Protein AF-A0A0N8GT10-F1 (afdb_monomer)

pLDDT: mean 82.61, std 14.33, range [24.89, 98.56]

Sequence (545 aa):
MAQTSNSKQNILGLTRVQLYWTLAAVAVYLLFNLFYVGDAEVVIVVNHFALLPLVVAVMVMAVRVWRRIKDNRKIRGIWLNLLIGWALWTAAEFWWVIASLTQEEIPYPSGADIFWLVGYLPFAAALFLRIRDLPPMEETRYKVILWSAIIAVFIFTTVWILAPILNDITPSRVVESVLNLLYPLSEGLLLALALRVLFTQPKGQYGNAWVFFGIGFIFHAIENLAFSLVDANGLYYLNNQNNFLSSILVDASLTLSYASWLVGLFLIFRIFTDLNSVRTKELALPVVPNTHVLVFTDAQGQVIEVSKNYGDVFGPRETSGKELSDVLGISVEKANEILTEAQTQPVLKERPIYSIAGLSGRNGWLSGVSMMTSAGASSGANLLMRFWNSEGSLDKALTEYENSVVRFLVSSAETKREANEVPQLLRSYYLPFLRELYNRVLLAEGAVSADALYAELEALTNEHPEWGVTMEPRSLVFFSPDAPAHFAASLPAMVALARKFAEETLGVDVTNGVLRSVSNQWDESVHRGVGMYAPPVLPQSAPQA

Structure (mmCIF, N/CA/C/O backbone):
data_AF-A0A0N8GT10-F1
#
_entry.id   AF-A0A0N8GT10-F1
#
loop_
_atom_site.group_PDB
_atom_site.id
_atom_site.type_symbol
_atom_site.label_atom_id
_atom_site.label_alt_id
_atom_site.label_comp_id
_atom_site.label_asym_id
_atom_site.label_entity_id
_atom_site.label_seq_id
_atom_site.pdbx_PDB_ins_code
_atom_site.Cartn_x
_atom_site.Cartn_y
_atom_site.Cartn_z
_atom_site.occupancy
_atom_site.B_iso_or_equiv
_atom_site.auth_seq_id
_atom_site.auth_comp_id
_atom_site.auth_asym_id
_atom_site.auth_atom_id
_atom_site.pdbx_PDB_model_num
ATOM 1 N N . MET A 1 1 ? 8.103 4.093 33.648 1.00 31.52 1 MET A N 1
ATOM 2 C CA . MET A 1 1 ? 9.147 4.172 32.603 1.00 31.52 1 MET A CA 1
ATOM 3 C C . MET A 1 1 ? 8.472 4.023 31.253 1.00 31.52 1 MET A C 1
ATOM 5 O O . MET A 1 1 ? 8.178 2.912 30.839 1.00 31.52 1 MET A O 1
ATOM 9 N N . ALA A 1 2 ? 8.132 5.148 30.629 1.00 26.30 2 ALA A N 1
ATOM 10 C CA . ALA A 1 2 ? 7.551 5.172 29.295 1.00 26.30 2 ALA A CA 1
ATOM 11 C C . ALA A 1 2 ? 8.664 4.911 28.273 1.00 26.30 2 ALA A C 1
ATOM 13 O O . ALA A 1 2 ? 9.643 5.655 28.226 1.00 26.30 2 ALA A O 1
ATOM 14 N N . GLN A 1 3 ? 8.532 3.844 27.483 1.00 24.89 3 GLN A N 1
ATOM 15 C CA . GLN A 1 3 ? 9.336 3.659 26.281 1.00 24.89 3 GLN A CA 1
ATOM 16 C C . GLN A 1 3 ? 8.979 4.778 25.301 1.00 24.89 3 GLN A C 1
ATOM 18 O O . GLN A 1 3 ? 7.941 4.756 24.644 1.00 24.89 3 GLN A O 1
ATOM 23 N N . THR A 1 4 ? 9.852 5.773 25.211 1.00 26.80 4 THR A N 1
ATOM 24 C CA . THR A 1 4 ? 9.885 6.736 24.117 1.00 26.80 4 THR A CA 1
ATOM 25 C C . THR A 1 4 ? 10.245 5.985 22.835 1.00 26.80 4 THR A C 1
ATOM 27 O O . THR A 1 4 ? 11.409 5.781 22.498 1.00 26.80 4 THR A O 1
ATOM 30 N N . SER A 1 5 ? 9.216 5.506 22.136 1.00 32.69 5 SER A N 1
ATOM 31 C CA . SER A 1 5 ? 9.330 4.899 20.811 1.00 32.69 5 SER A CA 1
ATOM 32 C C . SER A 1 5 ? 10.042 5.864 19.855 1.00 32.69 5 SER A C 1
ATOM 34 O O . SER A 1 5 ? 9.582 6.977 19.603 1.00 32.69 5 SER A O 1
ATOM 36 N N . ASN A 1 6 ? 11.190 5.418 19.344 1.00 34.59 6 ASN A N 1
ATOM 37 C CA . ASN A 1 6 ? 12.088 6.112 18.425 1.00 34.59 6 ASN A CA 1
ATOM 38 C C . ASN A 1 6 ? 11.358 6.718 17.207 1.00 34.59 6 ASN A C 1
ATOM 40 O O . ASN A 1 6 ? 11.143 6.051 16.197 1.00 34.59 6 ASN A O 1
ATOM 44 N N . SER A 1 7 ? 11.086 8.023 17.238 1.00 38.06 7 SER A N 1
ATOM 45 C CA . SER A 1 7 ? 10.537 8.800 16.113 1.00 38.06 7 SER A CA 1
ATOM 46 C C . SER A 1 7 ? 11.591 9.235 15.072 1.00 38.06 7 SER A C 1
ATOM 48 O O . SER A 1 7 ? 11.443 10.261 14.416 1.00 38.06 7 SER A O 1
ATOM 50 N N . LYS A 1 8 ? 12.676 8.467 14.883 1.00 41.25 8 LYS A N 1
ATOM 51 C CA . LYS A 1 8 ? 13.809 8.824 13.995 1.00 41.25 8 LYS A CA 1
ATOM 52 C C . LYS A 1 8 ? 13.946 7.941 12.745 1.00 41.25 8 LYS A C 1
ATOM 54 O O . LYS A 1 8 ? 15.061 7.746 12.263 1.00 41.25 8 LYS A O 1
ATOM 59 N N . GLN A 1 9 ? 12.859 7.380 12.224 1.00 45.09 9 GLN A N 1
ATOM 60 C CA . GLN A 1 9 ? 12.897 6.644 10.954 1.00 45.09 9 GLN A CA 1
ATOM 61 C C . GLN A 1 9 ? 12.562 7.578 9.785 1.00 45.09 9 GLN A C 1
ATOM 63 O O . GLN A 1 9 ? 11.630 8.373 9.868 1.00 45.09 9 GLN A O 1
ATOM 68 N N . ASN A 1 10 ? 13.350 7.504 8.711 1.00 57.00 10 ASN A N 1
ATOM 69 C CA . ASN A 1 10 ? 13.091 8.233 7.465 1.00 57.00 10 ASN A CA 1
ATOM 70 C C . ASN A 1 10 ? 11.913 7.600 6.688 1.00 57.00 10 ASN A C 1
ATOM 72 O O . ASN A 1 10 ? 11.370 6.578 7.108 1.00 57.00 10 ASN A O 1
ATOM 76 N N . ILE A 1 11 ? 11.536 8.176 5.537 1.00 57.31 11 ILE A N 1
ATOM 77 C CA . ILE A 1 11 ? 10.480 7.632 4.651 1.00 57.31 11 ILE A CA 1
ATOM 78 C C . ILE A 1 11 ? 10.704 6.145 4.322 1.00 57.31 11 ILE A C 1
ATOM 80 O O . ILE A 1 11 ? 9.743 5.393 4.215 1.00 57.31 11 ILE A O 1
ATOM 84 N N . LEU A 1 12 ? 11.963 5.707 4.248 1.00 56.06 12 LEU A N 1
ATOM 85 C CA . LEU A 1 12 ? 12.359 4.327 3.965 1.00 56.06 12 LEU A CA 1
ATOM 86 C C . LEU A 1 12 ? 12.259 3.390 5.178 1.00 56.06 12 LEU A C 1
ATOM 88 O O . LEU A 1 12 ? 12.519 2.201 5.048 1.00 56.06 12 LEU A O 1
ATOM 92 N N . GLY A 1 13 ? 11.924 3.889 6.370 1.00 59.50 13 GLY A N 1
ATOM 93 C CA . GLY A 1 13 ? 11.939 3.086 7.597 1.00 59.50 13 GLY A CA 1
ATOM 94 C C . GLY A 1 13 ? 13.322 2.666 8.066 1.00 59.50 13 GLY A C 1
ATOM 95 O O . GLY A 1 13 ? 13.439 1.941 9.051 1.00 59.50 13 GLY A O 1
ATOM 96 N N . LEU A 1 14 ? 14.363 3.129 7.379 1.00 65.50 14 LEU A N 1
ATOM 97 C CA . LEU A 1 14 ? 15.737 2.827 7.710 1.00 65.50 14 LEU A CA 1
ATOM 98 C C . LEU A 1 14 ? 16.156 3.666 8.911 1.00 65.50 14 LEU A C 1
ATOM 100 O O . LEU A 1 14 ? 15.821 4.850 9.046 1.00 65.50 14 LEU A O 1
ATOM 104 N N . THR A 1 15 ? 16.954 3.053 9.775 1.00 74.62 15 THR A N 1
ATOM 105 C CA . THR A 1 15 ? 17.769 3.817 10.717 1.00 74.62 15 THR A CA 1
ATOM 106 C C . THR A 1 15 ? 18.714 4.731 9.932 1.00 74.62 15 THR A C 1
ATOM 108 O O . THR A 1 15 ? 19.105 4.422 8.804 1.00 74.62 15 THR A O 1
ATOM 111 N N . ARG A 1 16 ? 19.129 5.859 10.524 1.00 74.75 16 ARG A N 1
ATOM 112 C CA . ARG A 1 16 ? 20.099 6.770 9.882 1.00 74.75 16 ARG A CA 1
ATOM 113 C C . ARG A 1 16 ? 21.362 6.030 9.425 1.00 74.75 16 ARG A C 1
ATOM 115 O O . ARG A 1 16 ? 21.851 6.281 8.334 1.00 74.75 16 ARG A O 1
ATOM 122 N N . VAL A 1 17 ? 21.822 5.070 10.228 1.00 75.75 17 VAL A N 1
ATOM 123 C CA . VAL A 1 17 ? 22.982 4.221 9.930 1.00 75.75 17 VAL A CA 1
ATOM 124 C C . VAL A 1 17 ? 22.757 3.384 8.667 1.00 75.75 17 VAL A C 1
ATOM 126 O O . VAL A 1 17 ? 23.588 3.417 7.769 1.00 75.75 17 VAL A O 1
ATOM 129 N N . GLN A 1 18 ? 21.620 2.691 8.549 1.00 73.94 18 GLN A N 1
ATOM 130 C CA . GLN A 1 18 ? 21.291 1.906 7.350 1.00 73.94 18 GLN A CA 1
ATOM 131 C C . GLN A 1 18 ? 21.160 2.776 6.094 1.00 73.94 18 GLN A C 1
ATOM 133 O O . GLN A 1 18 ? 21.610 2.373 5.023 1.00 73.94 18 GLN A O 1
ATOM 138 N N . LEU A 1 19 ? 20.577 3.974 6.219 1.00 78.00 19 LEU A N 1
ATOM 139 C CA . LEU A 1 19 ? 20.504 4.917 5.105 1.00 78.00 19 LEU A CA 1
ATOM 140 C C . LEU A 1 19 ? 21.908 5.321 4.635 1.00 78.00 19 LEU A C 1
ATOM 142 O O . LEU A 1 19 ? 22.178 5.259 3.441 1.00 78.00 19 LEU A O 1
ATOM 146 N N . TYR A 1 20 ? 22.803 5.696 5.554 1.00 83.06 20 TYR A N 1
ATOM 147 C CA . TYR A 1 20 ? 24.167 6.085 5.190 1.00 83.06 20 TYR A CA 1
ATOM 148 C C . TYR A 1 20 ? 24.950 4.940 4.553 1.00 83.06 20 TYR A C 1
ATOM 150 O O . TYR A 1 20 ? 25.625 5.172 3.558 1.00 83.06 20 TYR A O 1
ATOM 158 N N . TRP A 1 21 ? 24.807 3.708 5.051 1.00 85.12 21 TRP A N 1
ATOM 159 C CA . TRP A 1 21 ? 25.424 2.541 4.416 1.00 85.12 21 TRP A CA 1
ATOM 160 C C . TRP A 1 21 ? 24.884 2.275 3.012 1.00 85.12 21 TRP A C 1
ATOM 162 O O . TRP A 1 21 ? 25.661 1.966 2.116 1.00 85.12 21 TRP A O 1
ATOM 172 N N . THR A 1 22 ? 23.578 2.450 2.799 1.00 83.06 22 THR A N 1
ATOM 173 C CA . THR A 1 22 ? 22.967 2.293 1.470 1.00 83.06 22 THR A CA 1
ATOM 174 C C . THR A 1 22 ? 23.502 3.347 0.500 1.00 83.06 22 THR A C 1
ATOM 176 O O . THR A 1 22 ? 23.938 3.013 -0.596 1.00 83.06 22 THR A O 1
ATOM 179 N N . LEU A 1 23 ? 23.531 4.617 0.919 1.00 86.94 23 LEU A N 1
ATOM 180 C CA . LEU A 1 23 ? 24.069 5.710 0.106 1.00 86.94 23 LEU A CA 1
ATOM 181 C C . LEU A 1 23 ? 25.566 5.531 -0.175 1.00 86.94 23 LEU A C 1
ATOM 183 O O . LEU A 1 23 ? 26.003 5.780 -1.293 1.00 86.94 23 LEU A O 1
ATOM 187 N N . ALA A 1 24 ? 26.338 5.067 0.810 1.00 89.62 24 ALA A N 1
ATOM 188 C CA . ALA A 1 24 ? 27.755 4.771 0.638 1.00 89.62 24 ALA A CA 1
ATOM 189 C C . ALA A 1 24 ? 27.977 3.620 -0.354 1.00 89.62 24 ALA A C 1
ATOM 191 O O . ALA A 1 24 ? 28.838 3.739 -1.217 1.00 89.62 24 ALA A O 1
ATOM 192 N N . ALA A 1 25 ? 27.186 2.545 -0.285 1.00 88.62 25 ALA A N 1
ATOM 193 C CA . ALA A 1 25 ? 27.279 1.432 -1.228 1.00 88.62 25 ALA A CA 1
ATOM 194 C C . ALA A 1 25 ? 26.966 1.871 -2.668 1.00 88.62 25 ALA A C 1
ATOM 196 O O . ALA A 1 25 ? 27.729 1.557 -3.579 1.00 88.62 25 ALA A O 1
ATOM 197 N N . VAL A 1 26 ? 25.900 2.660 -2.866 1.00 90.12 26 VAL A N 1
ATOM 198 C CA . VAL A 1 26 ? 25.567 3.241 -4.180 1.00 90.12 26 VAL A CA 1
ATOM 199 C C . VAL A 1 26 ? 26.686 4.166 -4.664 1.00 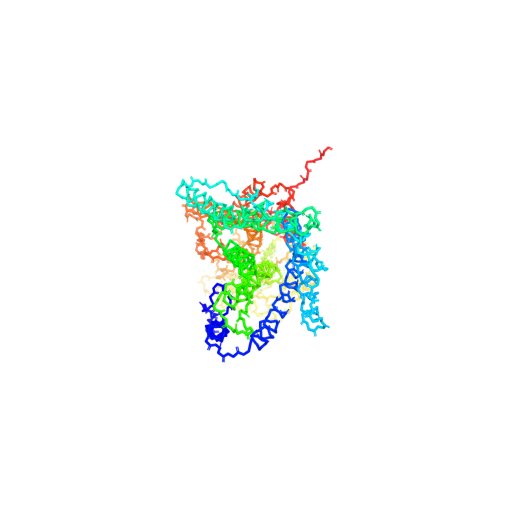90.12 26 VAL A C 1
ATOM 201 O O . VAL A 1 26 ? 27.095 4.075 -5.816 1.00 90.12 26 VAL A O 1
ATOM 204 N N . ALA A 1 27 ? 27.230 5.018 -3.792 1.00 91.69 27 ALA A N 1
ATOM 205 C CA . ALA A 1 27 ? 28.336 5.901 -4.149 1.00 91.69 27 ALA A CA 1
ATOM 206 C C . ALA A 1 27 ? 29.590 5.114 -4.554 1.00 91.69 27 ALA A C 1
ATOM 208 O O . ALA A 1 27 ? 30.189 5.427 -5.573 1.00 91.69 27 ALA A O 1
ATOM 209 N N . VAL A 1 28 ? 29.964 4.070 -3.809 1.00 94.19 28 VAL A N 1
ATOM 210 C CA . VAL A 1 28 ? 31.107 3.206 -4.147 1.00 94.19 28 VAL A CA 1
ATOM 211 C C . VAL A 1 28 ? 30.893 2.512 -5.492 1.00 94.19 28 VAL A C 1
ATOM 213 O O . VAL A 1 28 ? 31.804 2.513 -6.314 1.00 94.19 28 VAL A O 1
ATOM 216 N N . TYR A 1 29 ? 29.694 1.983 -5.749 1.00 94.00 29 TYR A N 1
ATOM 217 C CA . TYR A 1 29 ? 29.344 1.370 -7.033 1.00 94.00 29 TYR A CA 1
ATOM 218 C C . TYR A 1 29 ? 29.475 2.353 -8.209 1.00 94.00 29 TYR A C 1
ATOM 220 O O . TYR A 1 29 ? 30.054 2.017 -9.243 1.00 94.00 29 TYR A O 1
ATOM 228 N N . LEU A 1 30 ? 28.985 3.586 -8.043 1.00 93.50 30 LEU A N 1
ATOM 229 C CA . LEU A 1 30 ? 29.079 4.622 -9.074 1.00 93.50 30 LEU A CA 1
ATOM 230 C C . LEU A 1 30 ? 30.514 5.115 -9.271 1.00 93.50 30 LEU A C 1
ATOM 232 O O . LEU A 1 30 ? 30.939 5.310 -10.404 1.00 93.50 30 LEU A O 1
ATOM 236 N N . LEU A 1 31 ? 31.277 5.287 -8.188 1.00 93.50 31 LEU A N 1
ATOM 237 C CA . LEU A 1 31 ? 32.690 5.661 -8.258 1.00 93.50 31 LEU A CA 1
ATOM 238 C C . LEU A 1 31 ? 33.521 4.572 -8.941 1.00 93.50 31 LEU A C 1
ATOM 240 O O . LEU A 1 31 ? 34.412 4.903 -9.716 1.00 93.50 31 LEU A O 1
ATOM 244 N N . PHE A 1 32 ? 33.217 3.295 -8.693 1.00 93.56 32 PHE A N 1
ATOM 245 C CA . PHE A 1 32 ? 33.844 2.184 -9.403 1.00 93.56 32 PHE A CA 1
ATOM 246 C C . PHE A 1 32 ? 33.561 2.265 -10.907 1.00 93.56 32 PHE A C 1
ATOM 248 O O . PHE A 1 32 ? 34.505 2.326 -11.687 1.00 93.56 32 PHE A O 1
ATOM 255 N N . ASN A 1 33 ? 32.291 2.363 -11.312 1.00 92.06 33 ASN A 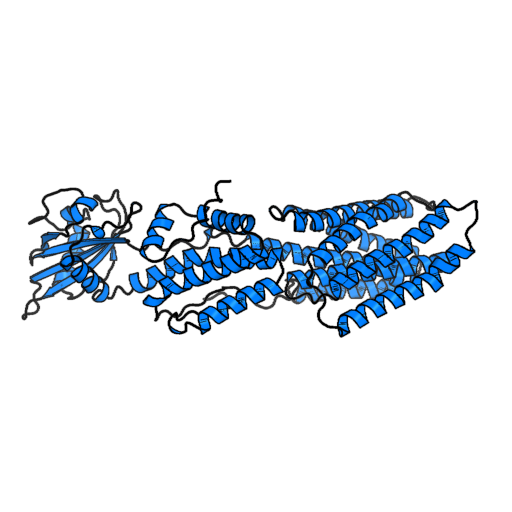N 1
ATOM 256 C CA . ASN A 1 33 ? 31.930 2.467 -12.731 1.00 92.06 33 ASN A CA 1
ATOM 257 C C . ASN A 1 33 ? 32.550 3.708 -13.405 1.00 92.06 33 ASN A C 1
ATOM 259 O O . ASN A 1 33 ? 32.992 3.634 -14.549 1.00 92.06 33 ASN A O 1
ATOM 263 N N . LEU A 1 34 ? 32.653 4.830 -12.686 1.00 91.62 34 LEU A N 1
ATOM 264 C CA . LEU A 1 34 ? 33.181 6.082 -13.227 1.00 91.62 34 LEU A CA 1
ATOM 265 C C . LEU A 1 34 ? 34.711 6.107 -13.356 1.00 91.62 34 LEU A C 1
ATOM 267 O O . LEU A 1 34 ? 35.230 6.680 -14.312 1.00 91.62 34 LEU A O 1
ATOM 271 N N . PHE A 1 35 ? 35.433 5.551 -12.380 1.00 90.81 35 PHE A N 1
ATOM 272 C CA . PHE A 1 35 ? 36.884 5.731 -12.255 1.00 90.81 35 PHE A CA 1
ATOM 273 C C . PHE A 1 35 ? 37.703 4.463 -12.475 1.00 90.81 35 PHE A C 1
ATOM 275 O O . PHE A 1 35 ? 38.931 4.551 -12.502 1.00 90.81 35 PHE A O 1
ATOM 282 N N . TYR A 1 36 ? 37.081 3.291 -12.619 1.00 91.38 36 TYR A N 1
ATOM 283 C CA . TYR A 1 36 ? 37.827 2.086 -12.953 1.00 91.38 36 TYR A CA 1
ATOM 284 C C . TYR A 1 36 ? 38.455 2.231 -14.343 1.00 91.38 36 TYR A C 1
ATOM 286 O O . TYR A 1 36 ? 37.756 2.370 -15.346 1.00 91.38 36 TYR A O 1
ATOM 294 N N . VAL A 1 37 ? 39.785 2.202 -14.388 1.00 82.88 37 VAL A N 1
ATOM 295 C CA . VAL A 1 37 ? 40.572 2.218 -15.622 1.00 82.88 37 VAL A CA 1
ATOM 296 C C . VAL A 1 37 ? 41.148 0.821 -15.798 1.00 82.88 37 VAL A C 1
ATOM 298 O O . VAL A 1 37 ? 42.037 0.417 -15.048 1.00 82.88 37 VAL A O 1
ATOM 301 N N . GLY A 1 38 ? 40.608 0.071 -16.751 1.00 82.94 38 GLY A N 1
ATOM 302 C CA . GLY A 1 38 ? 40.984 -1.313 -16.992 1.00 82.94 38 GLY A CA 1
ATOM 303 C C . GLY A 1 38 ? 40.062 -1.993 -17.995 1.00 82.94 38 GLY A C 1
ATOM 304 O O . GLY A 1 38 ? 39.294 -1.334 -18.701 1.00 82.94 38 GLY A O 1
ATOM 305 N N . ASP A 1 39 ? 40.161 -3.318 -18.028 1.00 89.31 39 ASP A N 1
ATOM 306 C CA . ASP A 1 39 ? 39.410 -4.179 -18.937 1.00 89.31 39 ASP A CA 1
ATOM 307 C C . ASP A 1 39 ? 37.894 -4.053 -18.717 1.00 89.31 39 ASP A C 1
ATOM 309 O O . ASP A 1 39 ? 37.414 -4.086 -17.577 1.00 89.31 39 ASP A O 1
ATOM 313 N N . ALA A 1 40 ? 37.145 -3.907 -19.811 1.00 88.75 40 ALA A N 1
ATOM 314 C CA . ALA A 1 40 ? 35.689 -3.856 -19.789 1.00 88.75 40 ALA A CA 1
ATOM 315 C C . ALA A 1 40 ? 35.064 -5.108 -19.156 1.00 88.75 40 ALA A C 1
ATOM 317 O O . ALA A 1 40 ? 34.059 -4.981 -18.456 1.00 88.75 40 ALA A O 1
ATOM 318 N N . GLU A 1 41 ? 35.680 -6.286 -19.310 1.00 89.12 41 GLU A N 1
ATOM 319 C CA . GLU A 1 41 ? 35.177 -7.536 -18.731 1.00 89.12 41 GLU A CA 1
ATOM 320 C C . GLU A 1 41 ? 34.988 -7.429 -17.214 1.00 89.12 41 GLU A C 1
ATOM 322 O O . GLU A 1 41 ? 33.986 -7.892 -16.668 1.00 89.12 41 GLU A O 1
ATOM 327 N N . VAL A 1 42 ? 35.911 -6.759 -16.514 1.00 90.81 42 VAL A N 1
ATOM 328 C CA . VAL A 1 42 ? 35.821 -6.581 -15.057 1.00 90.81 42 VAL A CA 1
ATOM 329 C C . VAL A 1 42 ? 34.606 -5.732 -14.689 1.00 90.81 42 VAL A C 1
ATOM 331 O O . VAL A 1 42 ? 33.904 -6.046 -13.726 1.00 90.81 42 VAL A O 1
ATOM 334 N N . VAL A 1 43 ? 34.336 -4.672 -15.453 1.00 91.12 43 VAL A N 1
ATOM 335 C CA . VAL A 1 43 ? 33.196 -3.777 -15.214 1.00 91.12 43 VAL A CA 1
ATOM 336 C C . VAL A 1 43 ? 31.879 -4.495 -15.504 1.00 91.12 43 VAL A C 1
ATOM 338 O O . VAL A 1 43 ? 30.989 -4.486 -14.653 1.00 91.12 43 VAL A O 1
ATOM 341 N N . ILE A 1 44 ? 31.796 -5.199 -16.635 1.00 88.81 44 ILE A N 1
ATOM 342 C CA . ILE A 1 44 ? 30.632 -6.000 -17.036 1.00 88.81 44 ILE A CA 1
ATOM 343 C C . ILE A 1 44 ? 30.305 -7.043 -15.962 1.00 88.81 44 ILE A C 1
ATOM 345 O O . ILE A 1 44 ? 29.166 -7.138 -15.503 1.00 88.81 44 ILE A O 1
ATOM 349 N N . VAL A 1 45 ? 31.309 -7.792 -15.494 1.00 90.00 45 VAL A N 1
ATOM 350 C CA . VAL A 1 45 ? 31.129 -8.800 -14.441 1.00 90.00 45 VAL A CA 1
ATOM 351 C C . VAL A 1 45 ? 30.609 -8.158 -13.155 1.00 90.00 45 VAL A C 1
ATOM 353 O O . VAL A 1 45 ? 29.636 -8.648 -12.579 1.00 90.00 45 VAL A O 1
ATOM 356 N N . VAL A 1 46 ? 31.201 -7.047 -12.706 1.00 91.19 46 VAL A N 1
ATOM 357 C CA . VAL A 1 46 ? 30.737 -6.337 -11.501 1.00 91.19 46 VAL A CA 1
ATOM 358 C C . VAL A 1 46 ? 29.290 -5.861 -11.653 1.00 91.19 46 VAL A C 1
ATOM 360 O O . VAL A 1 46 ? 28.500 -6.032 -10.720 1.00 91.19 46 VAL A O 1
ATOM 363 N N . ASN A 1 47 ? 28.918 -5.326 -12.816 1.00 91.62 47 ASN A N 1
ATOM 364 C CA . ASN A 1 47 ? 27.557 -4.869 -13.089 1.00 91.62 47 ASN A CA 1
ATOM 365 C C . ASN A 1 47 ? 26.559 -6.037 -13.103 1.00 91.62 47 ASN A C 1
ATOM 367 O O . ASN A 1 47 ? 25.521 -5.944 -12.450 1.00 91.62 47 ASN A O 1
ATOM 371 N N . HIS A 1 48 ? 26.898 -7.183 -13.702 1.00 90.00 48 HIS A N 1
ATOM 372 C CA . HIS A 1 48 ? 26.071 -8.395 -13.630 1.00 90.00 48 HIS A CA 1
ATOM 373 C C . HIS A 1 48 ? 25.884 -8.897 -12.188 1.00 90.00 48 HIS A C 1
ATOM 375 O O . HIS A 1 48 ? 24.764 -9.223 -11.779 1.00 90.00 48 HIS A O 1
ATOM 381 N N . PHE A 1 49 ? 26.955 -8.923 -11.386 1.00 89.94 49 PHE A N 1
ATOM 382 C CA . PHE A 1 49 ? 26.885 -9.326 -9.976 1.00 89.94 49 PHE A CA 1
ATOM 383 C C . PHE A 1 49 ? 26.079 -8.349 -9.110 1.00 89.94 49 PHE A C 1
ATOM 385 O O . PHE A 1 49 ? 25.468 -8.777 -8.129 1.00 89.94 49 PHE A O 1
ATOM 392 N N . ALA A 1 50 ? 26.053 -7.060 -9.457 1.00 91.62 50 ALA A N 1
ATOM 393 C CA . ALA A 1 50 ? 25.213 -6.068 -8.793 1.00 91.62 50 ALA A CA 1
ATOM 394 C C . ALA A 1 50 ? 23.737 -6.184 -9.214 1.00 91.62 50 ALA A C 1
ATOM 396 O O . ALA A 1 50 ? 22.843 -6.105 -8.367 1.00 91.62 50 ALA A O 1
ATOM 397 N N . LEU A 1 51 ? 23.483 -6.407 -10.505 1.00 93.38 51 LEU A N 1
ATOM 398 C CA . LEU A 1 51 ? 22.152 -6.439 -11.102 1.00 93.38 51 LEU A CA 1
ATOM 399 C C . LEU A 1 51 ? 21.347 -7.675 -10.680 1.00 93.38 51 LEU A C 1
ATOM 401 O O . LEU A 1 51 ? 20.224 -7.538 -10.192 1.00 93.38 51 LEU A O 1
ATOM 405 N N . LEU A 1 52 ? 21.904 -8.884 -10.813 1.00 93.75 52 LEU A N 1
ATOM 406 C CA . LEU A 1 52 ? 21.150 -10.132 -10.614 1.00 93.75 52 LEU A CA 1
ATOM 407 C C . LEU A 1 52 ? 20.455 -10.239 -9.238 1.00 93.75 52 LEU A C 1
ATOM 409 O O . LEU A 1 52 ? 19.265 -10.579 -9.195 1.00 93.75 52 LEU A O 1
ATOM 413 N N . PRO A 1 53 ? 21.109 -9.922 -8.100 1.00 95.44 53 PRO A N 1
ATOM 414 C CA . PRO A 1 53 ? 20.438 -9.922 -6.803 1.00 95.44 53 PRO A CA 1
ATOM 415 C C . PRO A 1 53 ? 19.275 -8.926 -6.726 1.00 95.44 53 PRO A C 1
ATOM 417 O O . PRO A 1 53 ? 18.266 -9.222 -6.082 1.00 95.44 53 PRO A O 1
ATOM 420 N N . LEU A 1 54 ? 19.390 -7.762 -7.377 1.00 95.75 54 LEU A N 1
ATOM 421 C CA . LEU A 1 54 ? 18.335 -6.747 -7.400 1.00 95.75 54 LEU A CA 1
ATOM 422 C C . LEU A 1 54 ? 17.131 -7.218 -8.207 1.00 95.75 54 LEU A C 1
ATOM 424 O O . LEU A 1 54 ? 16.006 -7.094 -7.728 1.00 95.75 54 LEU A O 1
ATOM 428 N N . VAL A 1 55 ? 17.358 -7.814 -9.376 1.00 96.62 55 VAL A N 1
ATOM 429 C CA . VAL A 1 55 ? 16.305 -8.381 -10.229 1.00 96.62 55 VAL A CA 1
ATOM 430 C C . VAL A 1 55 ? 15.502 -9.436 -9.456 1.00 96.62 55 VAL A C 1
ATOM 432 O O . VAL A 1 55 ? 14.273 -9.360 -9.359 1.00 96.62 55 VAL A O 1
ATOM 435 N N . VAL A 1 56 ? 16.193 -10.373 -8.794 1.00 97.12 56 VAL A N 1
ATOM 436 C CA . VAL A 1 56 ? 15.552 -11.395 -7.948 1.00 97.12 56 VAL A CA 1
ATOM 437 C C . VAL A 1 56 ? 14.803 -10.760 -6.775 1.00 97.12 56 VAL A C 1
ATOM 439 O O . VAL A 1 56 ? 13.671 -11.151 -6.476 1.00 97.12 56 VAL A O 1
ATOM 442 N N . ALA A 1 57 ? 15.399 -9.770 -6.107 1.00 97.12 57 ALA A N 1
ATOM 443 C CA . ALA A 1 57 ? 14.763 -9.077 -4.993 1.00 97.12 57 ALA A CA 1
ATOM 444 C C . ALA A 1 57 ? 13.491 -8.332 -5.428 1.00 97.12 57 ALA A C 1
ATOM 446 O O . ALA A 1 57 ? 12.480 -8.411 -4.725 1.00 97.12 57 ALA A O 1
ATOM 447 N N . VAL A 1 58 ? 13.507 -7.668 -6.589 1.00 98.06 58 VAL A N 1
ATOM 448 C CA . VAL A 1 58 ? 12.339 -7.016 -7.197 1.00 98.06 58 VAL A CA 1
ATOM 449 C C . VAL A 1 58 ? 11.240 -8.043 -7.451 1.00 98.06 58 VAL A C 1
ATOM 451 O O . VAL A 1 58 ? 10.120 -7.842 -6.983 1.00 98.06 58 VAL A O 1
ATOM 454 N N . MET A 1 59 ? 11.549 -9.182 -8.079 1.00 97.56 59 MET A N 1
ATOM 455 C CA . MET A 1 59 ? 10.562 -10.242 -8.319 1.00 97.56 59 MET A CA 1
ATOM 456 C C . MET A 1 59 ? 9.950 -10.755 -7.007 1.00 97.56 59 MET A C 1
ATOM 458 O O . MET A 1 59 ? 8.726 -10.771 -6.839 1.00 97.56 59 MET A O 1
ATOM 462 N N . VAL A 1 60 ? 10.787 -11.118 -6.028 1.00 97.69 60 VAL A N 1
ATOM 463 C CA . VAL A 1 60 ? 10.328 -11.638 -4.729 1.00 97.69 60 VAL A CA 1
ATOM 464 C C . VAL A 1 60 ? 9.454 -10.615 -4.003 1.00 97.69 60 VAL A C 1
ATOM 466 O O . VAL A 1 60 ? 8.417 -10.970 -3.431 1.00 97.69 60 VAL A O 1
ATOM 469 N N . MET A 1 61 ? 9.843 -9.340 -4.023 1.00 95.81 61 MET A N 1
ATOM 470 C CA . MET A 1 61 ? 9.073 -8.274 -3.392 1.00 95.81 61 MET A CA 1
ATOM 471 C C . MET A 1 61 ? 7.765 -7.987 -4.132 1.00 95.81 61 MET A C 1
ATOM 473 O O . MET A 1 61 ? 6.738 -7.832 -3.471 1.00 95.81 61 MET A O 1
ATOM 477 N N . ALA A 1 62 ? 7.750 -8.018 -5.465 1.00 96.19 62 ALA A N 1
ATOM 478 C CA . ALA A 1 62 ? 6.532 -7.900 -6.264 1.00 96.19 62 ALA A CA 1
ATOM 479 C C . ALA A 1 62 ? 5.531 -9.020 -5.935 1.00 96.19 62 ALA A C 1
ATOM 481 O O . ALA A 1 62 ? 4.355 -8.745 -5.686 1.00 96.19 62 ALA A O 1
ATOM 482 N N . VAL A 1 63 ? 5.995 -10.272 -5.809 1.00 96.75 63 VAL A N 1
ATOM 483 C CA . VAL A 1 63 ? 5.157 -11.403 -5.368 1.00 96.75 63 VAL A CA 1
ATOM 484 C C . VAL A 1 63 ? 4.600 -11.160 -3.965 1.00 96.75 63 VAL A C 1
ATOM 486 O O . VAL A 1 63 ? 3.415 -11.402 -3.713 1.00 96.75 63 VAL A O 1
ATOM 489 N N . ARG A 1 64 ? 5.432 -10.682 -3.031 1.00 94.00 64 ARG A N 1
ATOM 490 C CA . ARG A 1 64 ? 5.004 -10.386 -1.655 1.00 94.00 64 ARG A CA 1
ATOM 491 C C . ARG A 1 64 ? 3.954 -9.281 -1.605 1.00 94.00 64 ARG A C 1
ATOM 493 O O . ARG A 1 64 ? 2.977 -9.443 -0.877 1.00 94.00 64 ARG A O 1
ATOM 500 N N . VAL A 1 65 ? 4.129 -8.206 -2.371 1.00 89.75 65 VAL A N 1
ATOM 501 C CA . VAL A 1 65 ? 3.154 -7.113 -2.486 1.00 89.75 65 VAL A CA 1
ATOM 502 C C . VAL A 1 65 ? 1.842 -7.631 -3.072 1.00 89.75 65 VAL A C 1
ATOM 504 O O . VAL A 1 65 ? 0.793 -7.478 -2.449 1.00 89.7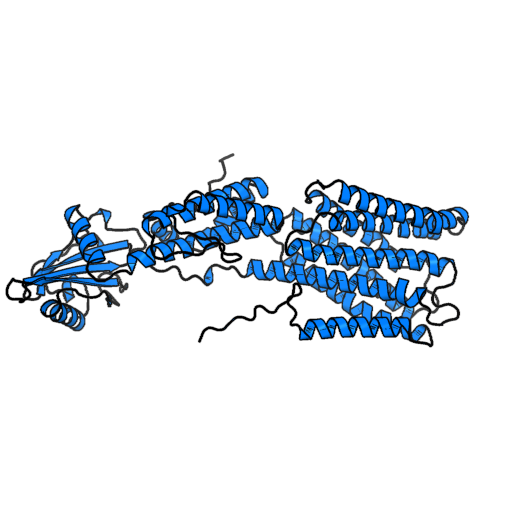5 65 VAL A O 1
ATOM 507 N N . TRP A 1 66 ? 1.889 -8.332 -4.207 1.00 90.94 66 TRP A N 1
ATOM 508 C CA . TRP A 1 66 ? 0.690 -8.851 -4.866 1.00 90.94 66 TRP A CA 1
ATOM 509 C C . TRP A 1 66 ? -0.119 -9.802 -3.969 1.00 90.94 66 TRP A C 1
ATOM 511 O O . TRP A 1 66 ? -1.337 -9.666 -3.854 1.00 90.94 66 TRP A O 1
ATOM 521 N N . ARG A 1 67 ? 0.548 -10.720 -3.250 1.00 88.69 67 ARG A N 1
ATOM 522 C CA . ARG A 1 67 ? -0.110 -11.665 -2.322 1.00 88.69 67 ARG A CA 1
ATOM 523 C C . ARG A 1 67 ? -0.840 -10.988 -1.160 1.00 88.69 67 ARG A C 1
ATOM 525 O O . ARG A 1 67 ? -1.735 -11.599 -0.572 1.00 88.69 67 ARG A O 1
ATOM 532 N N . ARG A 1 68 ? -0.463 -9.758 -0.802 1.00 79.62 68 ARG A N 1
ATOM 533 C CA . ARG A 1 68 ? -1.103 -8.989 0.276 1.00 79.62 68 ARG A CA 1
ATOM 534 C C . ARG A 1 68 ? -2.394 -8.301 -0.173 1.00 79.62 68 ARG A C 1
ATOM 536 O O . ARG A 1 68 ? -3.209 -7.967 0.680 1.00 79.62 68 ARG A O 1
ATOM 543 N N . ILE A 1 69 ? -2.622 -8.150 -1.478 1.00 74.62 69 ILE A N 1
ATOM 544 C CA . ILE A 1 69 ? -3.799 -7.471 -2.031 1.00 74.62 69 ILE A CA 1
ATOM 545 C C . ILE A 1 69 ? -4.883 -8.513 -2.347 1.00 74.62 69 ILE A C 1
ATOM 547 O O . ILE A 1 69 ? -4.849 -9.195 -3.377 1.00 74.62 69 ILE A O 1
ATOM 551 N N . LYS A 1 70 ? -5.859 -8.668 -1.443 1.00 64.69 70 LYS A N 1
ATOM 552 C CA . LYS A 1 70 ? -6.919 -9.687 -1.575 1.00 64.69 70 LYS A CA 1
ATOM 553 C C . LYS A 1 70 ? -8.243 -9.152 -2.115 1.00 64.69 70 LYS A C 1
ATOM 555 O O . LYS A 1 70 ? -8.808 -9.779 -3.003 1.00 64.69 70 LYS A O 1
ATOM 560 N N . ASP A 1 71 ? -8.676 -7.979 -1.665 1.00 56.44 71 ASP A N 1
ATOM 561 C CA . ASP A 1 71 ? -10.095 -7.606 -1.782 1.00 56.44 71 ASP A CA 1
ATOM 562 C C . ASP A 1 71 ? -10.388 -6.506 -2.814 1.00 56.44 71 ASP A C 1
ATOM 564 O O . ASP A 1 71 ? -11.547 -6.199 -3.072 1.00 56.44 71 ASP A O 1
ATOM 568 N N . ASN A 1 72 ? -9.364 -5.894 -3.419 1.00 60.84 72 ASN A N 1
ATOM 569 C CA . ASN A 1 72 ? -9.550 -4.855 -4.436 1.00 60.84 72 ASN A CA 1
ATOM 570 C C . ASN A 1 72 ? -9.091 -5.360 -5.809 1.00 60.84 72 ASN A C 1
ATOM 572 O O . ASN A 1 72 ? -7.894 -5.401 -6.103 1.00 60.84 72 ASN A O 1
ATOM 576 N N . ARG A 1 73 ? -10.055 -5.737 -6.662 1.00 68.31 73 ARG A N 1
ATOM 577 C CA . ARG A 1 73 ? -9.793 -6.289 -8.003 1.00 68.31 73 ARG A CA 1
ATOM 578 C C . ARG A 1 73 ? -9.038 -5.312 -8.910 1.00 68.31 73 ARG A C 1
ATOM 580 O O . ARG A 1 73 ? -8.188 -5.764 -9.674 1.00 68.31 73 ARG A O 1
ATOM 587 N N . LYS A 1 74 ? -9.311 -4.003 -8.813 1.00 67.44 74 LYS A N 1
ATOM 588 C CA . LYS A 1 74 ? -8.651 -2.967 -9.628 1.00 67.44 74 LYS A CA 1
ATOM 589 C C . LYS A 1 74 ? -7.168 -2.858 -9.268 1.00 67.44 74 LYS A C 1
ATOM 591 O O . LYS A 1 74 ? -6.309 -3.085 -10.117 1.00 67.44 74 LYS A O 1
ATOM 596 N N . ILE A 1 75 ? -6.870 -2.647 -7.984 1.00 75.19 75 ILE A N 1
ATOM 597 C CA . ILE A 1 75 ? -5.493 -2.542 -7.474 1.00 75.19 75 ILE A CA 1
ATOM 598 C C . ILE A 1 75 ? -4.734 -3.844 -7.717 1.00 75.19 75 ILE A C 1
ATOM 600 O O . ILE A 1 75 ? -3.607 -3.832 -8.207 1.00 75.19 75 ILE A O 1
ATOM 604 N N . ARG A 1 76 ? -5.365 -4.991 -7.447 1.00 80.56 76 ARG A N 1
ATOM 605 C CA . ARG A 1 76 ? -4.763 -6.301 -7.710 1.00 80.56 76 ARG A CA 1
ATOM 606 C C . ARG A 1 76 ? -4.401 -6.478 -9.186 1.00 80.56 76 ARG A C 1
ATOM 608 O O . ARG A 1 76 ? -3.382 -7.099 -9.468 1.00 80.56 76 ARG A O 1
ATOM 615 N N . GLY A 1 77 ? -5.202 -5.931 -10.103 1.00 84.75 77 GLY A N 1
ATOM 616 C CA . GLY A 1 77 ? -4.918 -5.914 -11.537 1.00 84.75 77 GLY A CA 1
ATOM 617 C C . GLY A 1 77 ? -3.659 -5.119 -11.889 1.00 84.75 77 GLY A C 1
ATOM 618 O O . GLY A 1 77 ? -2.824 -5.630 -12.631 1.00 84.75 77 GLY A O 1
ATOM 619 N N . ILE A 1 78 ? -3.474 -3.924 -11.316 1.00 89.50 78 ILE A N 1
ATOM 620 C CA . ILE A 1 78 ? -2.253 -3.113 -11.501 1.00 89.50 78 ILE A CA 1
ATOM 621 C C . ILE A 1 78 ? -1.020 -3.907 -11.057 1.00 89.50 78 ILE A C 1
ATOM 623 O O . ILE A 1 78 ? -0.082 -4.096 -11.827 1.00 89.50 78 ILE A O 1
ATOM 627 N N . TRP A 1 79 ? -1.048 -4.431 -9.831 1.00 91.38 79 TRP A N 1
ATOM 628 C CA . TRP A 1 79 ? 0.087 -5.151 -9.251 1.00 91.38 79 TRP A CA 1
ATOM 629 C C . TRP A 1 79 ? 0.358 -6.501 -9.913 1.00 91.38 79 TRP A C 1
ATOM 631 O O . TRP A 1 79 ? 1.509 -6.923 -9.969 1.00 91.38 79 TRP A O 1
ATOM 641 N N . LEU A 1 80 ? -0.674 -7.175 -10.430 1.00 95.50 80 LEU A N 1
ATOM 642 C CA . LEU A 1 80 ? -0.500 -8.393 -11.221 1.00 95.50 80 LEU A CA 1
ATOM 643 C C . LEU A 1 80 ? 0.248 -8.096 -12.521 1.00 95.50 80 LEU A C 1
ATOM 645 O O . LEU A 1 80 ? 1.171 -8.823 -12.862 1.00 95.50 80 LEU A O 1
ATOM 649 N N . ASN A 1 81 ? -0.126 -7.026 -13.223 1.00 97.50 81 ASN A N 1
ATOM 650 C CA . ASN A 1 81 ? 0.557 -6.619 -14.444 1.00 97.50 81 ASN A CA 1
ATOM 651 C C . ASN A 1 81 ? 2.017 -6.219 -14.159 1.00 97.50 81 ASN A C 1
ATOM 653 O O . ASN A 1 81 ? 2.916 -6.728 -14.816 1.00 97.50 81 ASN A O 1
ATOM 657 N N . LEU A 1 82 ? 2.285 -5.424 -13.115 1.00 96.88 82 LEU A N 1
ATOM 658 C CA . LEU A 1 82 ? 3.666 -5.126 -12.705 1.00 96.88 82 LEU A CA 1
ATOM 659 C C . LEU A 1 82 ? 4.472 -6.397 -12.383 1.00 96.88 82 LEU A C 1
ATOM 661 O O . LEU A 1 82 ? 5.611 -6.533 -12.818 1.00 96.88 82 LEU A O 1
ATOM 665 N N . LEU A 1 83 ? 3.875 -7.349 -11.656 1.00 98.25 83 LEU A N 1
ATOM 666 C CA . LEU A 1 83 ? 4.505 -8.633 -11.347 1.00 98.25 83 LEU A CA 1
ATOM 667 C C . LEU A 1 83 ? 4.840 -9.428 -12.616 1.00 98.25 83 LEU A C 1
ATOM 669 O O . LEU A 1 83 ? 5.938 -9.966 -12.709 1.00 98.25 83 LEU A O 1
ATOM 673 N N . ILE A 1 84 ? 3.918 -9.508 -13.579 1.00 98.56 84 ILE A N 1
ATOM 674 C CA . ILE A 1 84 ? 4.156 -10.209 -14.848 1.00 98.56 84 ILE A CA 1
ATOM 675 C C . ILE A 1 84 ? 5.282 -9.522 -15.630 1.00 98.56 84 ILE A C 1
ATOM 677 O O . ILE A 1 84 ? 6.175 -10.214 -16.110 1.00 98.56 84 ILE A O 1
ATOM 681 N N . GLY A 1 85 ? 5.284 -8.186 -15.704 1.00 98.19 85 GLY A N 1
ATOM 682 C CA . GLY A 1 85 ? 6.353 -7.415 -16.348 1.00 98.19 85 GLY A CA 1
ATOM 683 C C . GLY A 1 85 ? 7.725 -7.708 -15.744 1.00 98.19 85 GLY A C 1
ATOM 684 O O . GLY A 1 85 ? 8.628 -8.145 -16.452 1.00 98.19 85 GLY A O 1
ATOM 685 N N . TRP A 1 86 ? 7.865 -7.581 -14.419 1.00 98.31 86 TRP A N 1
ATOM 686 C CA . TRP A 1 86 ? 9.133 -7.886 -13.747 1.00 98.31 86 TRP A CA 1
ATOM 687 C C . TRP A 1 86 ? 9.524 -9.358 -13.845 1.00 98.31 86 TRP A C 1
ATOM 689 O O . TRP A 1 86 ? 10.713 -9.648 -13.903 1.00 98.31 86 TRP A O 1
ATOM 699 N N . ALA A 1 87 ? 8.572 -10.295 -13.872 1.00 98.44 87 ALA A N 1
ATOM 700 C CA . ALA A 1 87 ? 8.876 -11.714 -14.047 1.00 98.44 87 ALA A CA 1
ATOM 701 C C . ALA A 1 87 ? 9.450 -12.007 -15.441 1.00 98.44 87 ALA A C 1
ATOM 703 O O . ALA A 1 87 ? 10.419 -12.756 -15.552 1.00 98.44 87 ALA A O 1
ATOM 704 N N . LEU A 1 88 ? 8.883 -11.395 -16.486 1.00 98.44 88 LEU A N 1
ATOM 705 C CA . LEU A 1 88 ? 9.386 -11.511 -17.854 1.00 98.44 88 LEU A CA 1
ATOM 706 C C . LEU A 1 88 ? 10.777 -10.896 -17.978 1.00 98.44 88 LEU A C 1
ATOM 708 O O . LEU A 1 88 ? 11.692 -11.568 -18.436 1.00 98.44 88 LEU A O 1
ATOM 712 N N . TRP A 1 89 ? 10.972 -9.672 -17.493 1.00 96.88 89 TRP A N 1
ATOM 713 C CA . TRP A 1 89 ? 12.291 -9.043 -17.537 1.00 96.88 89 TRP A CA 1
ATOM 714 C C . TRP A 1 89 ? 13.314 -9.777 -16.680 1.00 96.88 89 TRP A C 1
ATOM 716 O O . TRP A 1 89 ? 14.430 -9.971 -17.126 1.00 96.88 89 TRP A O 1
ATOM 726 N N . THR A 1 90 ? 12.925 -10.328 -15.527 1.00 97.62 90 THR A N 1
ATOM 727 C CA . THR A 1 90 ? 13.809 -11.221 -14.763 1.00 97.62 90 THR A CA 1
ATOM 728 C C . THR A 1 90 ? 14.282 -12.398 -15.613 1.00 97.62 90 THR A C 1
ATOM 730 O O . THR A 1 90 ? 15.469 -12.709 -15.612 1.00 97.62 90 THR A O 1
ATOM 733 N N . ALA A 1 91 ? 13.381 -13.049 -16.354 1.00 97.94 91 ALA A N 1
ATOM 734 C CA . ALA A 1 91 ? 13.765 -14.131 -17.257 1.00 97.94 91 ALA A CA 1
ATOM 735 C C . ALA A 1 91 ? 14.717 -13.649 -18.366 1.00 97.94 91 ALA A C 1
ATOM 737 O O . ALA A 1 91 ? 15.668 -14.361 -18.686 1.00 97.94 91 ALA A O 1
ATOM 738 N N . ALA A 1 92 ? 14.497 -12.442 -18.895 1.00 96.75 92 ALA A N 1
ATOM 739 C CA . ALA A 1 92 ? 15.376 -11.807 -19.871 1.00 96.75 92 ALA A CA 1
ATOM 740 C C . ALA A 1 92 ? 16.781 -11.545 -19.301 1.00 96.75 92 ALA A C 1
ATOM 742 O O . ALA A 1 92 ? 17.753 -11.978 -19.909 1.00 96.75 92 ALA A O 1
ATOM 743 N N . GLU A 1 93 ? 16.895 -10.952 -18.105 1.00 95.38 93 GLU A N 1
ATOM 744 C CA . GLU A 1 93 ? 18.187 -10.669 -17.457 1.00 95.38 93 GLU A CA 1
ATOM 745 C C . GLU A 1 93 ? 18.979 -11.951 -17.180 1.00 95.38 93 GLU A C 1
ATOM 747 O O . GLU A 1 93 ? 20.182 -12.021 -17.423 1.00 95.38 93 GLU A O 1
ATOM 752 N N . PHE A 1 94 ? 18.313 -13.005 -16.694 1.00 95.12 94 PHE A N 1
ATOM 753 C CA . PHE A 1 94 ? 18.971 -14.298 -16.499 1.00 95.12 94 PHE A CA 1
ATOM 754 C C . PHE A 1 94 ? 19.445 -14.892 -17.822 1.00 95.12 94 PHE A C 1
ATOM 756 O O . PHE A 1 94 ? 20.548 -15.435 -17.880 1.00 95.12 94 PHE A O 1
ATOM 763 N N . TRP A 1 95 ? 18.630 -14.801 -18.875 1.00 95.31 95 TRP A N 1
ATOM 764 C CA . TRP A 1 95 ? 19.026 -15.278 -20.192 1.00 95.31 95 TRP A CA 1
ATOM 765 C C . TRP A 1 95 ? 20.227 -14.503 -20.734 1.00 95.31 95 TRP A C 1
ATOM 767 O O . TRP A 1 95 ? 21.196 -15.129 -21.162 1.00 95.31 95 TRP A O 1
ATOM 777 N N . TRP A 1 96 ? 20.187 -13.172 -20.650 1.00 91.75 96 TRP A N 1
ATOM 778 C CA . TRP A 1 96 ? 21.262 -12.287 -21.082 1.00 91.75 96 TRP A CA 1
ATOM 779 C C . TRP A 1 96 ? 22.568 -12.611 -20.365 1.00 91.75 96 TRP A C 1
ATOM 781 O O . TRP A 1 96 ? 23.543 -12.954 -21.022 1.00 91.75 96 TRP A O 1
ATOM 791 N N . VAL A 1 97 ? 22.575 -12.642 -19.027 1.00 89.94 97 VAL A N 1
ATOM 792 C CA . VAL A 1 97 ? 23.799 -12.930 -18.263 1.00 89.94 97 VAL A CA 1
ATOM 793 C C . VAL A 1 97 ? 24.351 -14.324 -18.572 1.00 89.94 97 VAL A C 1
ATOM 795 O O . VAL A 1 97 ? 25.561 -14.486 -18.707 1.00 89.94 97 VAL A O 1
ATOM 798 N N . ILE A 1 98 ? 23.496 -15.343 -18.712 1.00 89.62 98 ILE A N 1
ATOM 799 C CA . ILE A 1 98 ? 23.957 -16.686 -19.096 1.00 89.62 98 ILE A CA 1
ATOM 800 C C . ILE A 1 98 ? 24.586 -16.654 -20.493 1.00 89.62 98 ILE A C 1
ATOM 802 O O . ILE A 1 98 ? 25.658 -17.229 -20.679 1.00 89.62 98 ILE A O 1
ATOM 806 N N . ALA A 1 99 ? 23.956 -15.986 -21.462 1.00 89.50 99 ALA A N 1
ATOM 807 C CA . ALA A 1 99 ? 24.488 -15.858 -22.815 1.00 89.50 99 ALA A CA 1
ATOM 808 C C . ALA A 1 99 ? 25.834 -15.115 -22.817 1.00 89.50 99 ALA A C 1
ATOM 810 O O . ALA A 1 99 ? 26.802 -15.653 -23.345 1.00 89.50 99 ALA A O 1
ATOM 811 N N . SER A 1 100 ? 25.939 -13.974 -22.128 1.00 85.00 100 SER A N 1
ATOM 812 C CA . SER A 1 100 ? 27.176 -13.184 -22.017 1.00 85.00 100 SER A CA 1
ATOM 813 C C . SER A 1 100 ? 28.340 -13.932 -21.362 1.00 85.00 100 SER A C 1
ATOM 815 O O . SER A 1 100 ? 29.489 -13.576 -21.584 1.00 85.00 100 SER A O 1
ATOM 817 N N . LEU A 1 101 ? 28.068 -14.947 -20.535 1.00 83.12 101 LEU A N 1
ATOM 818 C CA . LEU A 1 101 ? 29.104 -15.756 -19.879 1.00 83.12 101 LEU A CA 1
ATOM 819 C C . LEU A 1 101 ? 29.472 -17.033 -20.645 1.00 83.12 101 LEU A C 1
ATOM 821 O O . LEU A 1 101 ? 30.483 -17.657 -20.331 1.00 83.12 101 LEU A O 1
ATOM 825 N N . THR A 1 102 ? 28.631 -17.479 -21.581 1.00 86.38 102 THR A N 1
ATOM 826 C CA . THR A 1 102 ? 28.781 -18.791 -22.240 1.00 86.38 102 THR A CA 1
ATOM 827 C C . THR A 1 102 ? 29.007 -18.711 -23.744 1.00 86.38 102 THR A C 1
ATOM 829 O O . THR A 1 102 ? 29.444 -19.700 -24.329 1.00 86.38 102 THR A O 1
ATOM 832 N N . GLN A 1 103 ? 28.709 -17.574 -24.371 1.00 85.31 103 GLN A N 1
ATOM 833 C CA . GLN A 1 103 ? 28.794 -17.376 -25.816 1.00 85.31 103 GLN A CA 1
ATOM 834 C C . GLN A 1 103 ? 29.825 -16.293 -26.131 1.00 85.31 103 GLN A C 1
ATOM 836 O O . GLN A 1 103 ? 29.882 -15.277 -25.445 1.00 85.31 103 GLN A O 1
ATOM 841 N N . GLU A 1 104 ? 30.621 -16.513 -27.179 1.00 78.38 104 GLU A N 1
ATOM 842 C CA . GLU A 1 104 ? 31.571 -15.511 -27.688 1.00 78.38 104 GLU A CA 1
ATOM 843 C C . GLU A 1 104 ? 30.842 -14.359 -28.398 1.00 78.38 104 GLU A C 1
ATOM 845 O O . GLU A 1 104 ? 31.219 -13.202 -28.249 1.00 78.38 104 GLU A O 1
ATOM 850 N N . GLU A 1 105 ? 29.758 -14.668 -29.116 1.00 82.56 105 GLU A N 1
ATOM 851 C CA . GLU A 1 105 ? 28.873 -13.691 -29.752 1.00 82.56 105 GLU A CA 1
ATOM 852 C C . GLU A 1 105 ? 27.417 -14.037 -29.432 1.00 82.56 105 GLU A C 1
ATOM 854 O O . GLU A 1 105 ? 26.972 -15.170 -29.639 1.00 82.56 105 GLU A O 1
ATOM 859 N N . ILE A 1 106 ? 26.662 -13.057 -28.932 1.00 86.19 106 ILE A N 1
ATOM 860 C CA . ILE A 1 106 ? 25.232 -13.217 -28.662 1.00 86.19 106 ILE A CA 1
ATOM 861 C C . ILE A 1 106 ? 24.474 -12.905 -29.958 1.00 86.19 106 ILE A C 1
ATOM 863 O O . ILE A 1 106 ? 24.610 -11.799 -30.485 1.00 86.19 106 ILE A O 1
ATOM 867 N N . PRO A 1 107 ? 23.662 -13.834 -30.491 1.00 87.44 107 PRO A N 1
ATOM 868 C CA . PRO A 1 107 ? 22.911 -13.578 -31.711 1.00 87.44 107 PRO A CA 1
ATOM 869 C C . PRO A 1 107 ? 21.869 -12.482 -31.476 1.00 87.44 107 PRO A C 1
ATOM 871 O O . PRO A 1 107 ? 21.123 -12.542 -30.499 1.00 87.44 107 PRO A O 1
ATOM 874 N N . TYR A 1 108 ? 21.782 -11.524 -32.399 1.00 86.81 108 TYR A N 1
ATOM 875 C CA . TYR A 1 108 ? 20.720 -10.523 -32.426 1.00 86.81 108 TYR A CA 1
ATOM 876 C C . TYR A 1 108 ? 19.768 -10.790 -33.605 1.00 86.81 108 TYR A C 1
ATOM 878 O O . TYR A 1 108 ? 20.223 -10.836 -34.750 1.00 86.81 108 TYR A O 1
ATOM 886 N N . PRO A 1 109 ? 18.456 -10.974 -33.368 1.00 91.94 109 PRO A N 1
ATOM 887 C CA . PRO A 1 109 ? 17.796 -11.044 -32.062 1.00 91.94 109 PRO A CA 1
ATOM 888 C C . PRO A 1 109 ? 18.082 -12.324 -31.272 1.00 91.94 109 PRO A C 1
ATOM 890 O O . PRO A 1 109 ? 18.280 -13.402 -31.832 1.00 91.94 109 PRO A O 1
ATOM 893 N N . SER A 1 110 ? 18.011 -12.197 -29.952 1.00 93.19 110 SER A N 1
ATOM 894 C CA . SER A 1 110 ? 18.264 -13.236 -28.960 1.00 93.19 110 SER A CA 1
ATOM 895 C C . SER A 1 110 ? 16.973 -13.729 -28.288 1.00 93.19 110 SER A C 1
ATOM 897 O O . SER A 1 110 ? 15.881 -13.177 -28.443 1.00 93.19 110 SER A O 1
ATOM 899 N N . GLY A 1 111 ? 17.096 -14.774 -27.463 1.00 93.12 111 GLY A N 1
ATOM 900 C CA . GLY A 1 111 ? 16.001 -15.222 -26.597 1.00 93.12 111 GLY A CA 1
ATOM 901 C C . GLY A 1 111 ? 15.561 -14.183 -25.553 1.00 93.12 111 GLY A C 1
ATOM 902 O O . GLY A 1 111 ? 14.399 -14.211 -25.148 1.00 93.12 111 GLY A O 1
ATOM 903 N N . ALA A 1 112 ? 16.436 -13.252 -25.146 1.00 94.94 112 ALA A N 1
ATOM 904 C CA . ALA A 1 112 ? 16.095 -12.213 -24.169 1.00 94.94 112 ALA A CA 1
ATOM 905 C C . ALA A 1 112 ? 15.117 -11.205 -24.778 1.00 94.94 112 ALA A C 1
ATOM 907 O O . ALA A 1 112 ? 14.190 -10.773 -24.093 1.00 94.94 112 ALA A O 1
ATOM 908 N N . ASP A 1 113 ? 15.244 -10.931 -26.080 1.00 95.25 113 ASP A N 1
ATOM 909 C CA . ASP A 1 113 ? 14.399 -9.974 -26.793 1.00 95.25 113 ASP A CA 1
ATOM 910 C C . ASP A 1 113 ? 12.915 -10.335 -26.727 1.00 95.25 113 ASP A C 1
ATOM 912 O O . ASP A 1 113 ? 12.060 -9.461 -26.592 1.00 95.25 113 ASP A O 1
ATOM 916 N N . ILE A 1 114 ? 12.589 -11.631 -26.740 1.00 95.06 114 ILE A N 1
ATOM 917 C CA . ILE A 1 114 ? 11.207 -12.102 -26.585 1.00 95.06 114 ILE A CA 1
ATOM 918 C C . ILE A 1 114 ? 10.661 -11.687 -25.213 1.00 95.06 114 ILE A C 1
ATOM 920 O O . ILE A 1 114 ? 9.545 -11.175 -25.106 1.00 95.06 114 ILE A O 1
ATOM 924 N N . PHE A 1 115 ? 11.439 -11.903 -24.155 1.00 97.44 115 PHE A N 1
ATOM 925 C CA . PHE A 1 115 ? 11.016 -11.616 -22.789 1.00 97.44 115 PHE A CA 1
ATOM 926 C C . PHE A 1 115 ? 10.960 -10.112 -22.501 1.00 97.44 115 PHE A C 1
ATOM 928 O O . PHE A 1 115 ? 9.979 -9.656 -21.905 1.00 97.44 115 PHE A O 1
ATOM 935 N N . TRP A 1 116 ? 11.948 -9.333 -22.955 1.00 95.69 116 TRP A N 1
ATOM 936 C CA . TRP A 1 116 ? 11.931 -7.876 -22.815 1.00 95.69 116 TRP A CA 1
ATOM 937 C C . TRP A 1 116 ? 10.745 -7.259 -23.561 1.00 95.69 116 TRP A C 1
ATOM 939 O O . TRP A 1 116 ? 9.955 -6.535 -22.945 1.00 95.69 116 TRP A O 1
ATOM 949 N N . LEU A 1 117 ? 10.540 -7.627 -24.835 1.00 96.06 117 LEU A N 1
ATOM 950 C CA . LEU A 1 117 ? 9.459 -7.078 -25.658 1.00 96.06 117 LEU A CA 1
ATOM 951 C C . LEU A 1 117 ? 8.067 -7.408 -25.128 1.00 96.06 117 LEU A C 1
ATOM 953 O O . LEU A 1 117 ? 7.214 -6.525 -25.020 1.00 96.06 117 LEU A O 1
ATOM 957 N N . VAL A 1 118 ? 7.831 -8.663 -24.741 1.00 97.62 118 VAL A N 1
ATOM 958 C CA . VAL A 1 118 ? 6.546 -9.047 -24.144 1.00 97.62 118 VAL A CA 1
ATOM 959 C C . VAL A 1 118 ? 6.358 -8.370 -22.785 1.00 97.62 118 VAL A C 1
ATOM 961 O O . VAL A 1 118 ? 5.226 -8.039 -22.436 1.00 97.62 118 VAL A O 1
ATOM 964 N N . GLY A 1 119 ? 7.439 -8.109 -22.041 1.00 97.38 119 GLY A N 1
ATOM 965 C CA . GLY A 1 119 ? 7.414 -7.427 -20.746 1.00 97.38 119 GLY A CA 1
ATOM 966 C C . GLY A 1 119 ? 6.920 -5.977 -20.795 1.00 97.38 119 GLY A C 1
ATOM 967 O O . GLY A 1 119 ? 6.278 -5.530 -19.841 1.00 97.38 119 GLY A O 1
ATOM 968 N N . TYR A 1 120 ? 7.098 -5.264 -21.913 1.00 97.31 120 TYR A N 1
ATOM 969 C CA . TYR A 1 120 ? 6.558 -3.907 -22.080 1.00 97.31 120 TYR A CA 1
ATOM 970 C C . TYR A 1 120 ? 5.030 -3.853 -21.969 1.00 97.31 120 TYR A C 1
ATOM 972 O O . TYR A 1 120 ? 4.482 -2.917 -21.384 1.00 97.31 120 TYR A O 1
ATOM 980 N N . LEU A 1 121 ? 4.324 -4.862 -22.492 1.00 98.12 121 LEU A N 1
ATOM 981 C CA . LEU A 1 121 ? 2.859 -4.893 -22.529 1.00 98.12 121 LEU A CA 1
ATOM 982 C C . LEU A 1 121 ? 2.209 -4.845 -21.132 1.00 98.12 121 LEU A C 1
ATOM 984 O O . LEU A 1 121 ? 1.375 -3.965 -20.897 1.00 98.12 121 LEU A O 1
ATOM 988 N N . PRO A 1 122 ? 2.555 -5.731 -20.177 1.00 98.38 122 PRO A N 1
ATOM 989 C CA . PRO A 1 122 ? 2.002 -5.664 -18.835 1.00 98.38 122 PRO A CA 1
ATOM 990 C C . PRO A 1 122 ? 2.475 -4.414 -18.074 1.00 98.38 122 PRO A C 1
ATOM 992 O O . PRO A 1 122 ? 1.674 -3.834 -17.343 1.00 98.38 122 PRO A O 1
ATOM 995 N N . PHE A 1 123 ? 3.699 -3.907 -18.273 1.00 98.06 123 PHE A N 1
ATOM 996 C CA . PHE A 1 123 ? 4.092 -2.624 -17.669 1.00 98.06 123 PHE A CA 1
ATOM 997 C C . PHE A 1 123 ? 3.225 -1.462 -18.163 1.00 98.06 123 PHE A C 1
ATOM 999 O O . PHE A 1 123 ? 2.690 -0.704 -17.349 1.00 98.06 123 PHE A O 1
ATOM 1006 N N . ALA A 1 124 ? 3.007 -1.364 -19.476 1.00 97.88 124 ALA A N 1
ATOM 1007 C CA . ALA A 1 124 ? 2.145 -0.348 -20.068 1.00 97.88 124 ALA A CA 1
ATOM 1008 C C . ALA A 1 124 ? 0.705 -0.474 -19.549 1.00 97.88 124 ALA A C 1
ATOM 1010 O O . ALA A 1 124 ? 0.101 0.525 -19.154 1.00 97.88 124 ALA A O 1
ATOM 1011 N N . ALA A 1 125 ? 0.174 -1.699 -19.465 1.00 97.56 125 ALA A N 1
ATOM 1012 C CA . ALA A 1 125 ? -1.149 -1.958 -18.907 1.00 97.56 125 ALA A CA 1
ATOM 1013 C C . ALA A 1 125 ? -1.253 -1.520 -17.436 1.00 97.56 125 ALA A C 1
ATOM 1015 O O . ALA A 1 125 ? -2.225 -0.864 -17.060 1.00 97.56 125 ALA A O 1
ATOM 1016 N N . ALA A 1 126 ? -0.253 -1.825 -16.604 1.00 94.94 126 ALA A N 1
ATOM 1017 C CA . ALA A 1 126 ? -0.230 -1.418 -15.202 1.00 94.94 126 ALA A CA 1
ATOM 1018 C C . ALA A 1 126 ? -0.204 0.106 -15.033 1.00 94.94 126 ALA A C 1
ATOM 1020 O O . ALA A 1 126 ? -0.989 0.650 -14.253 1.00 94.94 126 ALA A O 1
ATOM 1021 N N . LEU A 1 127 ? 0.675 0.796 -15.765 1.00 94.25 127 LEU A N 1
ATOM 1022 C CA . LEU A 1 127 ? 0.792 2.253 -15.703 1.00 94.25 127 LEU A CA 1
ATOM 1023 C C . LEU A 1 127 ? -0.465 2.935 -16.247 1.00 94.25 127 LEU A C 1
ATOM 1025 O O . LEU A 1 127 ? -0.956 3.886 -15.644 1.00 94.25 127 LEU A O 1
ATOM 1029 N N . PHE A 1 128 ? -1.044 2.416 -17.330 1.00 94.44 128 PHE A N 1
ATOM 1030 C CA . PHE A 1 128 ? -2.299 2.924 -17.875 1.00 94.44 128 PHE A CA 1
ATOM 1031 C C . PHE A 1 128 ? -3.461 2.767 -16.889 1.00 94.44 128 PHE A C 1
ATOM 1033 O O . PHE A 1 128 ? -4.192 3.726 -16.639 1.00 94.44 128 PHE A O 1
ATOM 1040 N N . LEU A 1 129 ? -3.613 1.585 -16.280 1.00 87.88 129 LEU A N 1
ATOM 1041 C CA . LEU A 1 129 ? -4.604 1.362 -15.225 1.00 87.88 129 LEU A CA 1
ATOM 1042 C C . LEU A 1 129 ? -4.378 2.315 -14.049 1.00 87.88 129 LEU A C 1
ATOM 1044 O O . LEU A 1 129 ? -5.333 2.918 -13.571 1.00 87.88 129 LEU A O 1
ATOM 1048 N N . ARG A 1 130 ? -3.121 2.530 -13.642 1.00 86.50 130 ARG A N 1
ATOM 1049 C CA . ARG A 1 130 ? -2.798 3.489 -12.585 1.00 86.50 130 ARG A CA 1
ATOM 1050 C C . ARG A 1 130 ? -3.217 4.910 -12.954 1.00 86.50 130 ARG A C 1
ATOM 1052 O O . ARG A 1 130 ? -3.772 5.594 -12.106 1.00 86.50 130 ARG A O 1
ATOM 1059 N N . ILE A 1 131 ? -2.985 5.353 -14.189 1.00 87.12 131 ILE A N 1
ATOM 1060 C CA . ILE A 1 131 ? -3.369 6.694 -14.656 1.00 87.12 131 ILE A CA 1
ATOM 1061 C C . ILE A 1 131 ? -4.885 6.891 -14.636 1.00 87.12 131 ILE A C 1
ATOM 1063 O O . ILE A 1 131 ? -5.341 7.989 -14.330 1.00 87.12 131 ILE A O 1
ATOM 1067 N N . ARG A 1 132 ? -5.669 5.847 -14.930 1.00 82.69 132 ARG A N 1
ATOM 1068 C CA . ARG A 1 132 ? -7.139 5.917 -14.868 1.00 82.69 132 ARG A CA 1
ATOM 1069 C C . ARG A 1 132 ? -7.672 6.175 -13.461 1.00 82.69 132 ARG A C 1
ATOM 1071 O O . ARG A 1 132 ? -8.748 6.747 -13.340 1.00 82.69 132 ARG A O 1
ATOM 1078 N N . ASP A 1 133 ? -6.919 5.771 -12.445 1.00 72.69 133 ASP A N 1
ATOM 1079 C CA . ASP A 1 133 ? -7.261 5.968 -11.035 1.00 72.69 133 ASP A CA 1
ATOM 1080 C C . ASP A 1 133 ? -6.693 7.285 -10.473 1.00 72.69 133 ASP A C 1
ATOM 1082 O O . ASP A 1 133 ? -6.870 7.595 -9.298 1.00 72.69 133 ASP A O 1
ATOM 1086 N N . LEU A 1 134 ? -5.954 8.054 -11.278 1.00 74.75 134 LEU A N 1
ATOM 1087 C CA . LEU A 1 134 ? -5.394 9.330 -10.853 1.00 74.75 134 LEU A CA 1
ATOM 1088 C C . LEU A 1 134 ? -6.370 10.472 -11.154 1.00 74.75 134 LEU A C 1
ATOM 1090 O O . LEU A 1 134 ? -6.953 10.508 -12.242 1.00 74.75 134 LEU A O 1
ATOM 1094 N N . PRO A 1 135 ? -6.498 11.459 -10.248 1.00 68.81 135 PRO A N 1
ATOM 1095 C CA . PRO A 1 135 ? -7.291 12.642 -10.529 1.00 68.81 135 PRO A CA 1
ATOM 1096 C C . PRO A 1 135 ? -6.734 13.388 -11.755 1.00 68.81 135 PRO A C 1
ATOM 1098 O O . PRO A 1 135 ? -5.536 13.288 -12.086 1.00 68.81 135 PRO A O 1
ATOM 1101 N N . PRO A 1 136 ? -7.586 14.155 -12.456 1.00 73.56 136 PRO A N 1
ATOM 1102 C CA . PRO A 1 136 ? -7.114 15.028 -13.516 1.00 73.56 136 PRO A CA 1
ATOM 1103 C C . PRO A 1 136 ? -6.069 15.999 -12.954 1.00 73.56 136 PRO A C 1
ATOM 1105 O O . PRO A 1 136 ? -6.199 16.513 -11.847 1.00 73.56 136 PRO A O 1
ATOM 1108 N N . MET A 1 137 ? -5.008 16.267 -13.720 1.00 77.06 137 MET A N 1
ATOM 1109 C CA . MET A 1 137 ? -4.087 17.344 -13.353 1.00 77.06 137 MET A CA 1
ATOM 1110 C C . MET A 1 137 ? -4.851 18.665 -13.441 1.00 77.06 137 MET A C 1
ATOM 1112 O O . MET A 1 137 ? -5.322 19.029 -14.518 1.00 77.06 137 MET A O 1
ATOM 1116 N N . GLU A 1 138 ? -4.978 19.384 -12.336 1.00 75.12 138 GLU A N 1
ATOM 1117 C CA . GLU A 1 138 ? -5.663 20.681 -12.326 1.00 75.12 138 GLU A CA 1
ATOM 1118 C C . GLU A 1 138 ? -4.706 21.807 -12.726 1.00 75.12 138 GLU A C 1
ATOM 1120 O O . GLU A 1 138 ? -5.040 22.664 -13.542 1.00 75.12 138 GLU A O 1
ATOM 1125 N N . GLU A 1 139 ? -3.462 21.752 -12.246 1.00 79.81 139 GLU A N 1
ATOM 1126 C CA . GLU A 1 139 ? -2.491 22.817 -12.470 1.00 79.81 139 GLU A CA 1
ATOM 1127 C C . GLU A 1 139 ? -1.870 22.788 -13.877 1.00 79.81 139 GLU A C 1
ATOM 1129 O O . GLU A 1 139 ? -1.138 21.866 -14.258 1.00 79.81 139 GLU A O 1
ATOM 1134 N N . THR A 1 140 ? -2.082 23.869 -14.631 1.00 86.69 140 THR A N 1
ATOM 1135 C CA . THR A 1 140 ? -1.555 24.050 -15.994 1.00 86.69 140 THR A CA 1
ATOM 1136 C C . THR A 1 140 ? -0.030 23.948 -16.064 1.00 86.69 140 THR A C 1
ATOM 1138 O O . THR A 1 140 ? 0.491 23.361 -17.011 1.00 86.69 140 THR A O 1
ATOM 1141 N N . ARG A 1 141 ? 0.703 24.442 -15.053 1.00 86.75 141 ARG A N 1
ATOM 1142 C CA . ARG A 1 141 ? 2.179 24.395 -15.042 1.00 86.75 141 ARG A CA 1
ATOM 1143 C C . ARG A 1 141 ? 2.726 22.969 -15.138 1.00 86.75 141 ARG A C 1
ATOM 1145 O O . ARG A 1 141 ? 3.646 22.725 -15.912 1.00 86.75 141 ARG A O 1
ATOM 1152 N N . TYR A 1 142 ? 2.135 22.014 -14.416 1.00 84.75 142 TYR A N 1
ATOM 1153 C CA . TYR A 1 142 ? 2.603 20.628 -14.430 1.00 84.75 142 TYR A CA 1
ATOM 1154 C C . TYR A 1 142 ? 2.263 19.931 -15.745 1.00 84.75 142 TYR A C 1
ATOM 1156 O O . TYR A 1 142 ? 3.056 19.123 -16.216 1.00 84.75 142 TYR A O 1
ATOM 1164 N N . LYS A 1 143 ? 1.135 20.284 -16.378 1.00 88.56 143 LYS A N 1
ATOM 1165 C CA . LYS A 1 143 ? 0.809 19.808 -17.731 1.00 88.56 143 LYS A CA 1
ATOM 1166 C C . LYS A 1 143 ? 1.842 20.284 -18.744 1.00 88.56 143 LYS A C 1
ATOM 1168 O O . LYS A 1 143 ? 2.323 19.476 -19.526 1.00 88.56 143 LYS A O 1
ATOM 1173 N N . VAL A 1 144 ? 2.191 21.572 -18.715 1.00 92.06 144 VAL A N 1
ATOM 1174 C CA . VAL A 1 144 ? 3.184 22.142 -19.636 1.00 92.06 144 VAL A CA 1
ATOM 1175 C C . VAL A 1 144 ? 4.540 21.470 -19.445 1.00 92.06 144 VAL A C 1
ATOM 1177 O O . VAL A 1 144 ? 5.140 21.058 -20.427 1.00 92.06 144 VAL A O 1
ATOM 1180 N N . ILE A 1 145 ? 5.003 21.290 -18.203 1.00 90.88 145 ILE A N 1
ATOM 1181 C CA . ILE A 1 145 ? 6.279 20.606 -17.934 1.00 90.88 145 ILE A CA 1
ATOM 1182 C C . ILE A 1 145 ? 6.243 19.156 -18.436 1.00 90.88 145 ILE A C 1
ATOM 1184 O O . ILE A 1 145 ? 7.161 18.740 -19.139 1.00 90.88 145 ILE A O 1
ATOM 1188 N N . LEU A 1 146 ? 5.180 18.407 -18.123 1.00 91.69 146 LEU A N 1
ATOM 1189 C CA . LEU A 1 146 ? 5.019 17.015 -18.546 1.00 91.69 146 LEU A CA 1
ATOM 1190 C C . LEU A 1 146 ? 5.038 16.880 -20.074 1.00 91.69 146 LEU A C 1
ATOM 1192 O O . LEU A 1 146 ? 5.801 16.081 -20.609 1.00 91.69 146 LEU A O 1
ATOM 1196 N N . TRP A 1 147 ? 4.221 17.665 -20.780 1.00 93.81 147 TRP A N 1
ATOM 1197 C CA . TRP A 1 147 ? 4.146 17.598 -22.239 1.00 93.81 147 TRP A CA 1
ATOM 1198 C C . TRP A 1 147 ? 5.435 18.071 -22.903 1.00 93.81 147 TRP A C 1
ATOM 1200 O O . TRP A 1 147 ? 5.879 17.429 -23.847 1.00 93.81 147 TRP A O 1
ATOM 1210 N N . SER A 1 148 ? 6.079 19.120 -22.388 1.00 94.25 148 SER A N 1
ATOM 1211 C CA . SER A 1 148 ? 7.389 19.558 -22.881 1.00 94.25 148 SER A CA 1
ATOM 1212 C C . SER A 1 148 ? 8.454 18.476 -22.709 1.00 94.25 148 SER A C 1
ATOM 1214 O O . SER A 1 148 ? 9.231 18.249 -23.630 1.00 94.25 148 SER A O 1
ATOM 1216 N N . ALA A 1 149 ? 8.470 17.773 -21.570 1.00 91.88 149 ALA A N 1
ATOM 1217 C CA . ALA A 1 149 ? 9.395 16.666 -21.336 1.00 91.88 149 ALA A CA 1
ATOM 1218 C C . ALA A 1 149 ? 9.141 15.497 -22.302 1.00 91.88 149 ALA A C 1
ATOM 1220 O O . ALA A 1 149 ? 10.078 15.015 -22.933 1.00 91.88 149 ALA A O 1
ATOM 1221 N N . ILE A 1 150 ? 7.878 15.088 -22.473 1.00 93.69 150 ILE A N 1
ATOM 1222 C CA . ILE A 1 150 ? 7.494 14.030 -23.421 1.00 93.69 150 ILE A CA 1
ATOM 1223 C C . ILE A 1 150 ? 7.897 14.423 -24.847 1.00 93.69 150 ILE A C 1
ATOM 1225 O O . ILE A 1 150 ? 8.566 13.651 -25.526 1.00 93.69 150 ILE A O 1
ATOM 1229 N N . ILE A 1 151 ? 7.547 15.633 -25.294 1.00 95.88 151 ILE A N 1
ATOM 1230 C CA . ILE A 1 151 ? 7.880 16.124 -26.637 1.00 95.88 151 ILE A CA 1
ATOM 1231 C C . ILE A 1 151 ? 9.397 16.157 -26.843 1.00 95.88 151 ILE A C 1
ATOM 1233 O O . ILE A 1 151 ? 9.870 15.700 -27.879 1.00 95.88 151 ILE A O 1
ATOM 1237 N N . ALA A 1 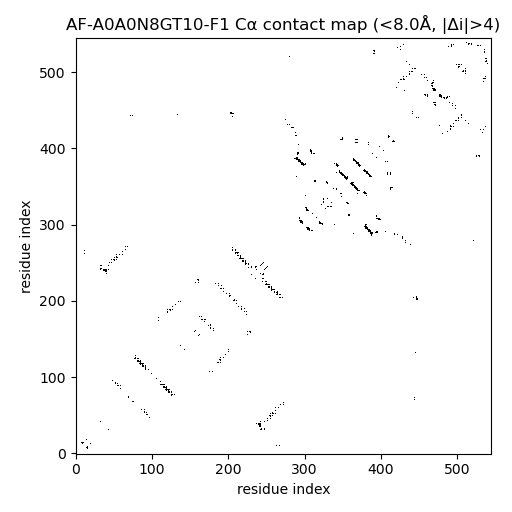152 ? 10.165 16.651 -25.869 1.00 94.62 152 ALA A N 1
ATOM 1238 C CA . ALA A 1 152 ? 11.621 16.708 -25.966 1.00 94.62 152 ALA A CA 1
ATOM 1239 C C . ALA A 1 152 ? 12.241 15.313 -26.135 1.00 94.62 152 ALA A C 1
ATOM 1241 O O . ALA A 1 152 ? 13.082 15.127 -27.013 1.00 94.62 152 ALA A O 1
ATOM 1242 N N . VAL A 1 153 ? 11.789 14.328 -25.349 1.00 92.50 153 VAL A N 1
ATOM 1243 C CA . VAL A 1 153 ? 12.245 12.937 -25.478 1.00 92.50 153 VAL A CA 1
ATOM 1244 C C . VAL A 1 153 ? 11.859 12.363 -26.837 1.00 92.50 153 VAL A C 1
ATOM 1246 O O . VAL A 1 153 ? 12.715 11.820 -27.523 1.00 92.50 153 VAL A O 1
ATOM 1249 N N . PHE A 1 154 ? 10.610 12.528 -27.279 1.00 93.75 154 PHE A N 1
ATOM 1250 C CA . PHE A 1 154 ? 10.175 12.012 -28.579 1.00 93.75 154 PHE A CA 1
ATOM 1251 C C . PHE A 1 154 ? 10.937 12.644 -29.746 1.00 93.75 154 PHE A C 1
ATOM 1253 O O . PHE A 1 154 ? 11.298 11.932 -30.681 1.00 93.75 154 PHE A O 1
ATOM 1260 N N . ILE A 1 155 ? 11.221 13.950 -29.700 1.00 95.81 155 ILE A N 1
ATOM 1261 C CA . ILE A 1 155 ? 12.057 14.618 -30.707 1.00 95.81 155 ILE A CA 1
ATOM 1262 C C . ILE A 1 155 ? 13.466 14.025 -30.687 1.00 95.81 155 ILE A C 1
ATOM 1264 O O . ILE A 1 155 ? 13.978 13.664 -31.744 1.00 95.81 155 ILE A O 1
ATOM 1268 N N . PHE A 1 156 ? 14.074 13.884 -29.506 1.00 93.88 156 PHE A N 1
ATOM 1269 C CA . PHE A 1 156 ? 15.404 13.296 -29.368 1.00 93.88 156 PHE A CA 1
ATOM 1270 C C . PHE A 1 156 ? 15.455 11.874 -29.943 1.00 93.88 156 PHE A C 1
ATOM 1272 O O . PHE A 1 156 ? 16.252 11.614 -30.842 1.00 93.88 156 PHE A O 1
ATOM 1279 N N . THR A 1 157 ? 14.560 10.989 -29.499 1.00 93.62 157 THR A N 1
ATOM 1280 C CA . THR A 1 157 ? 14.467 9.601 -29.970 1.00 93.62 157 THR A CA 1
ATOM 1281 C C . THR A 1 157 ? 14.206 9.538 -31.473 1.00 93.62 157 THR A C 1
ATOM 1283 O O . THR A 1 157 ? 14.816 8.736 -32.173 1.00 93.62 157 THR A O 1
ATOM 1286 N N . THR A 1 158 ? 13.351 10.411 -32.009 1.00 94.00 158 THR A N 1
ATOM 1287 C CA . THR A 1 158 ? 13.060 10.427 -33.449 1.00 94.00 158 THR A CA 1
ATOM 1288 C C . THR A 1 158 ? 14.280 10.832 -34.268 1.00 94.00 158 THR A C 1
ATOM 1290 O O . THR A 1 158 ? 14.611 10.158 -35.238 1.00 94.00 158 THR A O 1
ATOM 1293 N N . VAL A 1 159 ? 14.954 11.920 -33.888 1.00 94.88 159 VAL A N 1
ATOM 1294 C CA . VAL A 1 159 ? 16.066 12.486 -34.665 1.00 94.88 159 VAL A CA 1
ATOM 1295 C C . VAL A 1 159 ? 17.319 11.620 -34.576 1.00 94.88 159 VAL A C 1
ATOM 1297 O O . VAL A 1 159 ? 17.968 11.396 -35.593 1.00 94.88 159 VAL A O 1
ATOM 1300 N N . TRP A 1 160 ? 17.659 11.138 -33.381 1.00 92.62 160 TRP A N 1
ATOM 1301 C CA . TRP A 1 160 ? 18.956 10.504 -33.125 1.00 92.62 160 TRP A CA 1
ATOM 1302 C C . TRP A 1 160 ? 18.933 8.981 -33.133 1.00 92.62 160 TRP A C 1
ATOM 1304 O O . TRP A 1 160 ? 19.996 8.379 -33.212 1.00 92.62 160 TRP A O 1
ATOM 1314 N N . ILE A 1 161 ? 17.755 8.358 -33.052 1.00 93.06 161 ILE A N 1
ATOM 1315 C CA . ILE A 1 161 ? 17.636 6.897 -32.981 1.00 93.06 161 ILE A CA 1
ATOM 1316 C C . ILE A 1 161 ? 16.772 6.388 -34.135 1.00 93.06 161 ILE A C 1
ATOM 1318 O O . ILE A 1 161 ? 17.262 5.670 -35.001 1.00 93.06 161 ILE A O 1
ATOM 1322 N N . LEU A 1 162 ? 15.508 6.813 -34.221 1.00 93.25 162 LEU A N 1
ATOM 1323 C CA . LEU A 1 162 ? 14.580 6.269 -35.219 1.00 93.25 162 LEU A CA 1
ATOM 1324 C C . LEU A 1 162 ? 14.945 6.667 -36.655 1.00 93.25 162 LEU A C 1
ATOM 1326 O O . LEU A 1 162 ? 14.879 5.825 -37.544 1.00 93.25 162 LEU A O 1
ATOM 1330 N N . ALA A 1 163 ? 15.327 7.922 -36.909 1.00 93.94 163 ALA A N 1
ATOM 1331 C CA . ALA A 1 163 ? 15.670 8.370 -38.259 1.00 93.94 163 ALA A CA 1
ATOM 1332 C C . ALA A 1 163 ? 16.895 7.634 -38.846 1.00 93.94 163 ALA A C 1
ATOM 1334 O O . ALA A 1 163 ? 16.783 7.165 -39.980 1.00 93.94 163 ALA A O 1
ATOM 1335 N N . PRO A 1 164 ? 18.017 7.455 -38.117 1.00 91.81 164 PRO A N 1
ATOM 1336 C CA . PRO A 1 164 ? 19.105 6.580 -38.560 1.00 91.81 164 PRO A CA 1
ATOM 1337 C C . PRO A 1 164 ? 18.641 5.150 -38.862 1.00 91.81 164 PRO A C 1
ATOM 1339 O O . PRO A 1 164 ? 18.882 4.659 -39.961 1.00 91.81 164 PRO A O 1
ATOM 1342 N N . ILE A 1 165 ? 17.880 4.526 -37.952 1.00 90.06 165 ILE A N 1
ATOM 1343 C CA . ILE A 1 165 ? 17.375 3.155 -38.138 1.00 90.06 165 ILE A CA 1
ATOM 1344 C C . ILE A 1 165 ? 16.530 3.039 -39.413 1.00 90.06 165 ILE A C 1
ATOM 1346 O O . ILE A 1 165 ? 16.676 2.071 -40.152 1.00 90.06 165 ILE A O 1
ATOM 1350 N N . LEU A 1 166 ? 15.660 4.019 -39.687 1.00 90.94 166 LEU A N 1
ATOM 1351 C CA . LEU A 1 166 ? 14.804 4.039 -40.878 1.00 90.94 166 LEU A CA 1
ATOM 1352 C C . LEU A 1 166 ? 15.597 4.202 -42.183 1.00 90.94 166 LEU A C 1
ATOM 1354 O O . LEU A 1 166 ? 15.188 3.656 -43.207 1.00 90.94 166 LEU A O 1
ATOM 1358 N N . ASN A 1 167 ? 16.708 4.940 -42.153 1.00 90.81 167 ASN A N 1
ATOM 1359 C CA . ASN A 1 167 ? 17.563 5.139 -43.324 1.00 90.81 167 ASN A CA 1
ATOM 1360 C C . ASN A 1 167 ? 18.416 3.903 -43.648 1.00 90.81 167 ASN A C 1
ATOM 1362 O O . ASN A 1 167 ? 18.732 3.686 -44.816 1.00 90.81 167 ASN A O 1
ATOM 1366 N N . ASP A 1 168 ? 18.721 3.076 -42.645 1.00 87.44 168 ASP A N 1
ATOM 1367 C CA . ASP A 1 168 ? 19.575 1.888 -42.776 1.00 87.44 168 ASP A CA 1
ATOM 1368 C C . ASP A 1 168 ? 18.788 0.568 -42.937 1.00 87.44 168 ASP A C 1
ATOM 1370 O O . ASP A 1 168 ? 19.362 -0.526 -42.887 1.00 87.44 168 ASP A O 1
ATOM 1374 N N . ILE A 1 169 ? 17.467 0.628 -43.164 1.00 88.19 169 ILE A N 1
ATOM 1375 C CA . ILE A 1 169 ? 16.648 -0.578 -43.366 1.00 88.19 169 ILE A CA 1
ATOM 1376 C C . ILE A 1 169 ? 17.076 -1.303 -44.643 1.00 88.19 169 ILE A C 1
ATOM 1378 O O . ILE A 1 169 ? 16.958 -0.790 -45.757 1.00 88.19 169 ILE A O 1
ATOM 1382 N N . THR A 1 170 ? 17.476 -2.565 -44.487 1.00 86.56 170 THR A N 1
ATOM 1383 C CA . THR A 1 170 ? 17.815 -3.461 -45.598 1.00 86.56 170 THR A CA 1
ATOM 1384 C C . THR A 1 170 ? 16.896 -4.689 -45.618 1.00 86.56 170 THR A C 1
ATOM 1386 O O . THR A 1 170 ? 16.573 -5.233 -44.559 1.00 86.56 170 THR A O 1
ATOM 1389 N N . PRO A 1 171 ? 16.486 -5.196 -46.802 1.00 84.44 171 PRO A N 1
ATOM 1390 C CA . PRO A 1 171 ? 15.589 -6.355 -46.904 1.00 84.44 171 PRO A CA 1
ATOM 1391 C C . PRO A 1 171 ? 16.103 -7.634 -46.225 1.00 84.44 171 PRO A C 1
ATOM 1393 O O . PRO A 1 171 ? 15.314 -8.496 -45.853 1.00 84.44 171 PRO A O 1
ATOM 1396 N N . SER A 1 172 ? 17.419 -7.766 -46.052 1.00 86.19 172 SER A N 1
ATOM 1397 C CA . SER A 1 172 ? 18.059 -8.905 -45.389 1.00 86.19 172 SER A CA 1
ATOM 1398 C C . SER A 1 172 ? 17.981 -8.867 -43.859 1.00 86.19 172 SER A C 1
ATOM 1400 O O . SER A 1 172 ? 18.196 -9.901 -43.238 1.00 86.19 172 SER A O 1
ATOM 1402 N N . ARG A 1 173 ? 17.684 -7.709 -43.251 1.00 86.50 173 ARG A N 1
ATOM 1403 C CA . ARG A 1 173 ? 17.702 -7.488 -41.791 1.00 86.50 173 ARG A CA 1
ATOM 1404 C C . ARG A 1 173 ? 16.381 -6.932 -41.260 1.00 86.50 173 ARG A C 1
ATOM 1406 O O . ARG A 1 173 ? 16.342 -6.240 -40.251 1.00 86.50 173 ARG A O 1
ATOM 1413 N N . VAL A 1 174 ? 15.270 -7.244 -41.928 1.00 87.81 174 VAL A N 1
ATOM 1414 C CA . VAL A 1 174 ? 13.949 -6.681 -41.586 1.00 87.81 174 VAL A CA 1
ATOM 1415 C C . VAL A 1 174 ? 13.553 -6.974 -40.139 1.00 87.81 174 VAL A C 1
ATOM 1417 O O . VAL A 1 174 ? 12.998 -6.101 -39.481 1.00 87.81 174 VAL A O 1
ATOM 1420 N N . VAL A 1 175 ? 13.850 -8.172 -39.626 1.00 89.62 175 VAL A N 1
ATOM 1421 C CA . VAL A 1 175 ? 13.536 -8.532 -38.234 1.00 89.62 175 VAL A CA 1
ATOM 1422 C C . VAL A 1 175 ? 14.315 -7.650 -37.258 1.00 89.62 175 VAL A C 1
ATOM 1424 O O . VAL A 1 175 ? 13.705 -7.054 -36.377 1.00 89.62 175 VAL A O 1
ATOM 1427 N N . GLU A 1 176 ? 15.626 -7.500 -37.456 1.00 90.69 176 GLU A N 1
ATOM 1428 C CA . GLU A 1 176 ? 16.478 -6.611 -36.653 1.00 90.69 176 GLU A CA 1
ATOM 1429 C C . GLU A 1 176 ? 15.978 -5.163 -36.718 1.00 90.69 176 GLU A C 1
ATOM 1431 O O . GLU A 1 176 ? 15.789 -4.529 -35.687 1.00 90.69 176 GLU A O 1
ATOM 1436 N N . SER A 1 177 ? 15.668 -4.651 -37.916 1.00 89.88 177 SER A N 1
ATOM 1437 C CA . SER A 1 177 ? 15.136 -3.295 -38.087 1.00 89.88 177 SER A CA 1
ATOM 1438 C C . SER A 1 177 ? 13.810 -3.088 -37.352 1.00 89.88 177 SER A C 1
ATOM 1440 O O . SER A 1 177 ? 13.607 -2.043 -36.740 1.00 89.88 177 SER A O 1
ATOM 1442 N N . VAL A 1 178 ? 12.900 -4.068 -37.382 1.00 91.69 178 VAL A N 1
ATOM 1443 C CA . VAL A 1 178 ? 11.628 -3.989 -36.648 1.00 91.69 178 VAL A CA 1
ATOM 1444 C C . VAL A 1 178 ? 11.877 -3.932 -35.145 1.00 91.69 178 VAL A C 1
ATOM 1446 O O . VAL A 1 178 ? 11.276 -3.105 -34.465 1.00 91.69 178 VAL A O 1
ATOM 1449 N N . LEU A 1 179 ? 12.771 -4.767 -34.622 1.00 91.88 179 LEU A N 1
ATOM 1450 C CA . LEU A 1 179 ? 13.085 -4.795 -33.193 1.00 91.88 179 LEU A CA 1
ATOM 1451 C C . LEU A 1 179 ? 13.779 -3.504 -32.745 1.00 91.88 179 LEU A C 1
ATOM 1453 O O . LEU A 1 179 ? 13.344 -2.895 -31.769 1.00 91.88 179 LEU A O 1
ATOM 1457 N N . ASN A 1 180 ? 14.747 -3.019 -33.525 1.00 90.69 180 ASN A N 1
ATOM 1458 C CA . ASN A 1 180 ? 15.419 -1.735 -33.317 1.00 90.69 180 ASN A CA 1
ATOM 1459 C C . ASN A 1 180 ? 14.442 -0.550 -33.287 1.00 90.69 180 ASN A C 1
ATOM 1461 O O . ASN A 1 180 ? 14.688 0.428 -32.590 1.00 90.69 180 ASN A O 1
ATOM 1465 N N . LEU A 1 181 ? 13.312 -0.620 -34.002 1.00 92.44 181 LEU A N 1
ATOM 1466 C CA . LEU A 1 181 ? 12.240 0.377 -33.895 1.00 92.44 181 LEU A CA 1
ATOM 1467 C C . LEU A 1 181 ? 11.353 0.153 -32.662 1.00 92.44 181 LEU A C 1
ATOM 1469 O O . LEU A 1 181 ? 10.934 1.117 -32.020 1.00 92.44 181 LEU A O 1
ATOM 1473 N N . LEU A 1 182 ? 11.037 -1.101 -32.331 1.00 93.94 182 LEU A N 1
ATOM 1474 C CA . LEU A 1 182 ? 10.142 -1.434 -31.222 1.00 93.94 182 LEU A CA 1
ATOM 1475 C C . LEU A 1 182 ? 10.716 -1.046 -29.859 1.00 93.94 182 LEU A C 1
ATOM 1477 O O . LEU A 1 182 ? 9.943 -0.573 -29.026 1.00 93.94 182 LEU A O 1
ATOM 1481 N N . TYR A 1 183 ? 12.024 -1.198 -29.633 1.00 92.81 183 TYR A N 1
ATOM 1482 C CA . TYR A 1 183 ? 12.649 -0.859 -28.349 1.00 92.81 183 TYR A CA 1
ATOM 1483 C C . TYR A 1 183 ? 12.483 0.628 -27.985 1.00 92.81 183 TYR A C 1
ATOM 1485 O O . TYR A 1 183 ? 11.794 0.918 -27.001 1.00 92.81 183 TYR A O 1
ATOM 1493 N N . PRO A 1 184 ? 12.963 1.603 -28.786 1.00 93.62 184 PRO A N 1
ATOM 1494 C CA . PRO A 1 184 ? 12.844 3.016 -28.432 1.00 93.62 184 PRO A CA 1
ATOM 1495 C C . PRO A 1 184 ? 11.390 3.503 -28.381 1.00 93.62 184 PRO A C 1
ATOM 1497 O O . PRO A 1 184 ? 11.062 4.388 -27.590 1.00 93.62 184 PRO A O 1
ATOM 1500 N N . LEU A 1 185 ? 10.499 2.934 -29.207 1.00 94.25 185 LEU A N 1
ATOM 1501 C CA . LEU A 1 185 ? 9.072 3.273 -29.190 1.00 94.25 185 LEU A CA 1
ATOM 1502 C C . LEU A 1 185 ? 8.375 2.770 -27.921 1.00 94.25 185 LEU A C 1
ATOM 1504 O O . LEU A 1 185 ? 7.600 3.511 -27.310 1.00 94.25 185 LEU A O 1
ATOM 1508 N N . SER A 1 186 ? 8.647 1.527 -27.518 1.00 95.31 186 SER A N 1
ATOM 1509 C CA . SER A 1 186 ? 8.074 0.933 -26.305 1.00 95.31 186 SER A CA 1
ATOM 1510 C C . SER A 1 186 ? 8.594 1.637 -25.056 1.00 95.31 186 SER A C 1
ATOM 1512 O O . SER A 1 186 ? 7.816 1.942 -24.149 1.00 95.31 186 SER A O 1
ATOM 1514 N N . GLU A 1 187 ? 9.879 1.990 -25.051 1.00 93.81 187 GLU A N 1
ATOM 1515 C CA . GLU A 1 187 ? 10.499 2.750 -23.973 1.00 93.81 187 GLU A CA 1
ATOM 1516 C C . GLU A 1 187 ? 9.916 4.165 -23.868 1.00 93.81 187 GLU A C 1
ATOM 1518 O O . GLU A 1 187 ? 9.513 4.598 -22.788 1.00 93.81 187 GLU A O 1
ATOM 1523 N N . GLY A 1 188 ? 9.765 4.867 -24.998 1.00 93.75 188 GLY A N 1
ATOM 1524 C CA . GLY A 1 188 ? 9.122 6.182 -25.042 1.00 93.75 188 GLY A CA 1
ATOM 1525 C C . GLY A 1 188 ? 7.680 6.154 -24.522 1.00 93.75 188 GLY A C 1
ATOM 1526 O O . GLY A 1 188 ? 7.263 7.063 -23.797 1.00 93.75 188 GLY A O 1
ATOM 1527 N N . LEU A 1 189 ? 6.927 5.090 -24.828 1.00 95.25 189 LEU A N 1
ATOM 1528 C CA . LEU A 1 189 ? 5.586 4.873 -24.284 1.00 95.25 189 LEU A CA 1
ATOM 1529 C C . LEU A 1 189 ? 5.615 4.672 -22.762 1.00 95.25 189 LEU A C 1
ATOM 1531 O O . LEU A 1 189 ? 4.875 5.360 -22.053 1.00 95.25 189 LEU A O 1
ATOM 1535 N N . LEU A 1 190 ? 6.447 3.760 -22.244 1.00 96.19 190 LEU A N 1
ATOM 1536 C CA . LEU A 1 190 ? 6.540 3.532 -20.797 1.00 96.19 190 LEU A CA 1
ATOM 1537 C C . LEU A 1 190 ? 6.982 4.788 -20.056 1.00 96.19 190 LEU A C 1
ATOM 1539 O O . LEU A 1 190 ? 6.374 5.129 -19.041 1.00 96.19 190 LEU A O 1
ATOM 1543 N N . LEU A 1 191 ? 7.974 5.507 -20.580 1.00 95.44 191 LEU A N 1
ATOM 1544 C CA . LEU A 1 191 ? 8.451 6.748 -19.990 1.00 95.44 191 LEU A CA 1
ATOM 1545 C C . LEU A 1 191 ? 7.344 7.805 -19.960 1.00 95.44 191 LEU A C 1
ATOM 1547 O O . LEU A 1 191 ? 7.120 8.416 -18.918 1.00 95.44 191 LEU A O 1
ATOM 1551 N N . ALA A 1 192 ? 6.590 7.992 -21.046 1.00 94.50 192 ALA A N 1
ATOM 1552 C CA . ALA A 1 192 ? 5.473 8.937 -21.066 1.00 94.50 192 ALA A CA 1
ATOM 1553 C C . ALA A 1 192 ? 4.405 8.596 -20.009 1.00 94.50 192 ALA A C 1
ATOM 1555 O O . ALA A 1 192 ? 3.927 9.480 -19.288 1.00 94.50 192 ALA A O 1
ATOM 1556 N N . LEU A 1 193 ? 4.061 7.311 -19.869 1.00 94.75 193 LEU A N 1
ATOM 1557 C CA . LEU A 1 193 ? 3.119 6.841 -18.851 1.00 94.75 193 LEU A CA 1
ATOM 1558 C C . LEU A 1 193 ? 3.685 7.018 -17.430 1.00 94.75 193 LEU A C 1
ATOM 1560 O O . LEU A 1 193 ? 2.986 7.507 -16.542 1.00 94.75 193 LEU A O 1
ATOM 1564 N N . ALA A 1 194 ? 4.955 6.683 -17.208 1.00 93.69 194 ALA A N 1
ATOM 1565 C CA . ALA A 1 194 ? 5.626 6.828 -15.921 1.00 93.69 194 ALA A CA 1
ATOM 1566 C C . ALA A 1 194 ? 5.738 8.300 -15.498 1.00 93.69 194 ALA A C 1
ATOM 1568 O O . ALA A 1 194 ? 5.412 8.638 -14.359 1.00 93.69 194 ALA A O 1
ATOM 1569 N N . LEU A 1 195 ? 6.104 9.200 -16.418 1.00 92.06 195 LEU A N 1
ATOM 1570 C CA . LEU A 1 195 ? 6.117 10.643 -16.175 1.00 92.06 195 LEU A CA 1
ATOM 1571 C C . LEU A 1 195 ? 4.712 11.150 -15.833 1.00 92.06 195 LEU A C 1
ATOM 1573 O O . LEU A 1 195 ? 4.555 11.910 -14.880 1.00 92.06 195 LEU A O 1
ATOM 1577 N N . ARG A 1 196 ? 3.659 10.692 -16.525 1.00 90.00 196 ARG A N 1
ATOM 1578 C CA . ARG A 1 196 ? 2.276 11.056 -16.168 1.00 90.00 196 ARG A CA 1
ATOM 1579 C C . ARG A 1 196 ? 1.932 10.642 -14.734 1.00 90.00 196 ARG A C 1
ATOM 1581 O O . ARG A 1 196 ? 1.286 11.423 -14.030 1.00 90.00 196 ARG A O 1
ATOM 1588 N N . VAL A 1 197 ? 2.362 9.458 -14.294 1.00 87.44 197 VAL A N 1
ATOM 1589 C CA . VAL A 1 197 ? 2.183 8.997 -12.906 1.00 87.44 197 VAL A CA 1
ATOM 1590 C C . VAL A 1 197 ? 2.978 9.872 -11.929 1.00 87.44 197 VAL A C 1
ATOM 1592 O O . VAL A 1 197 ? 2.408 10.309 -10.934 1.00 87.44 197 VAL A O 1
ATOM 1595 N N . LEU A 1 198 ? 4.240 10.199 -12.232 1.00 86.12 198 LEU A N 1
ATOM 1596 C CA . LEU A 1 198 ? 5.112 11.032 -11.390 1.00 86.12 198 LEU A CA 1
ATOM 1597 C C . LEU A 1 198 ? 4.621 12.472 -11.216 1.00 86.12 198 LEU A C 1
ATOM 1599 O O . LEU A 1 198 ? 4.628 13.007 -10.110 1.00 86.12 198 LEU A O 1
ATOM 1603 N N . PHE A 1 199 ? 4.212 13.110 -12.313 1.00 80.12 199 PHE A N 1
ATOM 1604 C CA . PHE A 1 199 ? 3.768 14.505 -12.315 1.00 80.12 199 PHE A CA 1
ATOM 1605 C C . PHE A 1 199 ? 2.351 14.679 -11.759 1.00 80.12 199 PHE A C 1
ATOM 1607 O O . PHE A 1 199 ? 1.916 15.807 -11.519 1.00 80.12 199 PHE A O 1
ATOM 1614 N N . THR A 1 200 ? 1.631 13.584 -11.497 1.00 73.56 200 THR A N 1
ATOM 1615 C CA . THR A 1 200 ? 0.437 13.650 -10.652 1.00 73.56 200 THR A CA 1
ATOM 1616 C C . THR A 1 200 ? 0.891 13.671 -9.209 1.00 73.56 200 THR A C 1
ATOM 1618 O O . THR A 1 200 ? 1.306 12.636 -8.703 1.00 73.56 200 THR A O 1
ATOM 1621 N N . GLN A 1 201 ? 0.824 14.846 -8.575 1.00 56.50 201 GLN A N 1
ATOM 1622 C CA . GLN A 1 201 ? 1.231 15.093 -7.187 1.00 56.50 201 GLN A CA 1
ATOM 1623 C C . GLN A 1 201 ? 0.973 13.873 -6.282 1.00 56.50 201 GLN A C 1
ATOM 1625 O O . GLN A 1 201 ? -0.174 13.641 -5.883 1.00 56.50 201 GLN A O 1
ATOM 1630 N N . PRO A 1 202 ? 2.014 13.084 -5.954 1.00 51.31 202 PRO A N 1
ATOM 1631 C CA . PRO A 1 202 ? 1.863 11.977 -5.038 1.00 51.31 202 PRO A CA 1
ATOM 1632 C C . PRO A 1 202 ? 1.685 12.564 -3.640 1.00 51.31 202 PRO A C 1
ATOM 1634 O O . PRO A 1 202 ? 2.654 12.903 -2.969 1.00 51.31 202 PRO A O 1
ATOM 1637 N N . LYS A 1 203 ? 0.440 12.740 -3.197 1.00 49.16 203 LYS A N 1
ATOM 1638 C CA . LYS A 1 203 ? 0.172 13.119 -1.809 1.00 49.16 203 LYS A CA 1
ATOM 1639 C C . LYS A 1 203 ? 0.165 11.842 -0.956 1.00 49.16 203 LYS A C 1
ATOM 1641 O O . LYS A 1 203 ? -0.460 10.842 -1.317 1.00 49.16 203 LYS A O 1
ATOM 1646 N N . GLY A 1 204 ? 0.913 11.867 0.148 1.00 51.00 204 GLY A N 1
ATOM 1647 C CA . GLY A 1 204 ? 1.021 10.789 1.139 1.00 51.00 204 GLY A CA 1
ATOM 1648 C C . GLY A 1 204 ? 1.980 9.633 0.812 1.00 51.00 204 GLY A C 1
ATOM 1649 O O . GLY A 1 204 ? 2.653 9.591 -0.216 1.00 51.00 204 GLY A O 1
ATOM 1650 N N . GLN A 1 205 ? 2.063 8.669 1.737 1.00 55.94 205 GLN A N 1
ATOM 1651 C CA . GLN A 1 205 ? 3.104 7.626 1.742 1.00 55.94 205 GLN A CA 1
ATOM 1652 C C . GLN A 1 205 ? 3.016 6.651 0.552 1.00 55.94 205 GLN A C 1
ATOM 1654 O O . GLN A 1 205 ? 4.050 6.257 0.017 1.00 55.94 205 GLN A O 1
ATOM 1659 N N . TYR A 1 206 ? 1.805 6.302 0.097 1.00 65.06 206 TYR A N 1
ATOM 1660 C CA . TYR A 1 206 ? 1.606 5.449 -1.084 1.00 65.06 206 TYR A CA 1
ATOM 1661 C C . TYR A 1 206 ? 2.060 6.149 -2.372 1.00 65.06 206 TYR A C 1
ATOM 1663 O O . TYR A 1 206 ? 2.737 5.544 -3.198 1.00 65.06 206 TYR A O 1
ATOM 1671 N N . GLY A 1 207 ? 1.755 7.443 -2.520 1.00 66.44 207 GLY A N 1
ATOM 1672 C CA . GLY A 1 207 ? 2.233 8.252 -3.641 1.00 66.44 207 GLY A CA 1
ATOM 1673 C C . GLY A 1 207 ? 3.760 8.357 -3.668 1.00 66.44 207 GLY A C 1
ATOM 1674 O O . GLY A 1 207 ? 4.367 8.179 -4.721 1.00 66.44 207 GLY A O 1
ATOM 1675 N N . ASN A 1 208 ? 4.391 8.565 -2.508 1.00 68.81 208 ASN A N 1
ATOM 1676 C CA . ASN A 1 208 ? 5.851 8.632 -2.401 1.00 68.81 208 ASN A CA 1
ATOM 1677 C C . ASN A 1 208 ? 6.540 7.345 -2.878 1.00 68.81 208 ASN A C 1
ATOM 1679 O O . ASN A 1 208 ? 7.638 7.409 -3.421 1.00 68.81 208 ASN A O 1
ATOM 1683 N N . ALA A 1 209 ? 5.905 6.180 -2.729 1.00 80.31 209 ALA A N 1
ATOM 1684 C CA . ALA A 1 209 ? 6.447 4.937 -3.269 1.00 80.31 209 ALA A CA 1
ATOM 1685 C C . ALA A 1 209 ? 6.429 4.903 -4.812 1.00 80.31 209 ALA A C 1
ATOM 1687 O O . ALA A 1 209 ? 7.360 4.385 -5.425 1.00 80.31 209 ALA A O 1
ATOM 1688 N N . TRP A 1 210 ? 5.423 5.520 -5.447 1.00 85.19 210 TRP A N 1
ATOM 1689 C CA . TRP A 1 210 ? 5.348 5.662 -6.908 1.00 85.19 210 TRP A CA 1
ATOM 1690 C C . TRP A 1 210 ? 6.399 6.595 -7.500 1.00 85.19 210 TRP A C 1
ATOM 1692 O O . TRP A 1 210 ? 6.751 6.427 -8.668 1.00 85.19 210 TRP A O 1
ATOM 1702 N N . VAL A 1 211 ? 6.970 7.496 -6.696 1.00 87.06 211 VAL A N 1
ATOM 1703 C CA . VAL A 1 211 ? 8.138 8.287 -7.109 1.00 87.06 211 VAL A CA 1
ATOM 1704 C C . VAL A 1 211 ? 9.304 7.371 -7.467 1.00 87.06 211 VAL A C 1
ATOM 1706 O O . VAL A 1 211 ? 9.907 7.528 -8.522 1.00 87.06 211 VAL A O 1
ATOM 1709 N N . PHE A 1 212 ? 9.573 6.357 -6.645 1.00 91.06 212 PHE A N 1
ATOM 1710 C CA . PHE A 1 212 ? 10.643 5.398 -6.914 1.00 91.06 212 PHE A CA 1
ATOM 1711 C C . PHE A 1 212 ? 10.348 4.505 -8.124 1.00 91.06 212 PHE A C 1
ATOM 1713 O O . PHE A 1 212 ? 11.267 4.176 -8.870 1.00 91.06 212 PHE A O 1
ATOM 1720 N N . PHE A 1 213 ? 9.075 4.169 -8.376 1.00 92.50 213 PHE A N 1
ATOM 1721 C CA . PHE A 1 213 ? 8.696 3.479 -9.613 1.00 92.50 213 PHE A CA 1
ATOM 1722 C C . PHE A 1 213 ? 9.002 4.311 -10.850 1.00 92.50 213 PHE A C 1
ATOM 1724 O O . PHE A 1 213 ? 9.647 3.817 -11.772 1.00 92.50 213 PHE A O 1
ATOM 1731 N N . GLY A 1 214 ? 8.592 5.578 -10.853 1.00 93.19 214 GLY A N 1
ATOM 1732 C CA . GLY A 1 214 ? 8.864 6.460 -11.977 1.00 93.19 214 GLY A CA 1
ATOM 1733 C C . GLY A 1 214 ? 10.349 6.780 -12.149 1.00 93.19 214 GLY A C 1
ATOM 1734 O O . GLY A 1 214 ? 10.812 6.795 -13.281 1.00 93.19 214 GLY A O 1
ATOM 1735 N N . ILE A 1 215 ? 11.112 6.962 -11.063 1.00 94.00 215 ILE A N 1
ATOM 1736 C CA . ILE A 1 215 ? 12.578 7.100 -11.135 1.00 94.00 215 ILE A CA 1
ATOM 1737 C C . ILE A 1 215 ? 13.201 5.860 -11.784 1.00 94.00 215 ILE A C 1
ATOM 1739 O O . ILE A 1 215 ? 14.065 6.005 -12.643 1.00 94.00 215 ILE A O 1
ATOM 1743 N N . GLY A 1 216 ? 12.739 4.657 -11.428 1.00 96.44 216 GLY A N 1
ATOM 1744 C CA . GLY A 1 216 ? 13.230 3.437 -12.061 1.00 96.44 216 GLY A CA 1
ATOM 1745 C C . GLY A 1 216 ? 12.941 3.400 -13.565 1.00 96.44 216 GLY A C 1
ATOM 1746 O O . GLY A 1 216 ? 13.857 3.200 -14.350 1.00 96.44 216 GLY A O 1
ATOM 1747 N N . PHE A 1 217 ? 11.714 3.730 -13.991 1.00 96.56 217 PHE A N 1
ATOM 1748 C CA . PHE A 1 217 ? 11.390 3.831 -15.424 1.00 96.56 217 PHE A CA 1
ATOM 1749 C C . PHE A 1 217 ? 12.189 4.925 -16.151 1.00 96.56 217 PHE A C 1
ATOM 1751 O O . PHE A 1 217 ? 12.512 4.756 -17.318 1.00 96.56 217 PHE A O 1
ATOM 1758 N N . ILE A 1 218 ? 12.542 6.030 -15.484 1.00 95.94 218 ILE A N 1
ATOM 1759 C CA . ILE A 1 218 ? 13.422 7.055 -16.066 1.00 95.94 218 ILE A CA 1
ATOM 1760 C C . ILE A 1 218 ? 14.829 6.498 -16.287 1.00 95.94 218 ILE A C 1
ATOM 1762 O O . ILE A 1 218 ? 15.381 6.680 -17.366 1.00 95.94 218 ILE A O 1
ATOM 1766 N N . PHE A 1 219 ? 15.410 5.828 -15.289 1.00 97.19 219 PHE A N 1
ATOM 1767 C CA . PHE A 1 219 ? 16.735 5.224 -15.433 1.00 97.19 219 PHE A CA 1
ATOM 1768 C C . PHE A 1 219 ? 16.758 4.127 -16.495 1.00 97.19 219 PHE A C 1
ATOM 1770 O O . PHE A 1 219 ? 17.704 4.069 -17.270 1.00 97.19 219 PHE A O 1
ATOM 1777 N N . HIS A 1 220 ? 15.701 3.320 -16.572 1.00 96.50 220 HIS A N 1
ATOM 1778 C CA . HIS A 1 220 ? 15.551 2.325 -17.627 1.00 96.50 220 HIS A CA 1
ATOM 1779 C C . HIS A 1 220 ? 15.487 2.971 -19.017 1.00 96.50 220 HIS A C 1
ATOM 1781 O O . HIS A 1 220 ? 16.188 2.554 -19.930 1.00 96.50 220 HIS A O 1
ATOM 1787 N N . ALA A 1 221 ? 14.736 4.066 -19.160 1.00 95.69 221 ALA A N 1
ATOM 1788 C CA . ALA A 1 221 ? 14.661 4.775 -20.429 1.00 95.69 221 ALA A CA 1
ATOM 1789 C C . ALA A 1 221 ? 15.987 5.431 -20.824 1.00 95.69 221 ALA A C 1
ATOM 1791 O O . ALA A 1 221 ? 16.336 5.448 -22.002 1.00 95.69 221 ALA A O 1
ATOM 1792 N N . ILE A 1 222 ? 16.733 5.967 -19.853 1.00 95.19 222 ILE A N 1
ATOM 1793 C CA . ILE A 1 222 ? 18.088 6.477 -20.090 1.00 95.19 222 ILE A CA 1
ATOM 1794 C C . ILE A 1 222 ? 18.978 5.351 -20.603 1.00 95.19 222 ILE A C 1
ATOM 1796 O O . ILE A 1 222 ? 19.640 5.541 -21.617 1.00 95.19 222 ILE A O 1
ATOM 1800 N N . GLU A 1 223 ? 18.956 4.200 -19.936 1.00 94.81 223 GLU A N 1
ATOM 1801 C CA . GLU A 1 223 ? 19.756 3.045 -20.315 1.00 94.81 223 GLU A CA 1
ATOM 1802 C C . GLU A 1 223 ? 19.431 2.560 -21.729 1.00 94.81 223 GLU A C 1
ATOM 1804 O O . GLU A 1 223 ? 20.327 2.538 -22.565 1.00 94.81 223 GLU A O 1
ATOM 1809 N N . ASN A 1 224 ? 18.166 2.287 -22.045 1.00 93.31 224 ASN A N 1
ATOM 1810 C CA . ASN A 1 224 ? 17.769 1.751 -23.350 1.00 93.31 224 ASN A CA 1
ATOM 1811 C C . ASN A 1 224 ? 18.077 2.718 -24.508 1.00 93.31 224 ASN A C 1
ATOM 1813 O O . ASN A 1 224 ? 18.561 2.312 -25.571 1.00 93.31 224 ASN A O 1
ATOM 1817 N N . LEU A 1 225 ? 17.812 4.018 -24.319 1.00 92.88 225 LEU A N 1
ATOM 1818 C CA . LEU A 1 225 ? 18.103 5.031 -25.338 1.00 92.88 225 LEU A CA 1
ATOM 1819 C C . LEU A 1 225 ? 19.612 5.261 -25.488 1.00 92.88 225 LEU A C 1
ATOM 1821 O O . LEU A 1 225 ? 20.090 5.444 -26.609 1.00 92.88 225 LEU A O 1
ATOM 1825 N N . ALA A 1 226 ? 20.364 5.244 -24.382 1.00 93.88 226 ALA A N 1
ATOM 1826 C CA . ALA A 1 226 ? 21.817 5.344 -24.414 1.00 93.88 226 ALA A CA 1
ATOM 1827 C C . ALA A 1 226 ? 22.433 4.114 -25.080 1.00 93.88 226 ALA A C 1
ATOM 1829 O O . ALA A 1 226 ? 23.262 4.287 -25.964 1.00 93.88 226 ALA A O 1
ATOM 1830 N N . PHE A 1 227 ? 21.996 2.904 -24.728 1.00 92.25 227 PHE A N 1
ATOM 1831 C CA . PHE A 1 227 ? 22.466 1.656 -25.323 1.00 92.25 227 PHE A CA 1
ATOM 1832 C C . PHE A 1 227 ? 22.242 1.658 -26.832 1.00 92.25 227 PHE A C 1
ATOM 1834 O O . PHE A 1 227 ? 23.195 1.479 -27.580 1.00 92.25 227 PHE A O 1
ATOM 1841 N N . SER A 1 228 ? 21.032 2.009 -27.284 1.00 90.38 228 SER A N 1
ATOM 1842 C CA . SER A 1 228 ? 20.708 2.109 -28.715 1.00 90.38 228 SER A CA 1
ATOM 1843 C C . SER A 1 228 ? 21.657 3.045 -29.472 1.00 90.38 228 SER A C 1
ATOM 1845 O O . SER A 1 228 ? 22.056 2.757 -30.596 1.00 90.38 228 SER A O 1
ATOM 1847 N N . LEU A 1 229 ? 22.034 4.178 -28.871 1.00 90.88 229 LEU A N 1
ATOM 1848 C CA . LEU A 1 229 ? 22.949 5.137 -29.492 1.00 90.88 229 LEU A CA 1
ATOM 1849 C C . LEU A 1 229 ? 24.408 4.667 -29.424 1.00 90.88 229 LEU A C 1
ATOM 1851 O O . LEU A 1 229 ? 25.159 4.813 -30.386 1.00 90.88 229 LEU A O 1
ATOM 1855 N N . VAL A 1 230 ? 24.826 4.151 -28.274 1.00 92.81 230 VAL A N 1
ATOM 1856 C CA . VAL A 1 230 ? 26.207 3.757 -27.986 1.00 92.81 230 VAL A CA 1
ATOM 1857 C C . VAL A 1 230 ? 26.588 2.516 -28.792 1.00 92.81 230 VAL A C 1
ATOM 1859 O O . VAL A 1 230 ? 27.657 2.505 -29.400 1.00 92.81 230 VAL A O 1
ATOM 1862 N N . ASP A 1 231 ? 25.703 1.525 -28.866 1.00 89.12 231 ASP A N 1
ATOM 1863 C CA . ASP A 1 231 ? 25.892 0.302 -29.645 1.00 89.12 231 ASP A CA 1
ATOM 1864 C C . ASP A 1 231 ? 25.904 0.586 -31.154 1.00 89.12 231 ASP A C 1
ATOM 1866 O O . ASP A 1 231 ? 26.865 0.240 -31.840 1.00 89.12 231 ASP A O 1
ATOM 1870 N N . ALA A 1 232 ? 24.931 1.357 -31.661 1.00 87.44 232 ALA A N 1
ATOM 1871 C CA . ALA A 1 232 ? 24.855 1.704 -33.085 1.00 87.44 232 ALA A CA 1
ATOM 1872 C C . ALA A 1 232 ? 26.095 2.453 -33.613 1.00 87.44 232 ALA A C 1
ATOM 1874 O O . ALA A 1 232 ? 26.379 2.423 -34.809 1.00 87.44 232 ALA A O 1
ATOM 1875 N N . ASN A 1 233 ? 26.842 3.127 -32.733 1.00 90.00 233 ASN A N 1
ATOM 1876 C CA . ASN A 1 233 ? 28.076 3.835 -33.079 1.00 90.00 233 ASN A CA 1
ATOM 1877 C C . ASN A 1 233 ? 29.353 3.044 -32.725 1.00 90.00 233 ASN A C 1
ATOM 1879 O O . ASN A 1 233 ? 30.452 3.585 -32.852 1.00 90.00 233 ASN A O 1
ATOM 1883 N N . GLY A 1 234 ? 29.237 1.793 -32.264 1.00 89.88 234 GLY A N 1
ATOM 1884 C CA . GLY A 1 234 ? 30.373 0.962 -31.850 1.00 89.88 234 GLY A CA 1
ATOM 1885 C C . GLY A 1 234 ? 31.133 1.521 -30.642 1.00 89.88 234 GLY A C 1
ATOM 1886 O O . GLY A 1 234 ? 32.334 1.299 -30.501 1.00 89.88 234 GLY A O 1
ATOM 1887 N N . LEU A 1 235 ? 30.457 2.305 -29.798 1.00 93.06 235 LEU A N 1
ATOM 1888 C CA . LEU A 1 235 ? 31.038 2.964 -28.626 1.00 93.06 235 LEU A CA 1
ATOM 1889 C C . LEU A 1 235 ? 30.873 2.137 -27.343 1.00 93.06 235 LEU A C 1
ATOM 1891 O O . LEU A 1 235 ? 31.487 2.475 -26.324 1.00 93.06 235 LEU A O 1
ATOM 1895 N N . TYR A 1 236 ? 30.064 1.072 -27.382 1.00 91.69 236 TYR A N 1
ATOM 1896 C CA . TYR A 1 236 ? 29.860 0.188 -26.238 1.00 91.69 236 TYR A CA 1
ATOM 1897 C C . TYR A 1 236 ? 31.171 -0.533 -25.919 1.00 91.69 236 TYR A C 1
ATOM 1899 O O . TYR A 1 236 ? 31.699 -1.268 -26.747 1.00 91.69 236 TYR A O 1
ATOM 1907 N N . TYR A 1 237 ? 31.747 -0.225 -24.754 1.00 90.94 237 TYR A N 1
ATOM 1908 C CA . TYR A 1 237 ? 33.079 -0.661 -24.329 1.00 90.94 237 TYR A CA 1
ATOM 1909 C C . TYR A 1 237 ? 34.147 -0.573 -25.436 1.00 90.94 237 TYR A C 1
ATOM 1911 O O . TYR A 1 237 ? 34.887 -1.523 -25.696 1.00 90.94 237 TYR A O 1
ATOM 1919 N N . LEU A 1 238 ? 34.241 0.595 -26.088 1.00 90.94 238 LEU A N 1
ATOM 1920 C CA . LEU A 1 238 ? 35.183 0.856 -27.181 1.00 90.94 238 LEU A CA 1
ATOM 1921 C C . LEU A 1 238 ? 36.609 0.371 -26.852 1.00 90.94 238 LEU A C 1
ATOM 1923 O O . LEU A 1 238 ? 37.192 0.763 -25.840 1.00 90.94 238 LEU A O 1
ATOM 1927 N N . ASN A 1 239 ? 37.186 -0.442 -27.743 1.00 89.38 239 ASN A N 1
ATOM 1928 C CA . ASN A 1 239 ? 38.501 -1.086 -27.584 1.00 89.38 239 ASN A CA 1
ATOM 1929 C C . ASN A 1 239 ? 38.633 -1.965 -26.325 1.00 89.38 239 ASN A C 1
ATOM 1931 O O . ASN A 1 239 ? 39.730 -2.094 -25.777 1.00 89.38 239 ASN A O 1
ATOM 1935 N N . ASN A 1 240 ? 37.529 -2.554 -25.862 1.00 89.06 240 ASN A N 1
ATOM 1936 C CA . ASN A 1 240 ? 37.459 -3.344 -24.633 1.00 89.06 240 ASN A CA 1
ATOM 1937 C C . ASN A 1 240 ? 37.900 -2.556 -23.382 1.00 89.06 240 ASN A C 1
ATOM 1939 O O . ASN A 1 240 ? 38.513 -3.093 -22.460 1.00 89.06 240 ASN A O 1
ATOM 1943 N N . GLN A 1 241 ? 37.638 -1.245 -23.370 1.00 90.50 241 GLN A N 1
ATOM 1944 C CA . GLN A 1 241 ? 37.971 -0.350 -22.262 1.00 90.50 241 GLN A CA 1
ATOM 1945 C C . GLN A 1 241 ? 36.712 0.253 -21.649 1.00 90.50 241 GLN A C 1
ATOM 1947 O O . GLN A 1 241 ? 35.757 0.608 -22.352 1.00 90.50 241 GLN A O 1
ATOM 1952 N N . ASN A 1 242 ? 36.745 0.445 -20.329 1.00 90.62 242 ASN A N 1
ATOM 1953 C CA . ASN A 1 242 ? 35.704 1.191 -19.635 1.00 90.62 242 ASN A CA 1
ATOM 1954 C C . ASN A 1 242 ? 35.596 2.625 -20.180 1.00 90.62 242 ASN A C 1
ATOM 1956 O O . ASN A 1 242 ? 36.590 3.339 -20.323 1.00 90.62 242 ASN A O 1
ATOM 1960 N N . ASN A 1 243 ? 34.368 3.067 -20.434 1.00 91.62 243 ASN A N 1
ATOM 1961 C CA . ASN A 1 243 ? 34.060 4.439 -20.799 1.00 91.62 243 ASN A CA 1
ATOM 1962 C C . ASN A 1 243 ? 32.741 4.874 -20.157 1.00 91.62 243 ASN A C 1
ATOM 1964 O O . ASN A 1 243 ? 31.857 4.057 -19.910 1.00 91.62 243 ASN A O 1
ATOM 1968 N N . PHE A 1 244 ? 32.604 6.182 -19.938 1.00 91.19 244 PHE A N 1
ATOM 1969 C CA . PHE A 1 244 ? 31.447 6.772 -19.263 1.00 91.19 244 PHE A CA 1
ATOM 1970 C C . PHE A 1 244 ? 30.105 6.393 -19.907 1.00 91.19 244 PHE A C 1
ATOM 1972 O O . PHE A 1 244 ? 29.126 6.172 -19.198 1.00 91.19 244 PHE A O 1
ATOM 1979 N N . LEU A 1 245 ? 30.046 6.322 -21.241 1.00 92.69 245 LEU A N 1
ATOM 1980 C CA . LEU A 1 245 ? 28.800 6.027 -21.947 1.00 92.69 245 LEU A CA 1
ATOM 1981 C C . LEU A 1 245 ? 28.311 4.610 -21.626 1.00 92.69 245 LEU A C 1
ATOM 1983 O O . LEU A 1 245 ? 27.137 4.424 -21.334 1.00 92.69 245 LEU A O 1
ATOM 1987 N N . SER A 1 246 ? 29.219 3.636 -21.611 1.00 93.00 246 SER A N 1
ATOM 1988 C CA . SER A 1 246 ? 28.879 2.226 -21.390 1.00 93.00 246 SER A CA 1
ATOM 1989 C C . SER A 1 246 ? 28.615 1.937 -19.912 1.00 93.00 246 SER A C 1
ATOM 1991 O O . SER A 1 246 ? 27.566 1.419 -19.553 1.00 93.00 246 SER A O 1
ATOM 1993 N N . SER A 1 247 ? 29.514 2.340 -19.014 1.00 91.31 247 SER A N 1
ATOM 1994 C CA . SER A 1 247 ? 29.384 1.977 -17.599 1.00 91.31 247 SER A CA 1
ATOM 1995 C C . SER A 1 247 ? 28.361 2.812 -16.835 1.00 91.31 247 SER A C 1
ATOM 1997 O O . SER A 1 247 ? 27.680 2.286 -15.958 1.00 91.31 247 SER A O 1
ATOM 1999 N N . ILE A 1 248 ? 28.221 4.110 -17.138 1.00 92.44 248 ILE A N 1
ATOM 2000 C CA . ILE A 1 248 ? 27.310 4.997 -16.398 1.00 92.44 248 ILE A CA 1
ATOM 2001 C C . ILE A 1 248 ? 25.948 5.112 -17.080 1.00 92.44 248 ILE A C 1
ATOM 2003 O O . ILE A 1 248 ? 24.919 4.899 -16.432 1.00 92.44 248 ILE A O 1
ATOM 2007 N N . LEU A 1 249 ? 25.920 5.483 -18.364 1.00 93.38 249 LEU A N 1
ATOM 2008 C CA . LEU A 1 249 ? 24.644 5.731 -19.040 1.00 93.38 249 LEU A CA 1
ATOM 2009 C C . LEU A 1 249 ? 23.894 4.440 -19.364 1.00 93.38 249 LEU A C 1
ATOM 2011 O O . LEU A 1 249 ? 22.671 4.472 -19.321 1.00 93.38 249 LEU A O 1
ATOM 2015 N N . VAL A 1 250 ? 24.600 3.335 -19.620 1.00 94.75 250 VAL A N 1
ATOM 2016 C CA . VAL A 1 250 ? 23.977 2.024 -19.836 1.00 94.75 250 VAL A CA 1
ATOM 2017 C C . VAL A 1 250 ? 23.934 1.235 -18.523 1.00 94.75 250 VAL A C 1
ATOM 2019 O O . VAL A 1 250 ? 22.936 1.285 -17.801 1.00 94.75 250 VAL A O 1
ATOM 2022 N N . ASP A 1 251 ? 25.031 0.583 -18.137 1.00 93.44 251 ASP A N 1
ATOM 2023 C CA . ASP A 1 251 ? 24.992 -0.471 -17.116 1.00 93.44 251 ASP A CA 1
ATOM 2024 C C . ASP A 1 251 ? 24.578 0.036 -15.718 1.00 93.44 251 ASP A C 1
ATOM 2026 O O . ASP A 1 251 ? 23.746 -0.566 -15.031 1.00 93.44 251 ASP A O 1
ATOM 2030 N N . ALA A 1 252 ? 25.126 1.168 -15.258 1.00 94.25 252 ALA A N 1
ATOM 2031 C CA . ALA A 1 252 ? 24.746 1.730 -13.963 1.00 94.25 252 ALA A CA 1
ATOM 2032 C C . ALA A 1 252 ? 23.301 2.233 -13.948 1.00 94.25 252 ALA A C 1
ATOM 2034 O O . ALA A 1 252 ? 22.642 2.119 -12.912 1.00 94.25 252 ALA A O 1
ATOM 2035 N N . SER A 1 253 ? 22.796 2.751 -15.067 1.00 96.25 253 SER A N 1
ATOM 2036 C CA . SER A 1 253 ? 21.403 3.187 -15.173 1.00 96.25 253 SER A CA 1
ATOM 2037 C C . SER A 1 253 ? 20.446 1.992 -15.087 1.00 96.25 253 SER A C 1
ATOM 2039 O O . SER A 1 253 ? 19.470 2.069 -14.336 1.00 96.25 253 SER A O 1
ATOM 2041 N N . LEU A 1 254 ? 20.777 0.842 -15.691 1.00 95.69 254 LEU A N 1
ATOM 2042 C CA . LEU A 1 254 ? 20.012 -0.399 -15.498 1.00 95.69 254 LEU A CA 1
ATOM 2043 C C . LEU A 1 254 ? 19.954 -0.806 -14.019 1.00 95.69 254 LEU A C 1
ATOM 2045 O O . LEU A 1 254 ? 18.879 -1.014 -13.449 1.00 95.69 254 LEU A O 1
ATOM 2049 N N . THR A 1 255 ? 21.109 -0.852 -13.354 1.00 95.94 255 THR A N 1
ATOM 2050 C CA . THR A 1 255 ? 21.200 -1.216 -11.932 1.00 95.94 255 THR A CA 1
ATOM 2051 C C . THR A 1 255 ? 20.418 -0.244 -11.041 1.00 95.94 255 THR A C 1
ATOM 2053 O O . THR A 1 255 ? 19.690 -0.664 -10.134 1.00 95.94 255 THR A O 1
ATOM 2056 N N . LEU A 1 256 ? 20.511 1.064 -11.305 1.00 96.19 256 LEU A N 1
ATOM 2057 C CA . LEU A 1 256 ? 19.767 2.095 -10.574 1.00 96.19 256 LEU A CA 1
ATOM 2058 C C . LEU A 1 256 ? 18.256 2.006 -10.810 1.00 96.19 256 LEU A C 1
ATOM 2060 O O . LEU A 1 256 ? 17.483 2.315 -9.893 1.00 96.19 256 LEU A O 1
ATOM 2064 N N . SER A 1 257 ? 17.826 1.546 -11.987 1.00 97.44 257 SER A N 1
ATOM 2065 C CA . SER A 1 257 ? 16.419 1.275 -12.273 1.00 97.44 257 SER A CA 1
ATOM 2066 C C . SER A 1 257 ? 15.854 0.212 -11.327 1.00 97.44 257 SER A C 1
ATOM 2068 O O . SER A 1 257 ? 14.940 0.495 -10.539 1.00 97.44 257 SER A O 1
ATOM 2070 N N . TYR A 1 258 ? 16.466 -0.977 -11.300 1.00 97.25 258 TYR A N 1
ATOM 2071 C CA . TYR A 1 258 ? 16.029 -2.073 -10.429 1.00 97.25 258 TYR A CA 1
ATOM 2072 C C . TYR A 1 258 ? 16.152 -1.727 -8.940 1.00 97.25 258 TYR A C 1
ATOM 2074 O O . TYR A 1 258 ? 15.261 -2.065 -8.155 1.00 97.25 258 TYR A O 1
ATOM 2082 N N . ALA A 1 259 ? 17.200 -1.003 -8.536 1.00 96.00 259 ALA A N 1
ATOM 2083 C CA . ALA A 1 259 ? 17.334 -0.515 -7.164 1.00 96.00 259 ALA A CA 1
ATOM 2084 C C . ALA A 1 259 ? 16.175 0.418 -6.771 1.00 96.00 259 ALA A C 1
ATOM 2086 O O . ALA A 1 259 ? 15.600 0.283 -5.687 1.00 96.00 259 ALA A O 1
ATOM 2087 N N . SER A 1 260 ? 15.783 1.328 -7.666 1.00 94.88 260 SER A N 1
ATOM 2088 C CA . SER A 1 260 ? 14.662 2.246 -7.440 1.00 94.88 260 SER A CA 1
ATOM 2089 C C . SER A 1 260 ? 13.337 1.487 -7.334 1.00 94.88 260 SER A C 1
ATOM 2091 O O . SER A 1 260 ? 12.575 1.693 -6.388 1.00 94.88 260 SER A O 1
ATOM 2093 N N . TRP A 1 261 ? 13.079 0.531 -8.228 1.00 96.88 261 TRP A N 1
ATOM 2094 C CA . TRP A 1 261 ? 11.889 -0.321 -8.147 1.00 96.88 261 TRP A CA 1
ATOM 2095 C C . TRP A 1 261 ? 11.824 -1.149 -6.870 1.00 96.88 261 TRP A C 1
ATOM 2097 O O . TRP A 1 261 ? 10.754 -1.249 -6.264 1.00 96.88 261 TRP A O 1
ATOM 2107 N N . LEU A 1 262 ? 12.955 -1.684 -6.410 1.00 95.94 262 LEU A N 1
ATOM 2108 C CA . LEU A 1 262 ? 13.023 -2.423 -5.155 1.00 95.94 262 LEU A CA 1
ATOM 2109 C C . LEU A 1 262 ? 12.648 -1.542 -3.959 1.00 95.94 262 LEU A C 1
ATOM 2111 O O . LEU A 1 262 ? 11.878 -1.967 -3.096 1.00 95.94 262 LEU A O 1
ATOM 2115 N N . VAL A 1 263 ? 13.147 -0.304 -3.925 1.00 91.94 263 VAL A N 1
ATOM 2116 C CA . VAL A 1 263 ? 12.790 0.672 -2.888 1.00 91.94 263 VAL A CA 1
ATOM 2117 C C . VAL A 1 263 ? 11.291 0.979 -2.919 1.00 91.94 263 VAL A C 1
ATOM 2119 O O . VAL A 1 263 ? 10.635 0.922 -1.876 1.00 91.94 263 VAL A O 1
ATOM 2122 N N . GLY A 1 264 ? 10.726 1.236 -4.103 1.00 90.19 264 GLY A N 1
ATOM 2123 C CA . GLY A 1 264 ? 9.285 1.446 -4.273 1.00 90.19 264 GLY A CA 1
ATOM 2124 C C . GLY A 1 264 ? 8.461 0.260 -3.762 1.00 90.19 264 GLY A C 1
ATOM 2125 O O . GLY A 1 264 ? 7.534 0.433 -2.967 1.00 90.19 264 GLY A O 1
ATOM 2126 N N . LEU A 1 265 ? 8.839 -0.964 -4.138 1.00 92.69 265 LEU A N 1
ATOM 2127 C CA . LEU A 1 265 ? 8.187 -2.197 -3.688 1.00 92.69 265 LEU A CA 1
ATOM 2128 C C . LEU A 1 265 ? 8.280 -2.399 -2.177 1.00 92.69 265 LEU A C 1
ATOM 2130 O O . LEU A 1 265 ? 7.304 -2.813 -1.551 1.00 92.69 265 LEU A O 1
ATOM 2134 N N . PHE A 1 266 ? 9.431 -2.102 -1.578 1.00 90.62 266 PHE A N 1
ATOM 2135 C CA . PHE A 1 266 ? 9.624 -2.198 -0.137 1.00 90.62 266 PHE A CA 1
ATOM 2136 C C . PHE A 1 266 ? 8.722 -1.225 0.628 1.00 90.62 266 PHE A C 1
ATOM 2138 O O . PHE A 1 266 ? 8.070 -1.625 1.595 1.00 90.62 266 PHE A O 1
ATOM 2145 N N . LEU A 1 267 ? 8.622 0.024 0.164 1.00 83.75 267 LEU A N 1
ATOM 2146 C CA . LEU A 1 267 ? 7.724 1.021 0.747 1.00 83.75 267 LEU A CA 1
ATOM 2147 C C . LEU A 1 267 ? 6.265 0.564 0.690 1.00 83.75 267 LEU A C 1
ATOM 2149 O O . LEU A 1 267 ? 5.571 0.588 1.706 1.00 83.75 267 LEU A O 1
ATOM 2153 N N . ILE A 1 268 ? 5.817 0.074 -0.467 1.00 83.38 268 ILE A N 1
ATOM 2154 C CA . ILE A 1 268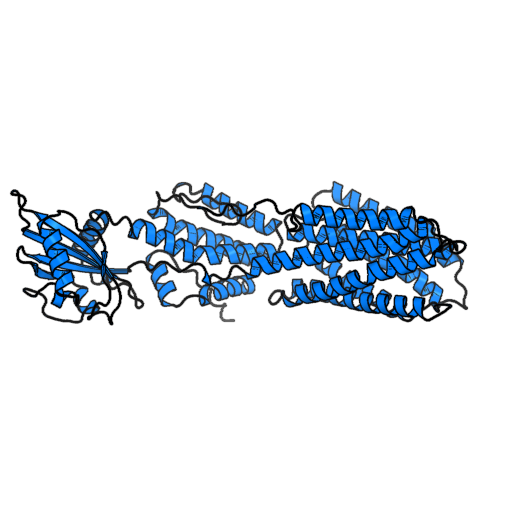 ? 4.461 -0.462 -0.630 1.00 83.38 268 ILE A CA 1
ATOM 2155 C C . ILE A 1 268 ? 4.219 -1.672 0.272 1.00 83.38 268 ILE A C 1
ATOM 2157 O O . ILE A 1 268 ? 3.178 -1.769 0.923 1.00 83.38 268 ILE A O 1
ATOM 2161 N N . PHE A 1 269 ? 5.179 -2.592 0.346 1.00 85.56 269 PHE A N 1
ATOM 2162 C CA . PHE A 1 269 ? 5.074 -3.764 1.205 1.00 85.56 269 PHE A CA 1
ATOM 2163 C C . PHE A 1 269 ? 4.929 -3.379 2.681 1.00 85.56 269 PHE A C 1
ATOM 2165 O O . PHE A 1 269 ? 4.101 -3.963 3.386 1.00 85.56 269 PHE A O 1
ATOM 2172 N N . ARG A 1 270 ? 5.697 -2.386 3.146 1.00 78.56 270 ARG A N 1
ATOM 2173 C CA . ARG A 1 270 ? 5.586 -1.864 4.509 1.00 78.56 270 ARG A CA 1
ATOM 2174 C C . ARG A 1 270 ? 4.216 -1.242 4.750 1.00 78.56 270 ARG A C 1
ATOM 2176 O O . ARG A 1 270 ? 3.566 -1.621 5.717 1.00 78.56 270 ARG A O 1
ATOM 2183 N N . ILE A 1 271 ? 3.755 -0.375 3.846 1.00 72.81 271 ILE A N 1
ATOM 2184 C CA . ILE A 1 271 ? 2.431 0.256 3.930 1.00 72.81 271 ILE A CA 1
ATOM 2185 C C . ILE A 1 271 ? 1.349 -0.821 4.077 1.00 72.81 271 ILE A C 1
ATOM 2187 O O . ILE A 1 271 ? 0.571 -0.792 5.024 1.00 72.81 271 ILE A O 1
ATOM 2191 N N . PHE A 1 272 ? 1.347 -1.848 3.222 1.00 70.69 272 PHE A N 1
ATOM 2192 C CA . PHE A 1 272 ? 0.381 -2.945 3.339 1.00 70.69 272 PHE A CA 1
ATOM 2193 C C . PHE A 1 272 ? 0.562 -3.813 4.593 1.00 70.69 272 PHE A C 1
ATOM 2195 O O . PHE A 1 272 ? -0.388 -4.470 5.020 1.00 70.69 272 PHE A O 1
ATOM 2202 N N . THR A 1 273 ? 1.753 -3.863 5.188 1.00 67.56 273 THR A N 1
ATOM 2203 C CA . THR A 1 273 ? 1.999 -4.615 6.427 1.00 67.56 273 THR A CA 1
ATOM 2204 C C . THR A 1 273 ? 1.469 -3.864 7.644 1.00 67.56 273 THR A C 1
ATOM 2206 O O . THR A 1 273 ? 0.739 -4.462 8.433 1.00 67.56 273 THR A O 1
ATOM 2209 N N . ASP A 1 274 ? 1.762 -2.568 7.745 1.00 60.72 274 ASP A N 1
ATOM 2210 C CA . ASP A 1 274 ? 1.313 -1.693 8.834 1.00 60.72 274 ASP A CA 1
ATOM 2211 C C . ASP A 1 274 ? -0.216 -1.504 8.824 1.00 60.72 274 ASP A C 1
ATO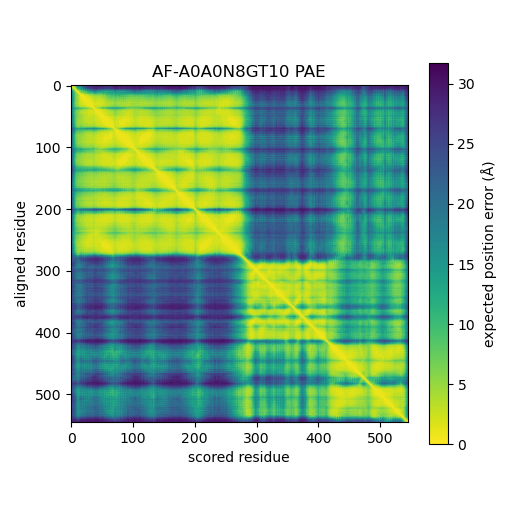M 2213 O O . ASP A 1 274 ? -0.834 -1.305 9.863 1.00 60.72 274 ASP A O 1
ATOM 2217 N N . LEU A 1 275 ? -0.860 -1.635 7.661 1.00 56.06 275 LEU A N 1
ATOM 2218 C CA . LEU A 1 275 ? -2.321 -1.568 7.547 1.00 56.06 275 LEU A CA 1
ATOM 2219 C C . LEU A 1 275 ? -3.014 -2.874 7.965 1.00 56.06 275 LEU A C 1
ATOM 2221 O O . LEU A 1 275 ? -4.090 -2.843 8.547 1.00 56.06 275 LEU A O 1
ATOM 2225 N N . ASN A 1 276 ? -2.386 -4.031 7.729 1.00 49.12 276 ASN A N 1
ATOM 2226 C CA . ASN A 1 276 ? -2.923 -5.334 8.150 1.00 49.12 276 ASN A CA 1
ATOM 2227 C C . ASN A 1 276 ? -2.708 -5.632 9.648 1.00 49.12 276 ASN A C 1
ATOM 2229 O O . ASN A 1 276 ? -3.251 -6.618 10.154 1.00 49.12 276 ASN A O 1
ATOM 2233 N N . SER A 1 277 ? -1.882 -4.845 10.348 1.00 43.47 277 SER A N 1
ATOM 2234 C CA . SER A 1 277 ? -1.583 -5.040 11.771 1.00 43.47 277 SER A CA 1
ATOM 2235 C C . SER A 1 277 ? -2.603 -4.391 12.709 1.00 43.47 277 SER A C 1
ATOM 2237 O O . SER A 1 277 ? -2.616 -4.745 13.885 1.00 43.47 277 SER A O 1
ATOM 2239 N N . VAL A 1 278 ? -3.529 -3.555 12.215 1.00 49.16 278 VAL A N 1
ATOM 2240 C CA . VAL A 1 278 ? -4.685 -3.078 12.999 1.00 49.16 278 VAL A CA 1
ATOM 2241 C C . VAL A 1 278 ? -5.736 -4.194 13.114 1.00 49.16 278 VAL A C 1
ATOM 2243 O O . VAL A 1 278 ? -6.882 -4.073 12.699 1.00 49.16 278 VAL A O 1
ATOM 2246 N N . ARG A 1 279 ? -5.349 -5.341 13.679 1.00 48.56 279 ARG A N 1
ATOM 2247 C CA . ARG A 1 279 ? -6.309 -6.304 14.221 1.00 48.56 279 ARG A CA 1
ATOM 2248 C C . ARG A 1 279 ? -6.764 -5.768 15.570 1.00 48.56 279 ARG A C 1
ATOM 2250 O O . ARG A 1 279 ? -5.950 -5.576 16.464 1.00 48.56 279 ARG A O 1
ATOM 2257 N N . THR A 1 280 ? -8.071 -5.600 15.745 1.00 49.69 280 THR A N 1
ATOM 2258 C CA . THR A 1 280 ? -8.684 -5.084 16.986 1.00 49.69 280 THR A CA 1
ATOM 2259 C C . THR A 1 280 ? -8.441 -5.953 18.223 1.00 49.69 280 THR A C 1
ATOM 2261 O O . THR A 1 280 ? -8.780 -5.541 19.327 1.00 49.69 280 THR A O 1
ATOM 2264 N N . LYS A 1 281 ? -7.806 -7.125 18.064 1.00 43.88 281 LYS A N 1
ATOM 2265 C CA . LYS A 1 281 ? -7.474 -8.058 19.149 1.00 43.88 281 LYS A CA 1
ATOM 2266 C C . LYS A 1 281 ? -6.643 -7.452 20.288 1.00 43.88 281 LYS A C 1
ATOM 2268 O O . LYS A 1 281 ? -6.557 -8.086 21.332 1.00 43.88 281 LYS A O 1
ATOM 2273 N N . GLU A 1 282 ? -6.047 -6.273 20.114 1.00 45.94 282 GLU A N 1
ATOM 2274 C CA . GLU A 1 282 ? -5.294 -5.593 21.177 1.00 45.94 282 GLU A CA 1
ATOM 2275 C C . GLU A 1 282 ? -6.127 -4.627 22.038 1.00 45.94 282 GLU A C 1
ATOM 2277 O O . GLU A 1 282 ? -5.685 -4.275 23.130 1.00 45.94 282 GLU A O 1
ATOM 2282 N N . LEU A 1 283 ? -7.336 -4.226 21.623 1.00 54.84 283 LEU A N 1
ATOM 2283 C CA . LEU A 1 283 ? -8.228 -3.439 22.481 1.00 54.84 283 LEU A CA 1
ATOM 2284 C C . LEU A 1 283 ? -9.187 -4.379 23.209 1.00 54.84 283 LEU A C 1
ATOM 2286 O O . LEU A 1 283 ? -10.259 -4.713 22.708 1.00 54.84 283 LEU A O 1
ATOM 2290 N N . ALA A 1 284 ? -8.792 -4.811 24.408 1.00 59.19 284 ALA A N 1
ATOM 2291 C CA . ALA A 1 284 ? -9.728 -5.418 25.343 1.00 59.19 284 ALA A CA 1
ATOM 2292 C C . ALA A 1 284 ? -10.866 -4.418 25.599 1.00 59.19 284 ALA A C 1
ATOM 2294 O O . ALA A 1 284 ? -10.629 -3.332 26.129 1.00 59.19 284 ALA A O 1
ATOM 2295 N N . LEU A 1 285 ? -12.087 -4.762 25.183 1.00 68.50 285 LEU A N 1
ATOM 2296 C CA . LEU A 1 285 ? -13.257 -3.943 25.473 1.00 68.50 285 LEU A CA 1
ATOM 2297 C C . LEU A 1 285 ? -13.450 -3.917 26.996 1.00 68.50 285 LEU A C 1
ATOM 2299 O O . LEU A 1 285 ? -13.572 -4.989 27.599 1.00 68.50 285 LEU A O 1
ATOM 2303 N N . PRO A 1 286 ? -13.457 -2.735 27.635 1.00 67.56 286 PRO A N 1
ATOM 2304 C CA . PRO A 1 286 ? -13.753 -2.657 29.054 1.00 67.56 286 PRO A CA 1
ATOM 2305 C C . PRO A 1 286 ? -15.185 -3.144 29.284 1.00 67.56 286 PRO A C 1
ATOM 2307 O O . PRO A 1 286 ? -16.111 -2.766 28.566 1.00 67.56 286 PRO A O 1
ATOM 2310 N N . VAL A 1 287 ? -15.364 -4.008 30.279 1.00 70.25 287 VAL A N 1
ATOM 2311 C CA . VAL A 1 287 ? -16.688 -4.485 30.675 1.00 70.25 287 VAL A CA 1
ATOM 2312 C C . VAL A 1 287 ? -17.343 -3.383 31.497 1.00 70.25 287 VAL A C 1
ATOM 2314 O O . VAL A 1 287 ? -16.910 -3.123 32.616 1.00 70.25 287 VAL A O 1
ATOM 2317 N N . VAL A 1 288 ? -18.363 -2.735 30.939 1.00 76.38 288 VAL A N 1
ATOM 2318 C CA . VAL A 1 288 ? -19.153 -1.722 31.650 1.00 76.38 288 VAL A CA 1
ATOM 2319 C C . VAL A 1 288 ? -20.340 -2.422 32.298 1.00 76.38 288 VAL A C 1
ATOM 2321 O O . VAL A 1 288 ? -21.149 -2.985 31.562 1.00 76.38 288 VAL A O 1
ATOM 2324 N N . PRO A 1 289 ? -20.473 -2.434 33.633 1.00 79.75 289 PRO A N 1
ATOM 2325 C CA . PRO A 1 289 ? -21.645 -3.001 34.286 1.00 79.75 289 PRO A CA 1
ATOM 2326 C C . PRO A 1 289 ? -22.939 -2.390 33.740 1.00 79.75 289 PRO A C 1
ATOM 2328 O O . PRO A 1 289 ? -23.062 -1.173 33.647 1.00 79.75 289 PRO A O 1
ATOM 2331 N N . ASN A 1 290 ? -23.896 -3.239 33.377 1.00 80.38 290 ASN A N 1
ATOM 2332 C CA . ASN A 1 290 ? -25.160 -2.827 32.760 1.00 80.38 290 ASN A CA 1
ATOM 2333 C C . ASN A 1 290 ? -26.385 -3.259 33.578 1.00 80.38 290 ASN A C 1
ATOM 2335 O O . ASN A 1 290 ? -27.509 -3.156 33.096 1.00 80.38 290 ASN A O 1
ATOM 2339 N N . THR A 1 291 ? -26.163 -3.820 34.765 1.00 86.69 291 THR A N 1
ATOM 2340 C CA . THR A 1 291 ? -27.208 -4.242 35.693 1.00 86.69 291 THR A CA 1
ATOM 2341 C C . THR A 1 291 ? -26.830 -3.819 37.108 1.00 86.69 291 THR A C 1
ATOM 2343 O O . THR A 1 291 ? -25.698 -4.051 37.547 1.00 86.69 291 THR A O 1
ATOM 2346 N N . HIS A 1 292 ? -27.792 -3.217 37.800 1.00 90.94 292 HIS A N 1
ATOM 2347 C CA . HIS A 1 292 ? -27.671 -2.576 39.099 1.00 90.94 292 HIS A CA 1
ATOM 2348 C C . HIS A 1 292 ? -28.694 -3.172 40.065 1.00 90.94 292 HIS A C 1
ATOM 2350 O O . HIS A 1 292 ? -29.900 -3.042 39.869 1.00 90.94 292 HIS A O 1
ATOM 2356 N N . VAL A 1 293 ? -28.216 -3.818 41.125 1.00 92.88 293 VAL A N 1
ATOM 2357 C CA . VAL A 1 293 ? -29.060 -4.383 42.181 1.00 92.88 293 VAL A CA 1
ATOM 2358 C C . VAL A 1 293 ? -28.834 -3.601 43.465 1.00 92.88 293 VAL A C 1
ATOM 2360 O O . VAL A 1 293 ? -27.696 -3.463 43.917 1.00 92.88 293 VAL A O 1
ATOM 2363 N N . LEU A 1 294 ? -29.917 -3.092 44.046 1.00 94.44 294 LEU A N 1
ATOM 2364 C CA . LEU A 1 294 ? -29.888 -2.416 45.338 1.00 94.44 294 LEU A CA 1
ATOM 2365 C C . LEU A 1 294 ? -30.174 -3.419 46.448 1.00 94.44 294 LEU A C 1
ATOM 2367 O O . LEU A 1 294 ? -31.061 -4.264 46.319 1.00 94.44 294 LEU A O 1
ATOM 2371 N N . VAL A 1 295 ? -29.441 -3.288 47.548 1.00 94.75 295 VAL A N 1
ATOM 2372 C CA . VAL A 1 295 ? -29.694 -4.021 48.787 1.00 94.75 295 VAL A CA 1
ATOM 2373 C C . VAL A 1 295 ? -29.653 -3.032 49.941 1.00 94.75 295 VAL A C 1
ATOM 2375 O O . VAL A 1 295 ? -28.664 -2.324 50.126 1.00 94.75 295 VAL A O 1
ATOM 2378 N N . PHE A 1 296 ? -30.730 -2.987 50.712 1.00 94.88 296 PHE A N 1
ATOM 2379 C CA . PHE A 1 296 ? -30.888 -2.110 51.863 1.00 94.88 296 PHE A CA 1
ATOM 2380 C C . PHE A 1 296 ? -30.742 -2.940 53.133 1.00 94.88 296 PHE A C 1
ATOM 2382 O O . PHE A 1 296 ? -31.428 -3.953 53.275 1.00 94.88 296 PHE A O 1
ATOM 2389 N N . THR A 1 297 ? -29.866 -2.533 54.050 1.00 94.81 297 THR A N 1
ATOM 2390 C CA . THR A 1 297 ? -29.646 -3.240 55.319 1.00 94.81 297 THR A CA 1
ATOM 2391 C C . THR A 1 297 ? -30.044 -2.396 56.522 1.00 94.81 297 THR A C 1
ATOM 2393 O O . THR A 1 297 ? -29.954 -1.169 56.477 1.00 94.81 297 THR A O 1
ATOM 2396 N N . ASP A 1 298 ? -30.429 -3.054 57.613 1.00 92.88 298 ASP A N 1
ATOM 2397 C CA . ASP A 1 298 ? -30.622 -2.428 58.922 1.00 92.88 298 ASP A CA 1
ATOM 2398 C C . ASP A 1 298 ? -29.292 -2.228 59.676 1.00 92.88 298 ASP A C 1
ATOM 2400 O O . ASP A 1 298 ? -28.206 -2.545 59.176 1.00 92.88 298 ASP A O 1
ATOM 2404 N N . ALA A 1 299 ? -29.376 -1.689 60.896 1.00 87.44 299 ALA A N 1
ATOM 2405 C CA . ALA A 1 299 ? -28.228 -1.452 61.773 1.00 87.44 299 ALA A CA 1
ATOM 2406 C C . ALA A 1 299 ? -27.518 -2.746 62.222 1.00 87.44 299 ALA A C 1
ATOM 2408 O O . ALA A 1 299 ? -26.349 -2.707 62.607 1.00 87.44 299 ALA A O 1
ATOM 2409 N N . GLN A 1 300 ? -28.212 -3.886 62.186 1.00 86.38 300 GLN A N 1
ATOM 2410 C CA . GLN A 1 300 ? -27.677 -5.209 62.501 1.00 86.38 300 GLN A CA 1
ATOM 2411 C C . GLN A 1 300 ? -27.074 -5.896 61.265 1.00 86.38 300 GLN A C 1
ATOM 2413 O O . GLN A 1 300 ? -26.464 -6.955 61.398 1.00 86.38 300 GLN A O 1
ATOM 2418 N N . GLY A 1 301 ? -27.198 -5.289 60.080 1.00 85.31 301 GLY A N 1
ATOM 2419 C CA . GLY A 1 301 ? -26.704 -5.825 58.815 1.00 85.31 301 GLY A CA 1
ATOM 2420 C C . GLY A 1 301 ? -27.638 -6.841 58.155 1.00 85.31 301 GLY A C 1
ATOM 2421 O O . GLY A 1 301 ? -27.219 -7.507 57.206 1.00 85.31 301 GLY A O 1
ATOM 2422 N N . GLN A 1 302 ? -28.885 -6.966 58.622 1.00 92.81 302 GLN A N 1
ATOM 2423 C CA . GLN A 1 302 ? -29.897 -7.781 57.953 1.00 92.81 302 GLN A CA 1
ATOM 2424 C C . GLN A 1 302 ? -30.521 -7.012 56.796 1.00 92.81 302 GLN A C 1
ATOM 2426 O O . GLN A 1 302 ? -30.719 -5.799 56.863 1.00 92.81 302 GLN A O 1
ATOM 2431 N N . VAL A 1 303 ? -30.840 -7.723 55.718 1.00 95.19 303 VAL A N 1
ATOM 2432 C CA . VAL A 1 303 ? -31.457 -7.126 54.534 1.00 95.19 303 VAL A CA 1
ATOM 2433 C C . VAL A 1 303 ? -32.916 -6.784 54.828 1.00 95.19 303 VAL A C 1
ATOM 2435 O O . VAL A 1 303 ? -33.694 -7.650 55.214 1.00 95.19 303 VAL A O 1
ATOM 2438 N N . ILE A 1 304 ? -33.291 -5.523 54.632 1.00 94.19 304 ILE A N 1
ATOM 2439 C CA . ILE A 1 304 ? -34.665 -5.026 54.773 1.00 94.19 304 ILE A CA 1
ATOM 2440 C C . ILE A 1 304 ? -35.388 -5.139 53.431 1.00 94.19 304 ILE A C 1
ATOM 2442 O O . ILE A 1 304 ? -36.515 -5.619 53.353 1.00 94.19 304 ILE A O 1
ATOM 2446 N N . GLU A 1 305 ? -34.726 -4.688 52.367 1.00 94.44 305 GLU A N 1
ATOM 2447 C CA . GLU A 1 305 ? -35.320 -4.539 51.044 1.00 94.44 305 GLU A CA 1
ATOM 2448 C C . GLU A 1 305 ? -34.261 -4.772 49.962 1.00 94.44 305 GLU A C 1
ATOM 2450 O O . GLU A 1 305 ? -33.063 -4.560 50.169 1.00 94.44 305 GLU A O 1
ATOM 2455 N N . VAL A 1 306 ? -34.710 -5.225 48.794 1.00 95.00 306 VAL A N 1
ATOM 2456 C CA . VAL A 1 306 ? -33.888 -5.392 47.592 1.00 95.00 306 VAL A CA 1
ATOM 2457 C C . VAL A 1 306 ? -34.602 -4.764 46.408 1.00 95.00 306 VAL A C 1
ATOM 2459 O O . VAL A 1 306 ? -35.827 -4.644 46.419 1.00 95.00 306 VAL A O 1
ATOM 2462 N N . SER A 1 307 ? -33.851 -4.395 45.374 1.00 95.00 307 SER A N 1
ATOM 2463 C CA . SER A 1 307 ? -34.459 -3.819 44.180 1.00 95.00 307 SER A CA 1
ATOM 2464 C C . SER A 1 307 ? -35.373 -4.794 43.437 1.00 95.00 307 SER A C 1
ATOM 2466 O O . SER A 1 307 ? -35.178 -6.009 43.452 1.00 95.00 307 SER A O 1
ATOM 2468 N N . LYS A 1 308 ? -36.340 -4.263 42.693 1.00 93.00 308 LYS A N 1
ATOM 2469 C CA . LYS A 1 308 ? -37.332 -5.041 41.940 1.00 93.00 308 LYS A CA 1
ATOM 2470 C C . LYS A 1 308 ? -36.732 -6.021 40.926 1.00 93.00 308 LYS A C 1
ATOM 2472 O O . LYS A 1 308 ? -37.277 -7.103 40.727 1.00 93.00 308 LYS A O 1
ATOM 2477 N N . ASN A 1 309 ? -35.601 -5.669 40.319 1.00 92.00 309 ASN A N 1
ATOM 2478 C CA . ASN A 1 309 ? -34.876 -6.534 39.383 1.00 92.00 309 ASN A CA 1
ATOM 2479 C C . ASN A 1 309 ? -34.093 -7.669 40.073 1.00 92.00 309 ASN A C 1
ATOM 2481 O O . ASN A 1 309 ? -33.542 -8.526 39.391 1.00 92.00 309 ASN A O 1
ATOM 2485 N N . TYR A 1 310 ? -34.042 -7.719 41.409 1.00 92.25 310 TYR A N 1
ATOM 2486 C CA . TYR A 1 310 ? -33.288 -8.726 42.157 1.00 92.25 310 TYR A CA 1
ATOM 2487 C C . TYR A 1 310 ? -33.691 -10.161 41.793 1.00 92.25 310 TYR A C 1
ATOM 2489 O O . TYR A 1 310 ? -32.826 -11.016 41.603 1.00 92.25 310 TYR A O 1
ATOM 2497 N N . GLY A 1 311 ? -34.996 -10.428 41.673 1.00 88.25 311 GLY A N 1
ATOM 2498 C CA . GLY A 1 311 ? -35.514 -11.762 41.356 1.00 88.25 311 GLY A CA 1
ATOM 2499 C C . GLY A 1 311 ? -35.101 -12.253 39.967 1.00 88.25 311 GLY A C 1
ATOM 2500 O O . GLY A 1 311 ? -34.859 -13.444 39.792 1.00 88.25 311 GLY A O 1
ATOM 2501 N N . ASP A 1 312 ? -34.940 -11.335 39.013 1.00 87.19 312 ASP A N 1
ATOM 2502 C CA . ASP A 1 312 ? -34.463 -11.645 37.660 1.00 87.19 312 ASP A CA 1
ATOM 2503 C C . ASP A 1 312 ? -32.963 -11.976 37.649 1.00 87.19 312 ASP A C 1
ATOM 2505 O O . ASP A 1 312 ? -32.475 -12.676 36.764 1.00 87.19 312 ASP A O 1
ATOM 2509 N N . VAL A 1 313 ? -32.226 -11.477 38.645 1.00 86.19 313 VAL A N 1
ATOM 2510 C CA . VAL A 1 313 ? -30.775 -11.637 38.767 1.00 86.19 313 VAL A CA 1
ATOM 2511 C C . VAL A 1 313 ? -30.399 -12.887 39.559 1.00 86.19 313 VAL A C 1
ATOM 2513 O O . VAL A 1 313 ? -29.566 -13.674 39.117 1.00 86.19 313 VAL A O 1
ATOM 2516 N N . PHE A 1 314 ? -30.978 -13.048 40.748 1.00 87.00 314 PHE A N 1
ATOM 2517 C CA . PHE A 1 314 ? -30.601 -14.077 41.723 1.00 87.00 314 PHE A CA 1
ATOM 2518 C C . PHE A 1 314 ? -31.649 -15.191 41.865 1.00 87.00 314 PHE A C 1
ATOM 2520 O O . PHE A 1 314 ? -31.447 -16.127 42.640 1.00 87.00 314 PHE A O 1
ATOM 2527 N N . GLY A 1 315 ? -32.760 -15.097 41.129 1.00 85.75 315 GLY A N 1
ATOM 2528 C CA . GLY A 1 315 ? -33.929 -15.956 41.280 1.00 85.75 315 GLY A CA 1
ATOM 2529 C C . GLY A 1 315 ? -34.897 -15.453 42.365 1.00 85.75 315 GLY A C 1
ATOM 2530 O O . GLY A 1 315 ? -34.489 -14.760 43.303 1.00 85.75 315 GLY A O 1
ATOM 2531 N N . PRO A 1 316 ? -36.196 -15.792 42.267 1.00 83.81 316 PRO A N 1
ATOM 2532 C CA . PRO A 1 316 ? -37.191 -15.390 43.254 1.00 83.81 316 PRO A CA 1
ATOM 2533 C C . PRO A 1 316 ? -36.939 -16.104 44.589 1.00 83.81 316 PRO A C 1
ATOM 2535 O O . PRO A 1 316 ? -36.994 -17.331 44.670 1.00 83.81 316 PRO A O 1
ATOM 2538 N N . ARG A 1 317 ? -36.669 -15.332 45.646 1.00 87.69 317 ARG A N 1
ATOM 2539 C CA . ARG A 1 317 ? -36.467 -15.829 47.016 1.00 87.69 317 ARG A CA 1
ATOM 2540 C C . ARG A 1 317 ? -36.826 -14.770 48.053 1.00 87.69 317 ARG A C 1
ATOM 2542 O O . ARG A 1 317 ? -36.794 -13.580 47.753 1.00 87.69 317 ARG A O 1
ATOM 2549 N N . GLU A 1 318 ? -37.139 -15.203 49.272 1.00 89.00 318 GLU A N 1
ATOM 2550 C CA . GLU A 1 318 ? -37.307 -14.291 50.407 1.00 89.00 318 GLU A CA 1
ATOM 2551 C C . GLU A 1 318 ? -35.952 -13.714 50.834 1.00 89.00 318 GLU A C 1
ATOM 2553 O O . GLU A 1 318 ? -35.022 -14.458 51.151 1.00 89.00 318 GLU A O 1
ATOM 2558 N N . THR A 1 319 ? -35.852 -12.386 50.841 1.00 91.69 319 THR A N 1
ATOM 2559 C CA . THR A 1 319 ? -34.621 -11.645 51.164 1.00 91.69 319 THR A CA 1
ATOM 2560 C C . THR A 1 319 ? -34.713 -10.856 52.468 1.00 91.69 319 THR A C 1
ATOM 2562 O O . THR A 1 319 ? -33.690 -10.637 53.109 1.00 91.69 319 THR A O 1
ATOM 2565 N N . SER A 1 320 ? -35.918 -10.461 52.888 1.00 92.50 320 SER A N 1
ATOM 2566 C CA . SER A 1 320 ? -36.133 -9.688 54.115 1.00 92.50 320 SER A CA 1
ATOM 2567 C C . SER A 1 320 ? -35.731 -10.487 55.362 1.00 92.50 320 SER A C 1
ATOM 2569 O O . SER A 1 320 ? -36.137 -11.637 55.531 1.00 92.50 320 SER A O 1
ATOM 2571 N N . GLY A 1 321 ? -34.958 -9.870 56.255 1.00 90.19 321 GLY A N 1
ATOM 2572 C CA . GLY A 1 321 ? -34.449 -10.465 57.496 1.00 90.19 321 GLY A CA 1
ATOM 2573 C C . GLY A 1 321 ? -33.327 -11.493 57.304 1.00 90.19 321 GLY A C 1
ATOM 2574 O O . GLY A 1 321 ? -32.983 -12.208 58.244 1.00 90.19 321 GLY A O 1
ATOM 2575 N N . LYS A 1 322 ? -32.773 -11.625 56.092 1.00 93.50 322 LYS A N 1
ATOM 2576 C CA . LYS A 1 322 ? -31.653 -12.534 55.798 1.00 93.50 322 LYS A CA 1
ATOM 2577 C C . LYS A 1 322 ? -30.307 -11.821 55.894 1.00 93.50 322 LYS A C 1
ATOM 2579 O O . LYS A 1 322 ? -30.226 -10.595 55.801 1.00 93.50 322 LYS A O 1
ATOM 2584 N N . GLU A 1 323 ? -29.244 -12.605 56.057 1.00 92.62 323 GLU A N 1
ATOM 2585 C CA . GLU A 1 323 ? -27.873 -12.097 56.039 1.00 92.62 323 GLU A CA 1
ATOM 2586 C C . GLU A 1 323 ? -27.455 -11.653 54.629 1.00 92.62 323 GLU A C 1
ATOM 2588 O O . GLU A 1 323 ? -27.860 -12.232 53.615 1.00 92.62 323 GLU A O 1
ATOM 2593 N N . LEU A 1 324 ? -26.596 -10.633 54.559 1.00 91.00 324 LEU A N 1
ATOM 2594 C CA . LEU A 1 324 ? -26.092 -10.087 53.297 1.00 91.00 324 LEU A CA 1
ATOM 2595 C C . LEU A 1 324 ? -25.338 -11.131 52.450 1.00 91.00 324 LEU A C 1
ATOM 2597 O O . LEU A 1 324 ? -25.441 -11.122 51.222 1.00 91.00 324 LEU A O 1
ATOM 2601 N N . SER A 1 325 ? -24.598 -12.031 53.101 1.00 90.94 325 SER A N 1
ATOM 2602 C CA . SER A 1 325 ? -23.887 -13.163 52.484 1.00 90.94 325 SER A CA 1
ATOM 2603 C C . SER A 1 325 ? -24.834 -14.048 51.673 1.00 90.94 325 SER A C 1
ATOM 2605 O O . SER A 1 325 ? -24.581 -14.305 50.494 1.00 90.94 325 SER A O 1
ATOM 2607 N N . ASP A 1 326 ? -25.961 -14.434 52.269 1.00 89.44 326 ASP A N 1
ATOM 2608 C CA . ASP A 1 326 ? -26.983 -15.271 51.640 1.00 89.44 326 ASP A CA 1
ATOM 2609 C C . ASP A 1 326 ? -27.677 -14.537 50.488 1.00 89.44 326 ASP A C 1
ATOM 2611 O O . ASP A 1 326 ? -27.864 -15.094 49.397 1.00 89.44 326 ASP A O 1
ATOM 2615 N N . VAL A 1 327 ? -28.031 -13.265 50.703 1.00 89.44 327 VAL A N 1
ATOM 2616 C CA . VAL A 1 327 ? -28.757 -12.439 49.725 1.00 89.44 327 VAL A CA 1
ATOM 2617 C C . VAL A 1 327 ? -27.895 -12.082 48.517 1.00 89.44 327 VAL A C 1
ATOM 2619 O O . VAL A 1 327 ? -28.416 -12.029 47.406 1.00 89.44 327 VAL A O 1
ATOM 2622 N N . LEU A 1 328 ? -26.589 -11.881 48.666 1.00 88.38 328 LEU A N 1
ATOM 2623 C CA . LEU A 1 328 ? -25.712 -11.594 47.526 1.00 88.38 328 LEU A CA 1
ATOM 2624 C C . LEU A 1 328 ? -24.966 -12.825 47.005 1.00 88.38 328 LEU A C 1
ATOM 2626 O O . LEU A 1 328 ? -24.354 -12.747 45.946 1.00 88.38 328 LEU A O 1
ATOM 2630 N N . GLY A 1 329 ? -25.021 -13.963 47.704 1.00 87.00 329 GLY A N 1
ATOM 2631 C CA . GLY A 1 329 ? -24.257 -15.159 47.341 1.00 87.00 329 GLY A CA 1
ATOM 2632 C C . GLY A 1 329 ? -22.745 -14.922 47.400 1.00 87.00 329 GLY A C 1
ATOM 2633 O O . GLY A 1 329 ? -22.019 -15.390 46.521 1.00 87.00 329 GLY A O 1
ATOM 2634 N N . ILE A 1 330 ? -22.297 -14.152 48.397 1.00 89.00 330 ILE A N 1
ATOM 2635 C CA . ILE A 1 330 ? -20.891 -13.815 48.668 1.00 89.00 330 ILE A CA 1
ATOM 2636 C C . ILE A 1 330 ? -20.417 -14.516 49.945 1.00 89.00 330 ILE A C 1
ATOM 2638 O O . ILE A 1 330 ? -21.233 -14.959 50.752 1.00 89.00 330 ILE A O 1
ATOM 2642 N N . SER A 1 331 ? -19.100 -14.609 50.155 1.00 89.56 331 SER A N 1
ATOM 2643 C CA . SER A 1 331 ? -18.574 -15.237 51.373 1.00 89.56 331 SER A CA 1
ATOM 2644 C C . SER A 1 331 ? -18.961 -14.447 52.630 1.00 89.56 331 SER A C 1
ATOM 2646 O O . SER A 1 331 ? -19.058 -13.215 52.602 1.00 89.56 331 SER A O 1
ATOM 2648 N N . VAL A 1 332 ? -19.160 -15.160 53.741 1.00 90.12 332 VAL A N 1
ATOM 2649 C CA . VAL A 1 332 ? -19.530 -14.572 55.040 1.00 90.12 332 VAL A CA 1
ATOM 2650 C C . VAL A 1 332 ? -18.459 -13.591 55.516 1.00 90.12 332 VAL A C 1
ATOM 2652 O O . VAL A 1 332 ? -18.776 -12.508 56.001 1.00 90.12 332 VAL A O 1
ATOM 2655 N N . GLU A 1 333 ? -17.181 -13.912 55.303 1.00 90.31 333 GLU A N 1
ATOM 2656 C CA . GLU A 1 333 ? -16.066 -13.024 55.639 1.00 90.31 333 GLU A CA 1
ATOM 2657 C C . GLU A 1 333 ? -16.167 -11.704 54.873 1.00 90.31 333 GLU A C 1
ATOM 2659 O O . GLU A 1 333 ? -15.977 -10.634 55.453 1.00 90.31 333 GLU A O 1
ATOM 2664 N N . LYS A 1 334 ? -16.511 -11.766 53.579 1.00 89.12 334 LYS A N 1
A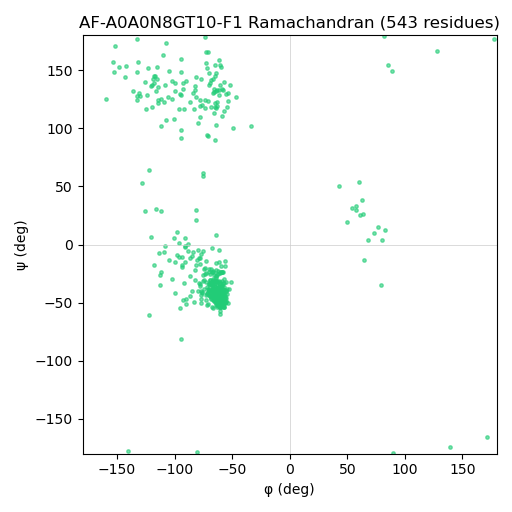TOM 2665 C CA . LYS A 1 334 ? -16.616 -10.571 52.744 1.00 89.12 334 LYS A CA 1
ATOM 2666 C C . LYS A 1 334 ? -17.822 -9.720 53.122 1.00 89.12 334 LYS A C 1
ATOM 2668 O O . LYS A 1 334 ? -17.695 -8.500 53.185 1.00 89.12 334 LYS A O 1
ATOM 2673 N N . ALA A 1 335 ? -18.962 -10.348 53.405 1.00 89.81 335 ALA A N 1
ATOM 2674 C CA . ALA A 1 335 ? -20.154 -9.658 53.891 1.00 89.81 335 ALA A CA 1
ATOM 2675 C C . ALA A 1 335 ? -19.871 -8.909 55.205 1.00 89.81 335 ALA A C 1
ATOM 2677 O O . ALA A 1 335 ? -20.184 -7.724 55.317 1.00 89.81 335 ALA A O 1
ATOM 2678 N N . ASN A 1 336 ? -19.194 -9.559 56.155 1.00 90.94 336 ASN A N 1
ATOM 2679 C CA . ASN A 1 336 ? -18.825 -8.948 57.433 1.00 90.94 336 ASN A CA 1
ATOM 2680 C C . ASN A 1 336 ? -17.832 -7.790 57.270 1.00 90.94 336 ASN A C 1
ATOM 2682 O O . ASN A 1 336 ? -17.970 -6.773 57.949 1.00 90.94 336 ASN A O 1
ATOM 2686 N N . GLU A 1 337 ? -16.864 -7.902 56.354 1.00 90.94 337 GLU A N 1
ATOM 2687 C CA . GLU A 1 337 ? -15.944 -6.806 56.009 1.00 90.94 337 GLU A CA 1
ATOM 2688 C C . GLU A 1 337 ? -16.718 -5.565 55.531 1.00 90.94 337 GLU A C 1
ATOM 2690 O O . GLU A 1 337 ? -16.491 -4.464 56.031 1.00 90.94 337 GLU A O 1
ATOM 2695 N N . ILE A 1 338 ? -17.671 -5.753 54.611 1.00 89.88 338 ILE A N 1
ATOM 2696 C CA . ILE A 1 338 ? -18.493 -4.670 54.048 1.00 89.88 338 ILE A CA 1
ATOM 2697 C C . ILE A 1 338 ? -19.355 -4.014 55.131 1.00 89.88 338 ILE A C 1
ATOM 2699 O O . ILE A 1 338 ? -19.393 -2.789 55.227 1.00 89.88 338 ILE A O 1
ATOM 2703 N N . LEU A 1 339 ? -20.030 -4.815 55.960 1.00 90.50 339 LEU A N 1
ATOM 2704 C CA . LEU A 1 339 ? -20.905 -4.309 57.021 1.00 90.50 339 LEU A CA 1
ATOM 2705 C C . LEU A 1 339 ? -20.117 -3.570 58.113 1.00 90.50 339 LEU A C 1
ATOM 2707 O O . LEU A 1 339 ? -20.548 -2.517 58.575 1.00 90.50 339 LEU A O 1
ATOM 2711 N N . THR A 1 340 ? -18.933 -4.066 58.480 1.00 90.38 340 THR A N 1
ATOM 2712 C CA . THR A 1 340 ? -18.055 -3.402 59.461 1.00 90.38 340 THR A CA 1
ATOM 2713 C C . THR A 1 340 ? -17.556 -2.054 58.937 1.00 90.38 340 THR A C 1
ATOM 2715 O O . THR A 1 340 ? -17.507 -1.059 59.665 1.00 90.38 340 THR A O 1
ATOM 2718 N N . GLU A 1 341 ? -17.211 -1.986 57.651 1.00 89.06 341 GLU A N 1
ATOM 2719 C CA . GLU A 1 341 ? -16.845 -0.721 57.018 1.00 89.06 341 GLU A CA 1
ATOM 2720 C C . GLU A 1 341 ? -18.037 0.240 56.969 1.00 89.06 341 GLU A C 1
ATOM 2722 O O . GLU A 1 341 ? -17.880 1.417 57.279 1.00 89.06 341 GLU A O 1
ATOM 2727 N N . ALA A 1 342 ? -19.244 -0.260 56.690 1.00 88.19 342 ALA A N 1
ATOM 2728 C CA . ALA A 1 342 ? -20.456 0.555 56.658 1.00 88.19 3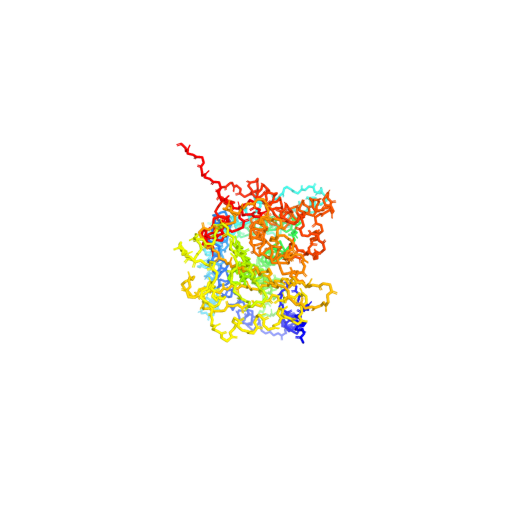42 ALA A CA 1
ATOM 2729 C C . ALA A 1 342 ? -20.770 1.170 58.030 1.00 88.19 342 ALA A C 1
ATOM 2731 O O . ALA A 1 342 ? -21.278 2.283 58.118 1.00 88.19 342 ALA A O 1
ATOM 2732 N N . GLN A 1 343 ? -20.425 0.491 59.124 1.00 86.56 343 GLN A N 1
ATOM 2733 C CA . GLN A 1 343 ? -20.608 1.026 60.475 1.00 86.56 343 GLN A CA 1
ATOM 2734 C C . GLN A 1 343 ? -19.662 2.186 60.805 1.00 86.56 343 GLN A C 1
ATOM 2736 O O . GLN A 1 343 ? -19.967 2.989 61.683 1.00 86.56 343 GLN A O 1
ATOM 2741 N N . THR A 1 344 ? -18.517 2.276 60.125 1.00 85.06 344 THR A N 1
ATOM 2742 C CA . THR A 1 344 ? -17.440 3.222 60.460 1.00 85.06 344 THR A CA 1
ATOM 2743 C C . THR A 1 344 ? -17.244 4.315 59.415 1.00 85.06 344 THR A C 1
ATOM 2745 O O . THR A 1 344 ? -16.739 5.388 59.745 1.00 85.06 344 THR A O 1
ATOM 2748 N N . GLN A 1 345 ? -17.656 4.076 58.170 1.00 86.56 345 GLN A N 1
ATOM 2749 C CA . GLN A 1 345 ? -17.495 5.007 57.061 1.00 86.56 345 GLN A CA 1
ATOM 2750 C C . GLN A 1 345 ? -18.852 5.397 56.464 1.00 86.56 345 GLN A C 1
ATOM 2752 O O . GLN A 1 345 ? -19.697 4.536 56.220 1.00 86.56 345 GLN A O 1
ATOM 2757 N N . PRO A 1 346 ? -19.071 6.692 56.167 1.00 86.12 346 PRO A N 1
ATOM 2758 C CA . PRO A 1 346 ? -20.308 7.148 55.537 1.00 86.12 346 PRO A CA 1
ATOM 2759 C C . PRO A 1 346 ? -20.429 6.674 54.082 1.00 86.12 346 PRO A C 1
ATOM 2761 O O . PRO A 1 346 ? -21.535 6.538 53.568 1.00 86.12 346 PRO A O 1
ATOM 2764 N N . VAL A 1 347 ? -19.305 6.411 53.412 1.00 88.00 347 VAL A N 1
ATOM 2765 C CA . VAL A 1 347 ? -19.247 6.022 52.001 1.00 88.00 347 VAL A CA 1
ATOM 2766 C C . VAL A 1 347 ? -18.382 4.778 51.857 1.00 88.00 347 VAL A C 1
ATOM 2768 O O . VAL A 1 347 ? -17.238 4.765 52.302 1.00 88.00 347 VAL A O 1
ATOM 2771 N N . LEU A 1 348 ? -18.920 3.757 51.195 1.00 87.81 348 LEU A N 1
ATOM 2772 C CA . LEU A 1 348 ? -18.234 2.509 50.885 1.00 87.81 348 LEU A CA 1
ATOM 2773 C C . LEU A 1 348 ? -17.671 2.584 49.470 1.00 87.81 348 LEU A C 1
ATOM 2775 O O . LEU A 1 348 ? -18.423 2.654 48.490 1.00 87.81 348 LEU A O 1
ATOM 2779 N N . LYS A 1 349 ? -16.342 2.530 49.354 1.00 83.44 349 LYS A N 1
ATOM 2780 C CA . LYS A 1 349 ? -15.678 2.539 48.045 1.00 83.44 349 LYS A CA 1
ATOM 2781 C C . LYS A 1 349 ? -15.984 1.264 47.268 1.00 83.44 349 LYS A C 1
ATOM 2783 O O . LYS A 1 349 ? -16.019 0.165 47.834 1.00 83.44 349 LYS A O 1
ATOM 2788 N N . GLU A 1 350 ? -16.151 1.429 45.958 1.00 83.94 350 GLU A N 1
ATOM 2789 C CA . GLU A 1 350 ? -16.417 0.317 45.052 1.00 83.94 350 GLU A CA 1
ATOM 2790 C C . GLU A 1 350 ? -15.264 -0.690 45.045 1.00 83.94 350 GLU A C 1
ATOM 2792 O O . GLU A 1 350 ? -14.102 -0.334 44.832 1.00 83.94 350 GLU A O 1
ATOM 2797 N N . ARG A 1 351 ? -15.594 -1.969 45.236 1.00 85.31 351 ARG A N 1
ATOM 2798 C CA . ARG A 1 351 ? -14.626 -3.071 45.208 1.00 85.31 351 ARG A CA 1
ATOM 2799 C C . ARG A 1 351 ? -15.118 -4.231 44.349 1.00 85.31 351 ARG A C 1
ATOM 2801 O O . ARG A 1 351 ? -16.324 -4.474 44.307 1.00 85.31 351 ARG A O 1
ATOM 2808 N N . PRO A 1 352 ? -14.210 -4.970 43.692 1.00 85.75 352 PRO A N 1
ATOM 2809 C CA . PRO A 1 352 ? -14.587 -6.167 42.962 1.00 85.75 352 PRO A CA 1
ATOM 2810 C C . PRO A 1 352 ? -15.001 -7.284 43.931 1.00 85.75 352 PRO A C 1
ATOM 2812 O O . PRO A 1 352 ? -14.346 -7.525 44.947 1.00 85.75 352 PRO A O 1
ATOM 2815 N N . ILE A 1 353 ? -16.076 -7.977 43.578 1.00 85.94 353 ILE A N 1
ATOM 2816 C CA . ILE A 1 353 ? -16.574 -9.194 44.208 1.00 85.94 353 ILE A CA 1
ATOM 2817 C C . ILE A 1 353 ? -16.445 -10.317 43.182 1.00 85.94 353 ILE A C 1
ATOM 2819 O O . ILE A 1 353 ? -16.958 -10.214 42.067 1.00 85.94 353 ILE A O 1
ATOM 2823 N N . TYR A 1 354 ? -15.745 -11.379 43.561 1.00 81.69 354 TYR A N 1
ATOM 2824 C CA . TYR A 1 354 ? -15.474 -12.522 42.695 1.00 81.69 354 TYR A CA 1
ATOM 2825 C C . TYR A 1 354 ? -16.353 -13.711 43.082 1.00 81.69 354 TYR A C 1
ATOM 2827 O O . TYR A 1 354 ? -16.654 -13.892 44.262 1.00 81.69 354 TYR A O 1
ATOM 2835 N N . SER A 1 355 ? -16.704 -14.541 42.098 1.00 75.62 355 SER A N 1
ATOM 2836 C CA . SER A 1 355 ? -17.358 -15.841 42.310 1.00 75.62 355 SER A CA 1
ATOM 2837 C C . SER A 1 355 ? -18.710 -15.770 43.031 1.00 75.62 355 SER A C 1
ATOM 2839 O O . SER A 1 355 ? -18.937 -16.457 44.025 1.00 75.62 355 SER A O 1
ATOM 2841 N N . ILE A 1 356 ? -19.632 -14.959 42.514 1.00 79.38 356 ILE A N 1
ATOM 2842 C CA . ILE A 1 356 ? -20.967 -14.794 43.102 1.00 79.38 356 ILE A CA 1
ATOM 2843 C C . ILE A 1 356 ? -21.827 -16.037 42.822 1.00 79.38 356 ILE A C 1
ATOM 2845 O O . ILE A 1 356 ? -22.123 -16.350 41.662 1.00 79.38 356 ILE A O 1
ATOM 2849 N N . ALA A 1 357 ? -22.242 -16.745 43.878 1.00 71.00 357 ALA A N 1
ATOM 2850 C CA . ALA A 1 357 ? -22.892 -18.059 43.784 1.00 71.00 357 ALA A CA 1
ATOM 2851 C C . ALA A 1 357 ? -24.217 -18.035 42.995 1.00 71.00 357 ALA A C 1
ATOM 2853 O O . ALA A 1 357 ? -24.528 -18.987 42.285 1.00 71.00 357 ALA A O 1
ATOM 2854 N N . GLY A 1 358 ? -24.963 -16.925 43.054 1.00 64.94 358 GLY A N 1
ATOM 2855 C CA . GLY A 1 358 ? -26.223 -16.742 42.320 1.00 64.94 358 GLY A CA 1
ATOM 2856 C C . GLY A 1 358 ? -26.071 -16.262 40.872 1.00 64.94 358 GLY A C 1
ATOM 2857 O O . GLY A 1 358 ? -27.050 -16.221 40.141 1.00 64.94 358 GLY A O 1
ATOM 2858 N N . LEU A 1 359 ? -24.852 -15.933 40.432 1.00 69.19 359 LEU A N 1
ATOM 2859 C CA . LEU A 1 359 ? -24.566 -15.421 39.088 1.00 69.19 359 LEU A CA 1
ATOM 2860 C C . LEU A 1 359 ? -23.670 -16.374 38.284 1.00 69.19 359 LEU A C 1
ATOM 2862 O O . LEU A 1 359 ? -22.864 -15.930 37.470 1.00 69.19 359 LEU A O 1
ATOM 2866 N N . SER A 1 360 ? -23.759 -17.688 38.522 1.00 66.81 360 SER A N 1
ATOM 2867 C CA . SER A 1 360 ? -22.874 -18.692 37.897 1.00 66.81 360 SER A CA 1
ATOM 2868 C C . SER A 1 360 ? -21.375 -18.399 38.098 1.00 66.81 360 SER A C 1
ATOM 2870 O O . SER A 1 360 ? -20.559 -18.682 37.223 1.00 66.81 360 SER A O 1
ATOM 2872 N N . GLY A 1 361 ? -21.002 -17.776 39.222 1.00 63.59 361 GLY A N 1
ATOM 2873 C CA . GLY A 1 361 ? -19.617 -17.401 39.509 1.00 63.59 361 GLY A CA 1
ATOM 2874 C C . GLY A 1 361 ? -19.112 -16.163 38.758 1.00 63.59 361 GLY A C 1
ATOM 2875 O O . GLY A 1 361 ? -17.904 -15.938 38.721 1.00 63.59 361 GLY A O 1
ATOM 2876 N N . ARG A 1 362 ? -19.998 -15.349 38.160 1.00 72.62 362 ARG A N 1
ATOM 2877 C CA . ARG A 1 362 ? -19.611 -14.056 37.567 1.00 72.62 362 ARG A CA 1
ATOM 2878 C C . ARG A 1 362 ? -19.032 -13.115 38.628 1.00 72.62 362 ARG A C 1
ATOM 2880 O O . ARG A 1 362 ? -19.283 -13.260 39.824 1.00 72.62 362 ARG A O 1
ATOM 2887 N N . ASN A 1 363 ? -18.273 -12.135 38.146 1.00 82.31 363 ASN A N 1
ATOM 2888 C CA . ASN A 1 363 ? -17.711 -11.061 38.954 1.00 82.31 363 ASN A CA 1
ATOM 2889 C C . ASN A 1 363 ? -18.636 -9.842 38.918 1.00 82.31 363 ASN A C 1
ATOM 2891 O O . ASN A 1 363 ? -19.287 -9.573 37.906 1.00 82.31 363 ASN A O 1
ATOM 2895 N N . GLY A 1 364 ? -18.650 -9.094 40.010 1.00 85.50 364 GLY A N 1
ATOM 2896 C CA . GLY A 1 364 ? -19.365 -7.834 40.125 1.00 85.50 364 GLY A CA 1
ATOM 2897 C C . GLY A 1 364 ? -18.556 -6.818 40.910 1.00 85.50 364 GLY A C 1
ATOM 2898 O O . GLY A 1 364 ? -17.433 -7.074 41.339 1.00 85.50 364 GLY A O 1
ATOM 2899 N N . TRP A 1 365 ? -19.151 -5.661 41.114 1.00 87.12 365 TRP A N 1
ATOM 2900 C CA . TRP A 1 365 ? -18.613 -4.576 41.908 1.00 87.12 365 TRP A CA 1
ATOM 2901 C C . TRP A 1 365 ? -19.645 -4.187 42.948 1.00 87.12 365 TRP A C 1
ATOM 2903 O O . TRP A 1 365 ? -20.837 -4.166 42.652 1.00 87.12 365 TRP A O 1
ATOM 2913 N N . LEU A 1 366 ? -19.193 -3.906 44.163 1.00 89.19 366 LEU A N 1
ATOM 2914 C CA . LEU A 1 366 ? -20.065 -3.490 45.250 1.00 89.19 366 LEU A CA 1
ATOM 2915 C C . LEU A 1 366 ? -19.594 -2.154 45.806 1.00 89.19 366 LEU A C 1
ATOM 2917 O O . LEU A 1 366 ? -18.421 -2.016 46.159 1.00 89.19 366 LEU A O 1
ATOM 2921 N N . SER A 1 367 ? -20.516 -1.206 45.903 1.00 90.25 367 SER A N 1
ATOM 2922 C CA . SER A 1 367 ? -20.354 0.085 46.569 1.00 90.25 367 SER A CA 1
ATOM 2923 C C . SER A 1 367 ? -21.554 0.357 47.475 1.00 90.25 367 SER A C 1
ATOM 2925 O O . SER A 1 367 ? -22.490 -0.441 47.539 1.00 90.25 367 SER A O 1
ATOM 2927 N N . GLY A 1 368 ? -21.540 1.470 48.203 1.00 90.56 368 GLY A N 1
ATOM 2928 C CA . GLY A 1 368 ? -22.691 1.845 49.013 1.00 90.56 368 GLY A CA 1
ATOM 2929 C C . GLY A 1 368 ? -22.493 3.106 49.836 1.00 90.56 368 GLY A C 1
ATOM 2930 O O . GLY A 1 368 ? -21.423 3.713 49.849 1.00 90.56 368 GLY A O 1
ATOM 2931 N N . VAL A 1 369 ? -23.550 3.493 50.535 1.00 90.06 369 VAL A N 1
ATOM 2932 C CA . VAL A 1 369 ? -23.568 4.627 51.461 1.00 90.06 369 VAL A CA 1
ATOM 2933 C C . VAL A 1 369 ? -24.196 4.158 52.763 1.00 90.06 369 VAL A C 1
ATOM 2935 O O . VAL A 1 369 ? -25.258 3.535 52.759 1.00 90.06 369 VAL A O 1
ATOM 2938 N N . SER A 1 370 ? -23.531 4.450 53.874 1.00 90.06 370 SER A N 1
ATOM 2939 C CA . SER A 1 370 ? -24.054 4.151 55.201 1.00 90.06 370 SER A CA 1
ATOM 2940 C C . SER A 1 370 ? -25.030 5.236 55.636 1.00 90.06 370 SER A C 1
ATOM 2942 O O . SER A 1 370 ? -24.756 6.433 55.513 1.00 90.06 370 SER A O 1
ATOM 2944 N N . MET A 1 371 ? -26.179 4.821 56.154 1.00 88.44 371 MET A N 1
ATOM 2945 C CA . MET A 1 371 ? -27.144 5.715 56.773 1.00 88.44 371 MET A CA 1
ATOM 2946 C C . MET A 1 371 ? -26.700 5.942 58.213 1.00 88.44 371 MET A C 1
ATOM 2948 O O . MET A 1 371 ? -26.620 5.000 58.992 1.00 88.44 371 MET A O 1
ATOM 2952 N N . MET A 1 372 ? -26.367 7.183 58.560 1.00 82.62 372 MET A N 1
ATOM 2953 C CA . MET A 1 372 ? -25.873 7.541 59.889 1.00 82.62 372 MET A CA 1
ATOM 2954 C C . MET A 1 372 ? -26.932 8.337 60.647 1.00 82.62 372 MET A C 1
ATOM 2956 O O . MET A 1 372 ? -27.566 9.243 60.107 1.00 82.62 372 MET A O 1
ATOM 2960 N N . THR A 1 373 ? -27.102 8.020 61.925 1.00 82.50 373 THR A N 1
ATOM 2961 C CA . THR A 1 373 ? -27.911 8.813 62.856 1.00 82.50 373 THR A CA 1
ATOM 2962 C C . THR A 1 373 ? -27.220 10.139 63.188 1.00 82.50 373 THR A C 1
ATOM 2964 O O . THR A 1 373 ? -26.016 10.301 62.987 1.00 82.50 373 THR A O 1
ATOM 2967 N N . SER A 1 374 ? -27.952 11.092 63.773 1.00 76.38 374 SER A N 1
ATOM 2968 C CA . SER A 1 374 ? -27.393 12.375 64.236 1.00 76.38 374 SER A CA 1
ATOM 2969 C C . SER A 1 374 ? -26.284 12.230 65.291 1.00 76.38 374 SER A C 1
ATOM 2971 O O . SER A 1 374 ? -25.496 13.153 65.473 1.00 76.38 374 SER A O 1
ATOM 2973 N N . ALA A 1 375 ? -26.198 11.072 65.955 1.00 75.75 375 ALA A N 1
ATOM 2974 C CA . ALA A 1 375 ? -25.139 10.715 66.899 1.00 75.75 375 ALA A CA 1
ATOM 2975 C C . ALA A 1 375 ? -23.914 10.048 66.234 1.00 75.75 375 ALA A C 1
ATOM 2977 O O . ALA A 1 375 ? -22.978 9.666 66.931 1.00 75.75 375 ALA A O 1
ATOM 2978 N N . GLY A 1 376 ? -23.919 9.878 64.906 1.00 72.00 376 GLY A N 1
ATOM 2979 C CA . GLY A 1 376 ? -22.840 9.242 64.143 1.00 72.00 376 GLY A CA 1
ATOM 2980 C C . GLY A 1 376 ? -22.844 7.710 64.171 1.00 72.00 376 GLY A C 1
ATOM 2981 O O . GLY A 1 376 ? -21.943 7.100 63.606 1.00 72.00 376 GLY A O 1
ATOM 2982 N N . ALA A 1 377 ? -23.839 7.078 64.802 1.00 79.62 377 ALA A N 1
ATOM 2983 C CA . ALA A 1 377 ? -24.019 5.627 64.754 1.00 79.62 377 ALA A CA 1
ATOM 2984 C C . ALA A 1 377 ? -24.746 5.219 63.465 1.00 79.62 377 ALA A C 1
ATOM 2986 O O . ALA A 1 377 ? -25.736 5.861 63.103 1.00 79.62 377 ALA A O 1
ATOM 2987 N N . SER A 1 378 ? -24.291 4.153 62.801 1.00 81.38 378 SER A N 1
ATOM 2988 C CA . SER A 1 378 ? -24.944 3.628 61.596 1.00 81.38 378 SER A CA 1
ATOM 2989 C C . SER A 1 378 ? -26.329 3.061 61.923 1.00 81.38 378 SER A C 1
ATOM 2991 O O . SER A 1 378 ? -26.493 2.278 62.858 1.00 81.38 378 SER A O 1
ATOM 2993 N N . SER A 1 379 ? -27.333 3.475 61.156 1.00 86.62 379 SER A N 1
ATOM 2994 C CA . SER A 1 379 ? -28.693 2.937 61.161 1.00 86.62 379 SER A CA 1
ATOM 2995 C C . SER A 1 379 ? -28.920 1.891 60.065 1.00 86.62 379 SER A C 1
ATOM 2997 O O . SER A 1 379 ? -30.043 1.413 59.923 1.00 86.62 379 SER A O 1
ATOM 2999 N N . GLY A 1 380 ? -27.892 1.568 59.275 1.00 90.25 380 GLY A N 1
ATOM 3000 C CA . GLY A 1 380 ? -27.976 0.666 58.128 1.00 90.25 380 GLY A CA 1
ATOM 3001 C C . GLY A 1 380 ? -27.173 1.154 56.927 1.00 90.25 380 GLY A C 1
ATOM 3002 O O . GLY A 1 380 ? -26.460 2.154 57.011 1.00 90.25 380 GLY A O 1
ATOM 3003 N N . ALA A 1 381 ? -27.287 0.462 55.795 1.00 91.81 381 ALA A N 1
ATOM 3004 C CA . ALA A 1 381 ? -26.552 0.804 54.581 1.00 91.81 381 ALA A CA 1
ATOM 3005 C C . ALA A 1 381 ? -27.371 0.567 53.310 1.00 91.81 381 ALA A C 1
ATOM 3007 O O . ALA A 1 381 ? -28.116 -0.405 53.197 1.00 91.81 381 ALA A O 1
ATOM 3008 N N . ASN A 1 382 ? -27.169 1.447 52.330 1.00 93.62 382 ASN A N 1
ATOM 3009 C CA . ASN A 1 382 ? -27.673 1.298 50.971 1.00 93.62 382 ASN A CA 1
ATOM 3010 C C . ASN A 1 382 ? -26.524 0.799 50.106 1.00 93.62 382 ASN A C 1
ATOM 3012 O O . ASN A 1 382 ? -25.578 1.544 49.835 1.00 93.62 382 ASN A O 1
ATOM 3016 N N . LEU A 1 383 ? -26.593 -0.460 49.696 1.00 92.88 383 LEU A N 1
ATOM 3017 C CA . LEU A 1 383 ? -25.568 -1.119 48.904 1.00 92.88 383 LEU A CA 1
ATOM 3018 C C . LEU A 1 383 ? -26.009 -1.196 47.444 1.00 92.88 383 LEU A C 1
ATOM 3020 O O . LEU A 1 383 ? -27.172 -1.460 47.140 1.00 92.88 383 LEU A O 1
ATOM 3024 N N . LEU A 1 384 ? -25.057 -0.986 46.543 1.00 92.25 384 LEU A N 1
ATOM 3025 C CA . LEU A 1 384 ? -25.231 -1.089 45.105 1.00 92.25 384 LEU A CA 1
ATOM 3026 C C . LEU A 1 384 ? -24.290 -2.157 44.568 1.00 92.25 384 LEU A C 1
ATOM 3028 O O . LEU A 1 384 ? -23.067 -2.022 44.642 1.00 92.25 384 LEU A O 1
ATOM 3032 N N . MET A 1 385 ? -24.870 -3.194 43.980 1.00 89.81 385 MET A N 1
ATOM 3033 C CA . MET A 1 385 ? -24.139 -4.215 43.256 1.00 89.81 385 MET A CA 1
ATOM 3034 C C . MET A 1 385 ? -24.266 -3.988 41.755 1.00 89.81 385 MET A C 1
ATOM 3036 O O . MET A 1 385 ? -25.368 -3.911 41.219 1.00 89.81 385 MET A O 1
ATOM 3040 N N . ARG A 1 386 ? -23.126 -3.903 41.075 1.00 88.06 386 ARG A N 1
ATOM 3041 C CA . ARG A 1 386 ? -23.016 -3.664 39.636 1.00 88.06 386 ARG A CA 1
ATOM 3042 C C . ARG A 1 386 ? -22.371 -4.873 38.989 1.00 88.06 386 ARG A C 1
ATOM 3044 O O . ARG A 1 386 ? -21.335 -5.340 39.457 1.00 88.06 386 ARG A O 1
ATOM 3051 N N . PHE A 1 387 ? -22.931 -5.390 37.910 1.00 84.81 387 PHE A N 1
ATOM 3052 C CA . PHE A 1 387 ? -22.276 -6.441 37.132 1.00 84.81 387 PHE A CA 1
ATOM 3053 C C . PHE A 1 387 ? -22.701 -6.384 35.668 1.00 84.81 387 PHE A C 1
ATOM 3055 O O . PHE A 1 387 ? -23.589 -5.630 35.265 1.00 84.81 387 PHE A O 1
ATOM 3062 N N . TRP A 1 388 ? -22.014 -7.174 34.851 1.00 80.50 388 TRP A N 1
ATOM 3063 C CA . TRP A 1 388 ? -22.306 -7.300 33.434 1.00 80.50 388 TRP A CA 1
ATOM 3064 C C . TRP A 1 388 ? -23.234 -8.476 33.153 1.00 80.50 388 TRP A C 1
ATOM 3066 O O . TRP A 1 388 ? -22.952 -9.618 33.533 1.00 80.50 388 TRP A O 1
ATOM 3076 N N . ASN A 1 389 ? -24.309 -8.198 32.420 1.00 79.31 389 ASN A N 1
ATOM 3077 C CA . ASN A 1 389 ? -25.200 -9.201 31.870 1.00 79.31 389 ASN A CA 1
ATOM 3078 C C . ASN A 1 389 ? -25.158 -9.215 30.335 1.00 79.31 389 ASN A C 1
ATOM 3080 O O . ASN A 1 389 ? -25.477 -8.226 29.674 1.00 79.31 389 ASN A O 1
ATOM 3084 N N . SER A 1 390 ? -24.806 -10.365 29.758 1.00 71.31 390 SER A N 1
ATOM 3085 C CA . SER A 1 390 ? -24.683 -10.574 28.306 1.00 71.31 390 SER A CA 1
ATOM 3086 C C . SER A 1 390 ? -26.019 -10.580 27.554 1.00 71.31 390 SER A C 1
ATOM 3088 O O . SER A 1 390 ? -26.052 -10.386 26.333 1.00 71.31 390 SER A O 1
ATOM 3090 N N . GLU A 1 391 ? -27.120 -10.836 28.260 1.00 73.62 391 GLU A N 1
ATOM 3091 C CA . GLU A 1 391 ? -28.472 -10.903 27.686 1.00 73.62 391 GLU A CA 1
ATOM 3092 C C . GLU A 1 391 ? -29.156 -9.531 27.607 1.00 73.62 391 GLU A C 1
ATOM 3094 O O . GLU A 1 391 ? -30.139 -9.370 26.890 1.00 73.62 391 GLU A O 1
ATOM 3099 N N . GLY A 1 392 ? -28.586 -8.519 28.265 1.00 72.12 392 GLY A N 1
ATOM 3100 C CA . GLY A 1 392 ? -29.110 -7.160 28.306 1.00 72.12 392 GLY A CA 1
ATOM 3101 C C . GLY A 1 392 ? -29.252 -6.641 29.733 1.00 72.12 392 GLY A C 1
ATOM 3102 O O . GLY A 1 392 ? -29.171 -7.398 30.700 1.00 72.12 392 GLY A O 1
ATOM 3103 N N . SER A 1 393 ? -29.454 -5.329 29.854 1.00 80.75 393 SER A N 1
ATOM 3104 C CA . SER A 1 393 ? -29.674 -4.686 31.148 1.00 80.75 393 SER A CA 1
ATOM 3105 C C . SER A 1 393 ? -30.985 -5.161 31.765 1.00 80.75 393 SER A C 1
ATOM 3107 O O . SER A 1 393 ? -32.033 -5.121 31.112 1.00 80.75 393 SER A O 1
ATOM 3109 N N . LEU A 1 394 ? -30.923 -5.561 33.034 1.00 84.88 394 LEU A N 1
ATOM 3110 C CA . LEU A 1 394 ? -32.102 -5.875 33.845 1.00 84.88 394 LEU A CA 1
ATOM 3111 C C . LEU A 1 394 ? -32.618 -4.645 34.611 1.00 84.88 394 LEU A C 1
ATOM 3113 O O . LEU A 1 394 ? -33.582 -4.734 35.367 1.00 84.88 394 LEU A O 1
ATOM 3117 N N . ASP A 1 395 ? -32.038 -3.466 34.377 1.00 86.25 395 ASP A N 1
ATOM 3118 C CA . ASP A 1 395 ? -32.428 -2.229 35.064 1.00 86.25 395 ASP A CA 1
ATOM 3119 C C . ASP A 1 395 ? -33.781 -1.696 34.591 1.00 86.25 395 ASP A C 1
ATOM 3121 O O . ASP A 1 395 ? -34.408 -0.891 35.271 1.00 86.25 395 ASP A O 1
ATOM 3125 N N . LYS A 1 396 ? -34.299 -2.200 33.464 1.00 84.50 396 LYS A N 1
ATOM 3126 C CA . LYS A 1 396 ? -35.659 -1.886 32.996 1.00 84.50 396 LYS A CA 1
ATOM 3127 C C . LYS A 1 396 ? -36.745 -2.281 34.000 1.00 84.50 396 LYS A C 1
ATOM 3129 O O . LYS A 1 396 ? -37.841 -1.732 33.940 1.00 84.50 396 LYS A O 1
ATOM 3134 N N . ALA A 1 397 ? -36.463 -3.242 34.881 1.00 88.25 397 ALA A N 1
ATOM 3135 C CA . ALA A 1 397 ? -37.386 -3.648 35.932 1.00 88.25 397 ALA A CA 1
ATOM 3136 C C . ALA A 1 397 ? -37.352 -2.710 37.155 1.00 88.25 397 ALA A C 1
ATOM 3138 O O . ALA A 1 397 ? -38.277 -2.773 37.967 1.00 88.25 397 ALA A O 1
ATOM 3139 N N . LEU A 1 398 ? -36.349 -1.828 37.276 1.00 90.44 398 LEU A N 1
ATOM 3140 C CA . LEU A 1 398 ? -36.254 -0.845 38.357 1.00 90.44 398 LEU A CA 1
ATOM 3141 C C . LEU A 1 398 ? -37.345 0.226 38.240 1.00 90.44 398 LEU A C 1
ATOM 3143 O O . LEU A 1 398 ? -37.679 0.719 37.162 1.00 90.44 398 LEU A O 1
ATOM 3147 N N . THR A 1 399 ? -37.870 0.631 39.386 1.00 91.81 399 THR A N 1
ATOM 3148 C CA . THR A 1 399 ? -38.780 1.765 39.556 1.00 91.81 399 THR A CA 1
ATOM 3149 C C . THR A 1 399 ? -38.051 3.103 39.395 1.00 91.81 399 THR A C 1
ATOM 3151 O O . THR A 1 399 ? -36.821 3.182 39.437 1.00 91.81 399 THR A O 1
ATOM 3154 N N . GLU A 1 400 ? -38.795 4.202 39.230 1.00 89.56 400 GLU A N 1
ATOM 3155 C CA . GLU A 1 400 ? -38.201 5.550 39.181 1.00 89.56 400 GLU A CA 1
ATOM 3156 C C . GLU A 1 400 ? -37.437 5.901 40.465 1.00 89.56 400 GLU A C 1
ATOM 3158 O O . GLU A 1 400 ? -36.366 6.510 40.398 1.00 89.56 400 GLU A O 1
ATOM 3163 N N . TYR A 1 401 ? -37.954 5.470 41.622 1.00 91.38 401 TYR A N 1
ATOM 3164 C CA . TYR A 1 401 ? -37.301 5.660 42.914 1.00 91.38 401 TYR A CA 1
ATOM 3165 C C . TYR A 1 401 ? -35.959 4.923 42.962 1.00 91.38 401 TYR A C 1
ATOM 3167 O O . TYR A 1 401 ? -34.924 5.548 43.187 1.00 91.38 401 TYR A O 1
ATOM 3175 N N . GLU A 1 402 ? -35.938 3.627 42.660 1.00 92.12 402 GLU A N 1
ATOM 3176 C CA . GLU A 1 402 ? -34.703 2.833 42.651 1.00 92.12 402 GLU A CA 1
ATOM 3177 C C . GLU A 1 402 ? -33.683 3.387 41.648 1.00 92.12 402 GLU A C 1
ATOM 3179 O O . GLU A 1 402 ? -32.512 3.540 41.982 1.00 92.12 402 GLU A O 1
ATOM 3184 N N . ASN A 1 403 ? -34.122 3.805 40.456 1.00 88.12 403 ASN A N 1
ATOM 3185 C CA . ASN A 1 403 ? -33.258 4.473 39.478 1.00 88.12 403 ASN A CA 1
ATOM 3186 C C . ASN A 1 403 ? -32.665 5.793 39.999 1.00 88.12 403 ASN A C 1
ATOM 3188 O O . ASN A 1 403 ? -31.572 6.198 39.592 1.00 88.12 403 ASN A O 1
ATOM 3192 N N . SER A 1 404 ? -33.373 6.512 40.872 1.00 87.88 404 SER A N 1
ATOM 3193 C CA . SER A 1 404 ? -32.830 7.710 41.521 1.00 87.88 404 SER A CA 1
ATOM 3194 C C . SER A 1 404 ? -31.804 7.357 42.604 1.00 87.88 404 SER A C 1
ATOM 3196 O O . SER A 1 404 ? -30.758 8.002 42.673 1.00 87.88 404 SER A O 1
ATOM 3198 N N . VAL A 1 405 ? -32.036 6.280 43.366 1.00 89.19 405 VAL A N 1
ATOM 3199 C CA . VAL A 1 405 ? -31.092 5.756 44.366 1.00 89.19 405 VAL A CA 1
ATOM 3200 C C . VAL A 1 405 ? -29.819 5.226 43.703 1.00 89.19 405 VAL A C 1
ATOM 3202 O O . VAL A 1 405 ? -28.728 5.562 44.157 1.00 89.19 405 VAL A O 1
ATOM 3205 N N . VAL A 1 406 ? -29.922 4.478 42.598 1.00 88.25 406 VAL A N 1
ATOM 3206 C CA . VAL A 1 406 ? -28.755 4.025 41.816 1.00 88.25 406 VAL A CA 1
ATOM 3207 C C . VAL A 1 406 ? -27.916 5.225 41.379 1.00 88.25 406 VAL A C 1
ATOM 3209 O O . VAL A 1 406 ? -26.718 5.263 41.652 1.00 88.25 406 VAL A O 1
ATOM 3212 N N . ARG A 1 407 ? -28.539 6.247 40.772 1.00 84.31 407 ARG A N 1
ATOM 3213 C CA . ARG A 1 407 ? -27.833 7.469 40.344 1.00 84.31 407 ARG A CA 1
ATOM 3214 C C . ARG A 1 407 ? -27.149 8.182 41.509 1.00 84.31 407 ARG A C 1
ATOM 3216 O O . ARG A 1 407 ? -26.005 8.612 41.369 1.00 84.31 407 ARG A O 1
ATOM 3223 N N . PHE A 1 408 ? -27.822 8.274 42.655 1.00 85.94 408 PHE A N 1
ATOM 3224 C CA . PHE A 1 408 ? -27.239 8.833 43.869 1.00 85.94 408 PHE A CA 1
ATOM 3225 C C . PHE A 1 408 ? -26.008 8.032 44.317 1.00 85.94 408 PHE A C 1
ATOM 3227 O O . PHE A 1 408 ? -24.927 8.607 44.416 1.00 85.94 408 PHE A O 1
ATOM 3234 N N . LEU A 1 409 ? -26.123 6.711 44.486 1.00 85.25 409 LEU A N 1
ATOM 3235 C CA . LEU A 1 409 ? -25.025 5.854 44.948 1.00 85.25 409 LEU A CA 1
ATOM 3236 C C . LEU A 1 409 ? -23.826 5.853 43.985 1.00 85.25 409 LEU A C 1
ATOM 3238 O O . LEU A 1 409 ? -22.689 5.968 44.440 1.00 85.25 409 LEU A O 1
ATOM 3242 N N . VAL A 1 410 ? -24.064 5.821 42.668 1.00 79.06 410 VAL A N 1
ATOM 3243 C CA . VAL A 1 410 ? -23.005 5.944 41.646 1.00 79.06 410 VAL A CA 1
ATOM 3244 C C . VAL A 1 410 ? -22.306 7.308 41.725 1.00 79.06 410 VAL A C 1
ATOM 3246 O O . VAL A 1 410 ? -21.094 7.390 41.521 1.00 79.06 410 VAL A O 1
ATOM 3249 N N . SER A 1 411 ? -23.027 8.382 42.057 1.00 74.75 411 SER A N 1
ATOM 3250 C CA . SER A 1 411 ? -22.433 9.717 42.212 1.00 74.75 411 SER A CA 1
ATOM 3251 C C . SER A 1 411 ? -21.692 9.912 43.543 1.00 74.75 411 SER A C 1
ATOM 3253 O O . SER A 1 411 ? -20.681 10.611 43.587 1.00 74.75 411 SER A O 1
ATOM 3255 N N . SER A 1 412 ? -22.173 9.294 44.628 1.00 73.25 412 SER A N 1
ATOM 3256 C CA . SER A 1 412 ? -21.672 9.502 45.992 1.00 73.25 412 SER A CA 1
ATOM 3257 C C . SER A 1 412 ? -20.480 8.617 46.359 1.00 73.25 412 SER A C 1
ATOM 3259 O O . SER A 1 412 ? -19.666 9.028 47.182 1.00 73.25 412 SER A O 1
ATOM 3261 N N . ALA A 1 413 ? -20.326 7.434 45.755 1.00 59.22 413 ALA A N 1
ATOM 3262 C CA . ALA A 1 413 ? -19.320 6.449 46.170 1.00 59.22 413 ALA A CA 1
ATOM 3263 C C . ALA A 1 413 ? -17.879 6.688 45.652 1.00 59.22 413 ALA A C 1
ATOM 3265 O O . ALA A 1 413 ? -17.089 5.749 45.571 1.00 59.22 413 ALA A O 1
ATOM 3266 N N . GLU A 1 414 ? -17.511 7.918 45.259 1.00 52.81 414 GLU A N 1
ATOM 3267 C CA . GLU A 1 414 ? -16.287 8.210 44.471 1.00 52.81 414 GLU A CA 1
ATOM 3268 C C . GLU A 1 414 ? -16.137 7.312 43.221 1.00 52.81 414 GLU A C 1
ATOM 3270 O O . GLU A 1 414 ? -15.062 7.200 42.626 1.00 52.81 414 GLU A O 1
ATOM 3275 N N . THR A 1 415 ? -17.228 6.696 42.768 1.00 52.12 415 THR A N 1
ATOM 3276 C CA . THR A 1 415 ? -17.319 5.839 41.588 1.00 52.12 415 THR A CA 1
ATOM 3277 C C . THR A 1 415 ? -17.303 6.676 40.314 1.00 52.12 415 THR A C 1
ATOM 3279 O O . THR A 1 415 ? -18.187 6.602 39.471 1.00 52.12 415 THR A O 1
ATOM 3282 N N . LYS A 1 416 ? -16.212 7.417 40.086 1.00 53.53 416 LYS A N 1
ATOM 3283 C CA . LYS A 1 416 ? -15.870 7.992 38.770 1.00 53.53 416 LYS A CA 1
ATOM 3284 C C . LYS A 1 416 ? -15.588 6.912 37.712 1.00 53.53 416 LYS A C 1
ATOM 3286 O O . LYS A 1 416 ? -15.096 7.220 36.631 1.00 53.53 416 LYS A O 1
ATOM 3291 N N . ARG A 1 417 ? -15.829 5.637 38.024 1.00 58.94 417 ARG A N 1
ATOM 3292 C CA . ARG A 1 417 ? -15.519 4.501 37.168 1.00 58.94 417 ARG A CA 1
ATOM 3293 C C . ARG A 1 417 ? -16.464 4.439 35.980 1.00 58.94 417 ARG A C 1
ATOM 3295 O O . ARG A 1 417 ? -15.977 4.501 34.865 1.00 58.94 417 ARG A O 1
ATOM 3302 N N . GLU A 1 418 ? -17.779 4.481 36.193 1.00 60.88 418 GLU A N 1
ATOM 3303 C CA . GLU A 1 418 ? -18.748 4.412 35.087 1.00 60.88 418 GLU A CA 1
ATOM 3304 C C . GLU A 1 418 ? -18.622 5.599 34.121 1.00 60.88 418 GLU A C 1
ATOM 3306 O O . GLU A 1 418 ? -18.596 5.417 32.903 1.00 60.88 418 GLU A O 1
ATOM 3311 N N . ALA A 1 419 ? -18.421 6.804 34.670 1.00 61.62 419 ALA A N 1
ATOM 3312 C CA . ALA A 1 419 ? -18.179 8.025 33.899 1.00 61.62 419 ALA A CA 1
ATOM 3313 C C . ALA A 1 419 ? -16.937 7.938 32.989 1.00 61.62 419 ALA A C 1
ATOM 3315 O O . ALA A 1 419 ? -16.870 8.643 31.987 1.00 61.62 419 ALA A O 1
ATOM 3316 N N . ASN A 1 420 ? -15.976 7.065 33.311 1.00 68.88 420 ASN A N 1
ATOM 3317 C CA . ASN A 1 420 ? -14.772 6.817 32.516 1.00 68.88 420 ASN A CA 1
ATOM 3318 C C . ASN A 1 420 ? -14.852 5.5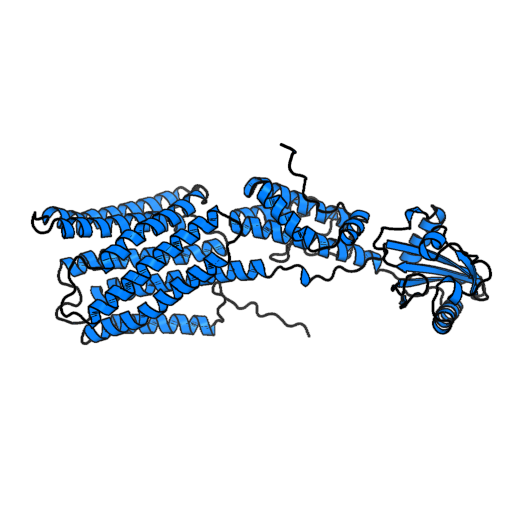20 31.684 1.00 68.88 420 ASN A C 1
ATOM 3320 O O . ASN A 1 420 ? -14.255 5.440 30.613 1.00 68.88 420 ASN A O 1
ATOM 3324 N N . GLU A 1 421 ? -15.591 4.515 32.150 1.00 75.44 421 GLU A N 1
ATOM 3325 C CA . GLU A 1 421 ? -15.747 3.198 31.527 1.00 75.44 421 GLU A CA 1
ATOM 3326 C C . GLU A 1 421 ? -16.602 3.269 30.258 1.00 75.44 421 GLU A C 1
ATOM 3328 O O . GLU A 1 421 ? -16.223 2.678 29.247 1.00 75.44 421 GLU A O 1
ATOM 3333 N N . VAL A 1 422 ? -17.697 4.042 30.265 1.00 76.12 422 VAL A N 1
ATOM 3334 C CA . VAL A 1 422 ? -18.553 4.220 29.078 1.00 76.12 422 VAL A CA 1
ATOM 3335 C C . VAL A 1 422 ? -17.779 4.889 27.931 1.00 76.12 422 VAL A C 1
ATOM 3337 O O . VAL A 1 422 ? -17.722 4.300 26.848 1.00 76.12 422 VAL A O 1
ATOM 3340 N N . PRO A 1 423 ? -17.094 6.039 28.117 1.00 75.81 423 PRO A N 1
ATOM 3341 C CA . PRO A 1 423 ? -16.252 6.602 27.061 1.00 75.81 423 PRO A CA 1
ATOM 3342 C C . PRO A 1 423 ? -15.152 5.650 26.576 1.00 75.81 423 PRO A C 1
ATOM 3344 O O . PRO A 1 423 ? -14.887 5.566 25.377 1.00 75.81 423 PRO A O 1
ATOM 3347 N N . GLN A 1 424 ? -14.523 4.883 27.471 1.00 77.69 424 GLN A N 1
ATOM 3348 C CA . GLN A 1 424 ? -13.507 3.903 27.074 1.00 77.69 424 GLN A CA 1
ATOM 3349 C C . GLN A 1 424 ? -14.092 2.745 26.253 1.00 77.69 424 GLN A C 1
ATOM 3351 O O . GLN A 1 424 ? -13.463 2.329 25.274 1.00 77.69 424 GLN A O 1
ATOM 3356 N N . LEU A 1 425 ? -15.285 2.251 26.603 1.00 80.94 425 LEU A N 1
ATOM 3357 C CA . LEU A 1 425 ? -16.006 1.231 25.840 1.00 80.94 425 LEU A CA 1
ATOM 3358 C C . LEU A 1 425 ? -16.332 1.744 24.440 1.00 80.94 425 LEU A C 1
ATOM 3360 O O . LEU A 1 425 ? -15.956 1.115 23.451 1.00 80.94 425 LEU A O 1
ATOM 3364 N N . LEU A 1 426 ? -16.986 2.905 24.354 1.00 82.25 426 LEU A N 1
ATOM 3365 C CA . LEU A 1 426 ? -17.390 3.491 23.079 1.00 82.25 426 LEU A CA 1
ATOM 3366 C C . LEU A 1 426 ? -16.169 3.777 22.205 1.00 82.25 426 LEU A C 1
ATOM 3368 O O . LEU A 1 426 ? -16.150 3.401 21.036 1.00 82.25 426 LEU A O 1
ATOM 3372 N N . ARG A 1 427 ? -15.091 4.331 22.767 1.00 80.62 427 ARG A N 1
ATOM 3373 C CA . ARG A 1 427 ? -13.832 4.513 22.035 1.00 80.62 427 ARG A CA 1
ATOM 3374 C C . ARG A 1 427 ? -13.311 3.191 21.481 1.00 80.62 427 ARG A C 1
ATOM 3376 O O . ARG A 1 427 ? -12.992 3.113 20.299 1.00 80.62 427 ARG A O 1
ATOM 3383 N N . SER A 1 428 ? -13.221 2.166 22.321 1.00 80.38 428 SER A N 1
ATOM 3384 C CA . SER A 1 428 ? -12.676 0.861 21.933 1.00 80.38 428 SER A CA 1
ATOM 3385 C C . SER A 1 428 ? -13.531 0.167 20.867 1.00 80.38 428 SER A C 1
ATOM 3387 O O . SER A 1 428 ? -12.994 -0.578 20.051 1.00 80.38 428 SER A O 1
ATOM 3389 N N . TYR A 1 429 ? -14.831 0.468 20.831 1.00 84.31 429 TYR A N 1
ATOM 3390 C CA . TYR A 1 429 ? -15.777 -0.042 19.845 1.00 84.31 429 TYR A CA 1
ATOM 3391 C C . TYR A 1 429 ? -15.794 0.749 18.520 1.00 84.31 429 TYR A C 1
ATOM 3393 O O . TYR A 1 429 ? -15.706 0.154 17.452 1.00 84.31 429 TYR A O 1
ATOM 3401 N N . TYR A 1 430 ? -15.890 2.084 18.532 1.00 85.88 430 TYR A N 1
ATOM 3402 C CA . TYR A 1 430 ? -16.021 2.872 17.290 1.00 85.88 430 TYR A CA 1
ATOM 3403 C C . TYR A 1 430 ? -14.687 3.133 16.586 1.00 85.88 430 TYR A C 1
ATOM 3405 O O . TYR A 1 430 ? -14.640 3.231 15.357 1.00 85.88 430 TYR A O 1
ATOM 3413 N N . LEU A 1 431 ? -13.587 3.234 17.338 1.00 82.31 431 LEU A N 1
ATOM 3414 C CA . LEU A 1 431 ? -12.284 3.591 16.781 1.00 82.31 431 LEU A CA 1
ATOM 3415 C C . LEU A 1 431 ? -11.770 2.596 15.726 1.00 82.31 431 LEU A C 1
ATOM 3417 O O . LEU A 1 431 ? -11.238 3.048 14.709 1.00 82.31 431 LEU A O 1
ATOM 3421 N N . PRO A 1 432 ? -11.946 1.271 15.893 1.00 82.94 432 PRO A N 1
ATOM 3422 C CA . PRO A 1 432 ? -11.678 0.313 14.830 1.00 82.94 432 PRO A CA 1
ATOM 3423 C C . PRO A 1 432 ? -12.405 0.591 13.516 1.00 82.94 432 PRO A C 1
ATOM 3425 O O . PRO A 1 432 ? -11.782 0.494 12.462 1.00 82.94 432 PRO A O 1
ATOM 3428 N N . PHE A 1 433 ? -13.687 0.968 13.558 1.00 87.06 433 PHE A N 1
ATOM 3429 C CA . PHE A 1 433 ? -14.443 1.274 12.342 1.00 87.06 433 PHE A CA 1
ATOM 3430 C C . PHE A 1 433 ? -13.896 2.518 11.644 1.00 87.06 433 PHE A C 1
ATOM 3432 O O . PHE A 1 433 ? -13.651 2.470 10.442 1.00 87.06 433 PHE A O 1
ATOM 3439 N N . LEU A 1 434 ? -13.650 3.604 12.389 1.00 86.31 434 LEU A N 1
ATOM 3440 C CA . LEU A 1 434 ? -13.061 4.832 11.836 1.00 86.31 434 LEU A CA 1
ATOM 3441 C C . LEU A 1 434 ? -11.712 4.561 11.173 1.00 86.31 434 LEU A C 1
ATOM 3443 O O . LEU A 1 434 ? -11.477 4.984 10.042 1.00 86.31 434 LEU A O 1
ATOM 3447 N N . ARG A 1 435 ? -10.838 3.824 11.867 1.00 82.75 435 ARG A N 1
ATOM 3448 C CA . ARG A 1 435 ? -9.516 3.462 11.352 1.00 82.75 435 ARG A CA 1
ATOM 3449 C C . ARG A 1 435 ? -9.615 2.619 10.101 1.00 82.75 435 ARG A C 1
ATOM 3451 O O . ARG A 1 435 ? -8.916 2.909 9.139 1.00 82.75 435 ARG A O 1
ATOM 3458 N N . GLU A 1 436 ? -10.475 1.609 10.094 1.00 81.88 436 GLU A N 1
ATOM 3459 C CA . GLU A 1 436 ? -10.568 0.715 8.947 1.00 81.88 436 GLU A CA 1
ATOM 3460 C C . GLU A 1 436 ? -11.178 1.411 7.726 1.00 81.88 436 GLU A C 1
ATOM 3462 O O . GLU A 1 436 ? -10.676 1.233 6.619 1.00 81.88 436 GLU A O 1
ATOM 3467 N N . LEU A 1 437 ? -12.186 2.271 7.912 1.00 86.88 437 LEU A N 1
ATOM 3468 C CA . LEU A 1 437 ? -12.738 3.099 6.835 1.00 86.88 437 LEU A CA 1
ATOM 3469 C C . LEU A 1 437 ? -11.684 4.058 6.271 1.00 86.88 437 LEU A C 1
ATOM 3471 O O . LEU A 1 437 ? -11.444 4.054 5.064 1.00 86.88 437 LEU A O 1
ATOM 3475 N N . TYR A 1 438 ? -10.999 4.814 7.135 1.00 81.94 438 TYR A N 1
ATOM 3476 C CA . TYR A 1 438 ? -9.921 5.719 6.728 1.00 81.94 438 TYR A CA 1
ATOM 3477 C C . TYR A 1 438 ? -8.805 4.978 5.987 1.00 81.94 438 TYR A C 1
ATOM 3479 O O . TYR A 1 438 ? -8.382 5.390 4.909 1.00 81.94 438 TYR A O 1
ATOM 3487 N N . ASN A 1 439 ? -8.360 3.840 6.525 1.00 75.25 439 ASN A N 1
ATOM 3488 C CA . ASN A 1 439 ? -7.342 3.001 5.904 1.00 75.25 439 ASN A CA 1
ATOM 3489 C C . ASN A 1 439 ? -7.798 2.493 4.537 1.00 75.25 439 ASN A C 1
ATOM 3491 O O . ASN A 1 439 ? -6.996 2.436 3.605 1.00 75.25 439 ASN A O 1
ATOM 3495 N N . ARG A 1 440 ? -9.076 2.131 4.387 1.00 77.00 440 ARG A N 1
ATOM 3496 C CA . ARG A 1 440 ? -9.597 1.651 3.108 1.00 77.00 440 ARG A CA 1
ATOM 3497 C C . ARG A 1 440 ? -9.658 2.750 2.060 1.00 77.00 440 ARG A C 1
ATOM 3499 O O . ARG A 1 440 ? -9.266 2.495 0.924 1.00 77.00 440 ARG A O 1
ATOM 3506 N N . VAL A 1 441 ? -10.060 3.953 2.457 1.00 75.56 441 VAL A N 1
ATOM 3507 C CA . VAL A 1 441 ? -10.011 5.148 1.607 1.00 75.56 441 VAL A CA 1
ATOM 3508 C C . VAL A 1 441 ? -8.566 5.457 1.211 1.00 75.56 441 VAL A C 1
ATOM 3510 O O . VAL A 1 441 ? -8.265 5.555 0.025 1.00 75.56 441 VAL A O 1
ATOM 3513 N N . LEU A 1 442 ? -7.639 5.492 2.173 1.00 67.12 442 LEU A N 1
ATOM 3514 C CA . LEU A 1 442 ? -6.210 5.715 1.929 1.00 67.12 442 LEU A CA 1
ATOM 3515 C C . LEU A 1 442 ? -5.613 4.704 0.944 1.00 67.12 442 LEU A C 1
ATOM 3517 O O . LEU A 1 442 ? -4.773 5.057 0.118 1.00 67.12 442 LEU A O 1
ATOM 3521 N N . LEU A 1 443 ? -6.030 3.444 1.036 1.00 60.91 443 LEU A N 1
ATOM 3522 C CA . LEU A 1 443 ? -5.537 2.375 0.177 1.00 60.91 443 LEU A CA 1
ATOM 3523 C C . LEU A 1 443 ? -6.113 2.403 -1.230 1.00 60.91 443 LEU A C 1
ATOM 3525 O O . LEU A 1 443 ? -5.397 2.090 -2.181 1.00 60.91 443 LEU A O 1
ATOM 3529 N N . ALA A 1 444 ? -7.406 2.683 -1.348 1.00 61.25 444 ALA A N 1
ATOM 3530 C CA . ALA A 1 444 ? -8.105 2.601 -2.617 1.00 61.25 444 ALA A CA 1
ATOM 3531 C C . ALA A 1 444 ? -7.999 3.888 -3.431 1.00 61.25 444 ALA A C 1
ATOM 3533 O O . ALA A 1 444 ? -7.677 3.829 -4.613 1.00 61.25 444 ALA A O 1
ATOM 3534 N N . GLU A 1 445 ? -8.175 5.026 -2.771 1.00 59.78 445 GLU A N 1
ATOM 3535 C CA . GLU A 1 445 ? -8.239 6.345 -3.399 1.00 59.78 445 GLU A CA 1
ATOM 3536 C C . GLU A 1 445 ? -6.958 7.162 -3.183 1.00 59.78 445 GLU A C 1
ATOM 3538 O O . GLU A 1 445 ? -6.703 8.157 -3.861 1.00 59.78 445 GLU A O 1
ATOM 3543 N N . GLY A 1 446 ? -6.095 6.728 -2.260 1.00 50.75 446 GLY A N 1
ATOM 3544 C CA . GLY A 1 446 ? -4.857 7.423 -1.928 1.00 50.75 446 GLY A CA 1
ATOM 3545 C C . GLY A 1 446 ? -5.031 8.461 -0.820 1.00 50.75 446 GLY A C 1
ATOM 3546 O O . GLY A 1 446 ? -6.105 8.655 -0.253 1.00 50.75 446 GLY A O 1
ATOM 3547 N N . ALA A 1 447 ? -3.933 9.138 -0.478 1.00 50.31 447 ALA A N 1
ATOM 3548 C CA . ALA A 1 447 ? -3.918 10.001 0.699 1.00 50.31 447 ALA A CA 1
ATOM 3549 C C . ALA A 1 447 ? -4.684 11.311 0.522 1.00 50.31 447 ALA A C 1
ATOM 3551 O O . ALA A 1 447 ? -5.079 11.878 1.520 1.00 50.31 447 ALA A O 1
ATOM 3552 N N . VAL A 1 448 ? -4.942 11.774 -0.707 1.00 52.94 448 VAL A N 1
ATOM 3553 C CA . VAL A 1 448 ? -5.766 12.980 -0.920 1.00 52.94 448 VAL A CA 1
ATOM 3554 C C . VAL A 1 448 ? -7.172 12.765 -0.389 1.00 52.94 448 VAL A C 1
ATOM 3556 O O . VAL A 1 448 ? -7.662 13.571 0.390 1.00 52.94 448 VAL A O 1
ATOM 3559 N N . SER A 1 449 ? -7.798 11.657 -0.780 1.00 68.31 449 SER A N 1
ATOM 3560 C CA . SER A 1 449 ? -9.142 11.310 -0.330 1.00 68.31 449 SER A CA 1
ATOM 3561 C C . SER A 1 449 ? -9.153 10.947 1.153 1.00 68.31 449 SER A C 1
ATOM 3563 O O . SER A 1 449 ? -10.101 11.272 1.854 1.00 68.31 449 SER A O 1
ATOM 3565 N N . ALA A 1 450 ? -8.083 10.333 1.666 1.00 66.75 450 ALA A N 1
ATOM 3566 C CA . ALA A 1 450 ? -7.963 10.082 3.100 1.00 66.75 450 ALA A CA 1
ATOM 3567 C C . ALA A 1 450 ? -7.809 11.383 3.907 1.00 66.75 450 ALA A C 1
ATOM 3569 O O . ALA A 1 450 ? -8.469 11.544 4.925 1.00 66.75 450 ALA A O 1
ATOM 3570 N N . ASP A 1 451 ? -6.985 12.328 3.454 1.00 64.31 451 ASP A N 1
ATOM 3571 C CA . ASP A 1 451 ? -6.810 13.637 4.089 1.00 64.31 451 ASP A CA 1
ATOM 3572 C C . ASP A 1 451 ? -8.085 14.481 3.974 1.00 64.31 451 ASP A C 1
ATOM 3574 O O . ASP A 1 451 ? -8.420 15.187 4.917 1.00 64.31 451 ASP A O 1
ATOM 3578 N N . ALA A 1 452 ? -8.830 14.372 2.868 1.00 75.38 452 ALA A N 1
ATOM 3579 C CA . ALA A 1 452 ? -10.154 14.979 2.731 1.00 75.38 452 ALA A CA 1
ATOM 3580 C C . ALA A 1 452 ? -11.131 14.405 3.765 1.00 75.38 452 ALA A C 1
ATOM 3582 O O . ALA A 1 452 ? -11.757 15.166 4.494 1.00 75.38 452 ALA A O 1
ATOM 3583 N N . LEU A 1 453 ? -11.172 13.078 3.921 1.00 84.69 453 LEU A N 1
ATOM 3584 C CA . LEU A 1 453 ? -11.942 12.435 4.984 1.00 84.69 453 LEU A CA 1
ATOM 3585 C C . LEU A 1 453 ? -11.490 12.899 6.382 1.00 84.69 453 LEU A C 1
ATOM 3587 O O . LEU A 1 453 ? -12.323 13.163 7.243 1.00 84.69 453 LEU A O 1
ATOM 3591 N N . TYR A 1 454 ? -10.182 13.018 6.629 1.00 80.06 454 TYR A N 1
ATOM 3592 C CA . TYR A 1 454 ? -9.670 13.543 7.898 1.00 80.06 454 TYR A CA 1
ATOM 3593 C C . TYR A 1 454 ? -10.118 14.988 8.135 1.00 80.06 454 TYR A C 1
ATOM 3595 O O . TYR A 1 454 ? -10.561 15.304 9.234 1.00 80.06 454 TYR A O 1
ATOM 3603 N N . ALA A 1 455 ? -10.034 15.845 7.117 1.00 77.38 455 ALA A N 1
ATOM 3604 C CA . ALA A 1 455 ? -10.444 17.241 7.193 1.00 77.38 455 ALA A CA 1
ATOM 3605 C C . ALA A 1 455 ? -11.955 17.381 7.420 1.00 77.38 455 ALA A C 1
ATOM 3607 O O . ALA A 1 455 ? -12.372 18.231 8.199 1.00 77.38 455 ALA A O 1
ATOM 3608 N N . GLU A 1 456 ? -12.776 16.529 6.801 1.00 87.38 456 GLU A N 1
ATOM 3609 C CA . GLU A 1 456 ? -14.217 16.474 7.063 1.00 87.38 456 GLU A CA 1
ATOM 3610 C C . GLU A 1 456 ? -14.519 16.026 8.501 1.00 87.38 456 GLU A C 1
ATOM 3612 O O . GLU A 1 456 ? -15.368 16.617 9.168 1.00 87.38 456 GLU A O 1
ATOM 3617 N N . LEU A 1 457 ? -13.792 15.028 9.019 1.00 87.94 457 LEU A N 1
ATOM 3618 C CA . LEU A 1 457 ? -13.907 14.600 10.417 1.00 87.94 457 LEU A CA 1
ATOM 3619 C C . LEU A 1 457 ? -13.470 15.704 11.394 1.00 87.94 457 LEU A C 1
ATOM 3621 O O . LEU A 1 457 ? -14.121 15.909 12.414 1.00 87.94 457 LEU A O 1
ATOM 3625 N N . GLU A 1 458 ? -12.394 16.425 11.081 1.00 83.25 458 GLU A N 1
ATOM 3626 C CA . GLU A 1 458 ? -11.902 17.551 11.878 1.00 83.25 458 GLU A CA 1
ATOM 3627 C C . GLU A 1 458 ? -12.884 18.730 11.857 1.00 83.25 458 GLU A C 1
ATOM 3629 O O . GLU A 1 458 ? -13.201 19.283 12.912 1.00 83.25 458 GLU A O 1
ATOM 3634 N N . ALA A 1 459 ? -13.429 19.072 10.686 1.00 86.25 459 ALA A N 1
ATOM 3635 C CA . ALA A 1 459 ? -14.469 20.086 10.540 1.00 86.25 459 ALA A CA 1
ATOM 3636 C C . ALA A 1 459 ? -15.701 19.744 11.387 1.00 86.25 459 ALA A C 1
ATOM 3638 O O . ALA A 1 459 ? -16.149 20.589 12.159 1.00 86.25 459 ALA A O 1
ATOM 3639 N N . LEU A 1 460 ? -16.164 18.489 11.344 1.00 89.62 460 LEU A N 1
ATOM 3640 C CA . LEU A 1 460 ? -17.275 18.020 12.173 1.00 89.62 460 LEU A CA 1
ATOM 3641 C C . LEU A 1 460 ? -16.988 18.207 13.673 1.00 89.62 460 LEU A C 1
ATOM 3643 O O . LEU A 1 460 ? -17.849 18.672 14.414 1.00 89.62 460 LEU A O 1
ATOM 3647 N N . THR A 1 461 ? -15.779 17.881 14.140 1.00 85.00 461 THR A N 1
ATOM 3648 C CA . THR A 1 461 ? -15.419 18.086 15.557 1.00 85.00 461 THR A CA 1
ATOM 3649 C C . THR A 1 461 ? -15.292 19.562 15.941 1.00 85.00 461 THR A C 1
ATOM 3651 O O . THR A 1 461 ? -15.592 19.920 17.077 1.00 85.00 461 THR A O 1
ATOM 3654 N N . ASN A 1 462 ? -14.891 20.429 15.008 1.00 84.31 462 ASN A N 1
ATOM 3655 C CA . ASN A 1 462 ? -14.790 21.873 15.235 1.00 84.31 462 ASN A CA 1
ATOM 3656 C C . ASN A 1 462 ? -16.162 22.564 15.258 1.00 84.31 462 ASN A C 1
ATOM 3658 O O . ASN A 1 462 ? -16.330 23.551 15.973 1.00 84.31 462 ASN A O 1
ATOM 3662 N N . GLU A 1 463 ? -17.135 22.056 14.498 1.00 87.75 463 GLU A N 1
ATOM 3663 C CA . GLU A 1 463 ? -18.535 22.503 14.545 1.00 87.75 463 GLU A CA 1
ATOM 3664 C C . GLU A 1 463 ? -19.219 22.138 15.871 1.00 87.75 463 GLU A C 1
ATOM 3666 O O . GLU A 1 463 ? -20.156 22.821 16.286 1.00 87.75 463 GLU A O 1
ATOM 3671 N N . HIS A 1 464 ? -18.705 21.112 16.555 1.00 86.00 464 HIS A N 1
ATOM 3672 C CA . HIS A 1 464 ? -19.235 20.579 17.807 1.00 86.00 464 HIS A CA 1
ATOM 3673 C C . HIS A 1 464 ? -18.206 20.610 18.958 1.00 86.00 464 HIS A C 1
ATOM 3675 O O . HIS A 1 464 ? -17.812 19.557 19.482 1.00 86.00 464 HIS A O 1
ATOM 3681 N N . PRO A 1 465 ? -17.750 21.801 19.401 1.00 80.31 465 PRO A N 1
ATOM 3682 C CA . PRO A 1 465 ? -16.748 21.927 20.462 1.00 80.31 465 PRO A CA 1
ATOM 3683 C C . PRO A 1 465 ? -17.206 21.325 21.803 1.00 80.31 465 PRO A C 1
ATOM 3685 O O . PRO A 1 465 ? -16.376 20.915 22.616 1.00 80.31 465 PRO A O 1
ATOM 3688 N N . GLU A 1 466 ? -18.518 21.213 22.031 1.00 78.00 466 GLU A N 1
ATOM 3689 C CA . GLU A 1 466 ? -19.120 20.574 23.203 1.00 78.00 466 GLU A CA 1
ATOM 3690 C C . GLU A 1 466 ? -18.820 19.070 23.313 1.00 78.00 466 GLU A C 1
ATOM 3692 O O . GLU A 1 466 ? -18.972 18.491 24.390 1.00 78.00 466 GLU A O 1
ATOM 3697 N N . TRP A 1 467 ? -18.361 18.425 22.232 1.00 80.75 467 TRP A N 1
ATOM 3698 C CA . TRP A 1 467 ? -17.974 17.011 22.247 1.00 80.75 467 TRP A CA 1
ATOM 3699 C C . TRP A 1 467 ? -16.633 16.759 22.945 1.00 80.75 467 TRP A C 1
ATOM 3701 O O . TRP A 1 467 ? -16.376 15.626 23.353 1.00 80.75 467 TRP A O 1
ATOM 3711 N N . GLY A 1 468 ? -15.768 17.774 23.078 1.00 71.81 468 GLY A N 1
ATOM 3712 C CA . GLY A 1 468 ? -14.457 17.629 23.727 1.00 71.81 468 GLY A CA 1
ATOM 3713 C C . GLY A 1 468 ? -13.521 16.623 23.037 1.00 71.81 468 GLY A C 1
ATOM 3714 O O . GLY A 1 468 ? -12.652 16.030 23.686 1.00 71.81 468 GLY A O 1
ATOM 3715 N N . VAL A 1 469 ? -13.717 16.400 21.733 1.00 74.81 469 VAL A N 1
ATOM 3716 C CA . VAL A 1 469 ? -12.922 15.496 20.892 1.00 74.81 469 VAL A CA 1
ATOM 3717 C C . VAL A 1 469 ? -11.910 16.311 20.094 1.00 74.81 469 VAL A C 1
ATOM 3719 O O . VAL A 1 469 ? -12.266 17.301 19.468 1.00 74.81 469 VAL A O 1
ATOM 3722 N N . THR A 1 470 ? -10.651 15.878 20.088 1.00 70.12 470 THR A N 1
ATOM 3723 C CA . THR A 1 470 ? -9.603 16.471 19.242 1.00 70.12 470 THR A CA 1
ATOM 3724 C C . THR A 1 470 ? -9.042 15.412 18.308 1.00 70.12 470 THR A C 1
ATOM 3726 O O . THR A 1 470 ? -8.823 14.271 18.706 1.00 70.12 470 THR A O 1
ATOM 3729 N N . MET A 1 471 ? -8.829 15.763 17.046 1.00 71.31 471 MET A N 1
ATOM 3730 C CA . MET A 1 471 ? -8.253 14.844 16.069 1.00 71.31 471 MET A CA 1
ATOM 3731 C C . MET A 1 471 ? -6.729 14.835 16.224 1.00 71.31 471 MET A C 1
ATOM 3733 O O . MET A 1 471 ? -6.090 15.883 16.196 1.00 71.31 471 MET A O 1
ATOM 3737 N N . GLU A 1 472 ? -6.131 13.654 16.390 1.00 63.34 472 GLU A N 1
ATOM 3738 C CA . GLU A 1 472 ? -4.674 13.504 16.407 1.00 63.34 472 GLU A CA 1
ATOM 3739 C C . GLU A 1 472 ? -4.221 12.671 15.192 1.00 63.34 472 GLU A C 1
ATOM 3741 O O . GLU A 1 472 ? -4.811 11.615 14.897 1.00 63.34 472 GLU A O 1
ATOM 3746 N N . PRO A 1 473 ? -3.150 13.092 14.489 1.00 49.44 473 PRO A N 1
ATOM 3747 C CA . PRO A 1 473 ? -2.610 12.341 13.367 1.00 49.44 473 PRO A CA 1
ATOM 3748 C C . PRO A 1 473 ? -2.267 10.902 13.782 1.00 49.44 473 PRO A C 1
ATOM 3750 O O . PRO A 1 473 ? -1.537 10.682 14.746 1.00 49.44 473 PRO A O 1
ATOM 3753 N N . ARG A 1 474 ? -2.744 9.910 13.014 1.00 49.78 474 ARG A N 1
ATOM 3754 C CA . ARG A 1 474 ? -2.594 8.444 13.212 1.00 49.78 474 ARG A CA 1
ATOM 3755 C C . ARG A 1 474 ? -3.519 7.792 14.233 1.00 49.78 474 ARG A C 1
ATOM 3757 O O . ARG A 1 474 ? -3.887 6.637 14.028 1.00 49.78 474 ARG A O 1
ATOM 3764 N N . SER A 1 475 ? -3.878 8.464 15.326 1.00 56.50 475 SER A N 1
ATOM 3765 C CA . SER A 1 475 ? -4.807 7.869 16.293 1.00 56.50 475 SER A CA 1
ATOM 3766 C C . SER A 1 475 ? -6.262 8.049 15.860 1.00 56.50 475 SER A C 1
ATOM 3768 O O . SER A 1 475 ? -7.076 7.217 16.261 1.00 56.50 475 SER A O 1
ATOM 3770 N N . LEU A 1 476 ? -6.528 9.041 14.992 1.00 62.62 476 LEU A N 1
ATOM 3771 C CA . LEU A 1 476 ? -7.821 9.536 14.503 1.00 62.62 476 LEU A CA 1
ATOM 3772 C C . LEU A 1 476 ? -8.717 10.161 15.578 1.00 62.62 476 LEU A C 1
ATOM 3774 O O . LEU A 1 476 ? -9.668 10.815 15.194 1.00 62.62 476 LEU A O 1
ATOM 3778 N N . VAL A 1 477 ? -8.445 10.001 16.883 1.00 60.38 477 VAL A N 1
ATOM 3779 C CA . VAL A 1 477 ? -9.247 10.592 17.974 1.00 60.38 477 VAL A CA 1
ATOM 3780 C C . VAL A 1 477 ? -8.432 10.668 19.284 1.00 60.38 477 VAL A C 1
ATOM 3782 O O . VAL A 1 477 ? -7.975 9.638 19.798 1.00 60.38 477 VAL A O 1
ATOM 3785 N N . PHE A 1 478 ? -8.336 11.861 19.876 1.00 59.66 478 PHE A N 1
ATOM 3786 C CA . PHE A 1 478 ? -7.864 12.164 21.234 1.00 59.66 478 PHE A CA 1
ATOM 3787 C C . PHE A 1 478 ? -9.015 12.745 22.082 1.00 59.66 478 PHE A C 1
ATOM 3789 O O . PHE A 1 478 ? -9.864 13.479 21.574 1.00 59.66 478 PHE A O 1
ATOM 3796 N N . PHE A 1 479 ? -9.075 12.390 23.372 1.00 62.69 479 PHE A N 1
ATOM 3797 C CA . PHE A 1 479 ? -10.215 12.694 24.252 1.00 62.69 479 PHE A CA 1
ATOM 3798 C C . PHE A 1 479 ? -9.827 13.592 25.433 1.00 62.69 479 PHE A C 1
ATOM 3800 O O . PHE A 1 479 ? -8.750 13.420 26.008 1.00 62.69 479 PHE A O 1
ATOM 3807 N N . SER A 1 480 ? -10.745 14.481 25.833 1.00 54.69 480 SER A N 1
ATOM 3808 C CA . SER A 1 480 ? -10.730 15.137 27.145 1.00 54.69 480 SER A CA 1
ATOM 3809 C C . SER A 1 480 ? -11.638 14.379 28.137 1.00 54.69 480 SER A C 1
ATOM 3811 O O . SER A 1 480 ? -12.793 14.112 27.798 1.00 54.69 480 SER A O 1
ATOM 3813 N N . PRO A 1 481 ? -11.171 14.017 29.349 1.00 52.12 481 PRO A N 1
ATOM 3814 C CA . PRO A 1 481 ? -11.961 13.292 30.356 1.00 52.12 481 PRO A CA 1
ATOM 3815 C C . PRO A 1 481 ? -13.216 14.021 30.863 1.00 52.12 481 PRO A C 1
ATOM 3817 O O . PRO A 1 481 ? -14.067 13.399 31.496 1.00 52.12 481 PRO A O 1
ATOM 3820 N N . ASP A 1 482 ? -13.335 15.323 30.605 1.00 51.78 482 ASP A N 1
ATOM 3821 C CA . ASP A 1 482 ? -14.280 16.195 31.307 1.00 51.78 482 ASP A CA 1
ATOM 3822 C C . ASP A 1 482 ? -15.670 16.310 30.638 1.00 51.78 482 ASP A C 1
ATOM 3824 O O . ASP A 1 482 ? -16.551 16.965 31.192 1.00 51.78 482 ASP A O 1
ATOM 3828 N N . ALA A 1 483 ? -15.912 15.661 29.484 1.00 53.84 483 ALA A N 1
ATOM 3829 C CA . ALA A 1 483 ? -17.175 15.775 28.723 1.00 53.84 483 ALA A CA 1
ATOM 3830 C C . ALA A 1 483 ? -17.860 14.432 28.329 1.00 53.84 483 ALA A C 1
ATOM 3832 O O . ALA A 1 483 ? -18.209 14.229 27.162 1.00 53.84 483 ALA A O 1
ATOM 3833 N N . PRO A 1 484 ? -18.120 13.497 29.267 1.00 56.62 484 PRO A N 1
ATOM 3834 C CA . PRO A 1 484 ? -18.693 12.180 28.950 1.00 56.62 484 PRO A CA 1
ATOM 3835 C C . PRO A 1 484 ? -20.112 12.210 28.344 1.00 56.62 484 PRO A C 1
ATOM 3837 O O . PRO A 1 484 ? -20.469 11.295 27.605 1.00 56.62 484 PRO A O 1
ATOM 3840 N N . ALA A 1 485 ? -20.917 13.250 28.604 1.00 59.03 485 ALA A N 1
ATOM 3841 C CA . ALA A 1 485 ? -22.319 13.313 28.166 1.00 59.03 485 ALA A CA 1
ATOM 3842 C C . ALA A 1 485 ? -22.496 13.459 26.641 1.00 59.03 485 ALA A C 1
ATOM 3844 O O . ALA A 1 485 ? -23.452 12.930 26.079 1.00 59.03 485 ALA A O 1
ATOM 3845 N N . HIS A 1 486 ? -21.568 14.137 25.962 1.00 67.38 486 HIS A N 1
ATOM 3846 C CA . HIS A 1 486 ? -21.630 14.361 24.511 1.00 67.38 486 HIS A CA 1
ATOM 3847 C C . HIS A 1 486 ? -20.817 13.331 23.710 1.00 67.38 486 HIS A C 1
ATOM 3849 O O . HIS A 1 486 ? -20.967 13.207 22.495 1.00 67.38 486 HIS A O 1
ATOM 3855 N N . PHE A 1 487 ? -20.008 12.525 24.402 1.00 70.06 487 PHE A N 1
ATOM 3856 C CA . PHE A 1 487 ? -19.148 11.506 23.804 1.00 70.06 487 PHE A CA 1
ATOM 3857 C C . PHE A 1 487 ? -19.929 10.374 23.117 1.00 70.06 487 PHE A C 1
ATOM 3859 O O . PHE A 1 487 ? -19.489 9.816 22.113 1.00 70.06 487 PHE A O 1
ATOM 3866 N N . ALA A 1 488 ? -21.117 10.050 23.632 1.00 71.94 488 ALA A N 1
ATOM 3867 C CA . ALA A 1 488 ? -21.997 9.047 23.039 1.00 71.94 488 ALA A CA 1
ATOM 3868 C C . ALA A 1 488 ? -22.553 9.458 21.664 1.00 71.94 488 ALA A C 1
ATOM 3870 O O . ALA A 1 488 ? -22.909 8.589 20.871 1.00 71.94 488 ALA A O 1
ATOM 3871 N N . ALA A 1 489 ? -22.598 10.761 21.364 1.00 77.75 489 ALA A N 1
ATOM 3872 C CA . ALA A 1 489 ? -23.069 11.286 20.085 1.00 77.75 489 ALA A CA 1
ATOM 3873 C C . ALA A 1 489 ? -21.935 11.471 19.060 1.00 77.75 489 ALA A C 1
ATOM 3875 O O . ALA A 1 489 ? -22.156 11.265 17.866 1.00 77.75 489 ALA A O 1
ATOM 3876 N N . SER A 1 490 ? -20.722 11.806 19.514 1.00 84.38 490 SER A N 1
ATOM 3877 C CA . SER A 1 490 ? -19.608 12.174 18.631 1.00 84.38 490 SER A CA 1
ATOM 3878 C C . SER A 1 490 ? -19.090 11.006 17.786 1.00 84.38 490 SER A C 1
ATOM 3880 O O . SER A 1 490 ? -19.054 11.086 16.559 1.00 84.38 490 SER A O 1
ATOM 3882 N N . LEU A 1 491 ? -18.733 9.880 18.411 1.00 85.62 491 LEU A N 1
ATOM 3883 C CA . LEU A 1 491 ? -18.134 8.737 17.710 1.00 85.62 491 LEU A CA 1
ATOM 3884 C C . LEU A 1 491 ? -19.057 8.092 16.656 1.00 85.62 491 LEU A C 1
ATOM 3886 O O . LEU A 1 491 ? -18.571 7.810 15.554 1.00 85.62 491 LEU A O 1
ATOM 3890 N N . PRO A 1 492 ? -20.364 7.875 16.916 1.00 88.38 492 PRO A N 1
ATOM 3891 C CA . PRO A 1 492 ? -21.281 7.407 15.880 1.00 88.38 492 PRO A CA 1
ATOM 3892 C C . PRO A 1 492 ? -21.405 8.385 14.710 1.00 88.38 492 PRO A C 1
ATOM 3894 O O . PRO A 1 492 ? -21.411 7.944 13.562 1.00 88.38 492 PRO A O 1
ATOM 3897 N N . ALA A 1 493 ? -21.466 9.696 14.978 1.00 89.19 493 ALA A N 1
ATOM 3898 C CA . ALA A 1 493 ? -21.548 10.719 13.935 1.00 89.19 493 ALA A CA 1
ATOM 3899 C C . ALA A 1 493 ? -20.294 10.717 13.047 1.00 89.19 493 ALA A C 1
ATOM 3901 O O . ALA A 1 493 ? -20.399 10.717 11.821 1.00 89.19 493 ALA A O 1
ATOM 3902 N N . MET A 1 494 ? -19.112 10.604 13.657 1.00 90.44 494 MET A N 1
ATOM 3903 C CA . MET A 1 494 ? -17.848 10.464 12.933 1.00 90.44 494 MET A CA 1
ATOM 3904 C C . MET A 1 494 ? -17.822 9.197 12.066 1.00 90.44 494 MET A C 1
ATOM 3906 O O . MET A 1 494 ? -17.422 9.254 10.904 1.00 90.44 494 MET A O 1
ATOM 3910 N N . VAL A 1 495 ? -18.268 8.045 12.589 1.00 91.44 495 VAL A N 1
ATOM 3911 C CA . VAL A 1 495 ? -18.342 6.808 11.788 1.00 91.44 495 VAL A CA 1
ATOM 3912 C C . VAL A 1 495 ? -19.347 6.945 10.651 1.00 91.44 495 VAL A C 1
ATOM 3914 O O . VAL A 1 495 ? -19.073 6.463 9.556 1.00 91.44 495 VAL A O 1
ATOM 3917 N N . ALA A 1 496 ? -20.483 7.604 10.872 1.00 91.44 496 ALA A N 1
ATOM 3918 C CA . ALA A 1 496 ? -21.477 7.842 9.833 1.00 91.44 496 ALA A CA 1
ATOM 3919 C C . ALA A 1 496 ? -20.923 8.722 8.700 1.00 91.44 496 ALA A C 1
ATOM 3921 O O . ALA A 1 496 ? -21.115 8.388 7.531 1.00 91.44 496 ALA A O 1
ATOM 3922 N N . LEU A 1 497 ? -20.181 9.784 9.032 1.00 93.50 497 LEU A N 1
ATOM 3923 C CA . LEU A 1 497 ? -19.494 10.628 8.052 1.00 93.50 497 LEU A CA 1
ATOM 3924 C C . LEU A 1 497 ? -18.455 9.826 7.262 1.00 93.50 497 LEU A C 1
ATOM 3926 O O . LEU A 1 497 ? -18.497 9.794 6.034 1.00 93.50 497 LEU A O 1
ATOM 3930 N N . ALA A 1 498 ? -17.576 9.102 7.963 1.00 92.31 498 ALA A N 1
ATOM 3931 C CA . ALA A 1 498 ? -16.553 8.277 7.325 1.00 92.31 498 ALA A CA 1
ATOM 3932 C C . ALA A 1 498 ? -17.151 7.175 6.448 1.00 92.31 498 ALA A C 1
ATOM 3934 O O . ALA A 1 498 ? -16.619 6.862 5.384 1.00 92.31 498 ALA A O 1
ATOM 3935 N N . ARG A 1 499 ? -18.278 6.600 6.876 1.00 93.75 499 ARG A N 1
ATOM 3936 C CA . ARG A 1 499 ? -19.035 5.626 6.100 1.00 93.75 499 ARG A CA 1
ATOM 3937 C C . ARG A 1 499 ? -19.571 6.259 4.824 1.00 93.75 499 ARG A C 1
ATOM 3939 O O . ARG A 1 499 ? -19.365 5.680 3.766 1.00 93.75 499 ARG A O 1
ATOM 3946 N N . LYS A 1 500 ? -20.231 7.415 4.912 1.00 93.25 500 LYS A N 1
ATOM 3947 C CA . LYS A 1 500 ? -20.788 8.115 3.749 1.00 93.25 500 LYS A CA 1
ATOM 3948 C C . LYS A 1 500 ? -19.691 8.448 2.736 1.00 93.25 500 LYS A C 1
ATOM 3950 O O . LYS A 1 500 ? -19.807 8.084 1.571 1.00 93.25 500 LYS A O 1
ATOM 3955 N N . PHE A 1 501 ? -18.587 9.027 3.206 1.00 91.12 501 PHE A N 1
ATOM 3956 C CA . PHE A 1 501 ? -17.418 9.315 2.377 1.00 91.12 501 PHE A CA 1
ATOM 3957 C C . PHE A 1 501 ? -16.879 8.047 1.695 1.00 91.12 501 PHE A C 1
ATOM 3959 O O . PHE A 1 501 ? -16.597 8.030 0.496 1.00 91.12 501 PHE A O 1
ATOM 3966 N N . ALA A 1 502 ? -16.757 6.948 2.446 1.00 86.19 502 ALA A N 1
ATOM 3967 C CA . ALA A 1 502 ? -16.310 5.667 1.912 1.00 86.19 502 ALA A CA 1
ATOM 3968 C C . ALA A 1 502 ? -17.315 5.055 0.919 1.00 86.19 502 ALA A C 1
ATOM 3970 O O . ALA A 1 502 ? -16.901 4.447 -0.057 1.00 86.19 502 ALA A O 1
ATOM 3971 N N . GLU A 1 503 ? -18.626 5.184 1.126 1.00 88.88 503 GLU A N 1
ATOM 3972 C CA . GLU A 1 503 ? -19.650 4.723 0.176 1.00 88.88 503 GLU A CA 1
ATOM 3973 C C . GLU A 1 503 ? -19.584 5.494 -1.148 1.00 88.88 503 GLU A C 1
ATOM 3975 O O . GLU A 1 503 ? -19.666 4.872 -2.208 1.00 88.88 503 GLU A O 1
ATOM 3980 N N . GLU A 1 504 ? -19.372 6.810 -1.092 1.00 84.75 504 GLU A N 1
ATOM 3981 C CA . GLU A 1 504 ? -19.230 7.673 -2.272 1.00 84.75 504 GLU A CA 1
ATOM 3982 C C . GLU A 1 504 ? -17.951 7.373 -3.064 1.00 84.75 504 GLU A C 1
ATOM 3984 O O . GLU A 1 504 ? -17.959 7.403 -4.294 1.00 84.75 504 GLU A O 1
ATOM 3989 N N . THR A 1 505 ? -16.861 7.040 -2.371 1.00 75.50 505 THR A N 1
ATOM 3990 C CA . THR A 1 505 ? -15.552 6.814 -2.999 1.00 75.50 505 THR A CA 1
ATOM 3991 C C . THR A 1 505 ? -15.287 5.351 -3.367 1.00 75.50 505 THR A C 1
ATOM 3993 O O . THR A 1 505 ? -14.894 5.045 -4.489 1.00 75.50 505 THR A O 1
ATOM 3996 N N . LEU A 1 506 ? -15.530 4.418 -2.446 1.00 75.25 506 LEU A N 1
ATOM 3997 C CA . LEU A 1 506 ? -15.209 2.991 -2.589 1.00 75.25 506 LEU A CA 1
ATOM 3998 C C . LEU A 1 506 ? -16.369 2.156 -3.138 1.00 75.25 506 LEU A C 1
ATOM 4000 O O . LEU A 1 506 ? -16.151 1.039 -3.619 1.00 75.25 506 LEU A O 1
ATOM 4004 N N . GLY A 1 507 ? -17.594 2.673 -3.043 1.00 75.25 507 GLY A N 1
ATOM 4005 C CA . GLY A 1 507 ? -18.824 1.951 -3.336 1.00 75.25 507 GLY A CA 1
ATOM 4006 C C . GLY A 1 507 ? -19.396 1.199 -2.128 1.00 75.25 507 GLY A C 1
ATOM 4007 O O . GLY A 1 507 ? -18.685 0.699 -1.252 1.00 75.25 507 GLY A O 1
ATOM 4008 N N . VAL A 1 508 ? -20.725 1.079 -2.118 1.00 80.38 508 VAL A N 1
ATOM 4009 C CA . VAL A 1 508 ? -21.527 0.560 -0.994 1.00 80.38 508 VAL A CA 1
ATOM 4010 C C . VAL A 1 508 ? -21.137 -0.862 -0.574 1.00 80.38 508 VAL A C 1
ATOM 4012 O O . VAL A 1 508 ? -21.041 -1.151 0.620 1.00 80.38 508 VAL A O 1
ATOM 4015 N N . ASP A 1 509 ? -20.864 -1.755 -1.528 1.00 72.69 509 ASP A N 1
ATOM 4016 C CA . ASP A 1 509 ? -20.518 -3.151 -1.227 1.00 72.69 509 ASP A CA 1
ATOM 4017 C C . ASP A 1 509 ? -19.182 -3.277 -0.489 1.00 72.69 509 ASP A C 1
ATOM 4019 O O . ASP A 1 509 ? -19.063 -4.047 0.470 1.00 72.69 509 ASP A O 1
ATOM 4023 N N . VAL A 1 510 ? -18.181 -2.492 -0.904 1.00 72.69 510 VAL A N 1
ATOM 4024 C CA . VAL A 1 510 ? -16.845 -2.489 -0.292 1.00 72.69 510 VAL A CA 1
ATOM 4025 C C . VAL A 1 510 ? -16.934 -1.939 1.126 1.00 72.69 510 VAL A C 1
ATOM 4027 O O . VAL A 1 510 ? -16.420 -2.564 2.058 1.00 72.69 510 VAL A O 1
ATOM 4030 N N . THR A 1 511 ? -17.639 -0.821 1.305 1.00 81.56 511 THR A N 1
ATOM 4031 C CA . THR A 1 511 ? -17.827 -0.193 2.616 1.00 81.56 511 THR A CA 1
ATOM 4032 C C . THR A 1 511 ? -18.583 -1.109 3.576 1.00 81.56 511 THR A C 1
ATOM 4034 O O . THR A 1 511 ? -18.129 -1.345 4.695 1.00 81.56 511 THR A O 1
ATOM 4037 N N . ASN A 1 512 ? -19.677 -1.738 3.135 1.00 83.38 512 ASN A N 1
ATOM 4038 C CA . ASN A 1 512 ? -20.412 -2.700 3.961 1.00 83.38 512 ASN A CA 1
ATOM 4039 C C . ASN A 1 512 ? -19.597 -3.962 4.287 1.00 83.38 512 ASN A C 1
ATOM 4041 O O . ASN A 1 512 ? -19.788 -4.553 5.353 1.00 83.38 512 ASN A O 1
ATOM 4045 N N . GLY A 1 513 ? -18.706 -4.394 3.389 1.00 74.44 513 GLY A N 1
ATOM 4046 C CA . GLY A 1 513 ? -17.769 -5.490 3.642 1.00 74.44 513 GLY A CA 1
ATOM 4047 C C . GLY A 1 513 ? -16.764 -5.155 4.746 1.00 74.44 513 GLY A C 1
ATOM 4048 O O . GLY A 1 513 ? -16.532 -5.976 5.635 1.00 74.44 513 GLY A O 1
ATOM 4049 N N . VAL A 1 514 ? -16.232 -3.928 4.739 1.00 81.94 514 VAL A N 1
ATOM 4050 C CA . VAL A 1 514 ? -15.350 -3.410 5.797 1.00 81.94 514 VAL A CA 1
ATOM 4051 C C . VAL A 1 514 ? -16.068 -3.385 7.145 1.00 81.94 514 VAL A C 1
ATOM 4053 O O . VAL A 1 514 ? -15.571 -3.961 8.113 1.00 81.94 514 VAL A O 1
ATOM 4056 N N . LEU A 1 515 ? -17.266 -2.796 7.200 1.00 86.81 515 LEU A N 1
ATOM 4057 C CA . LEU A 1 515 ? -18.045 -2.711 8.438 1.00 86.81 515 LEU A CA 1
ATOM 4058 C C . LEU A 1 515 ? -18.389 -4.102 8.991 1.00 86.81 515 LEU A C 1
ATOM 4060 O O . LEU A 1 515 ? -18.219 -4.337 10.184 1.00 86.81 515 LEU A O 1
ATOM 4064 N N . ARG A 1 516 ? -18.785 -5.058 8.136 1.00 83.81 516 ARG A N 1
ATOM 4065 C CA . ARG A 1 516 ? -19.005 -6.460 8.544 1.00 83.81 516 ARG A CA 1
ATOM 4066 C C . ARG A 1 516 ? -17.752 -7.105 9.117 1.00 83.81 516 ARG A C 1
ATOM 4068 O O . ARG A 1 516 ? -17.830 -7.778 10.137 1.00 83.81 516 ARG A O 1
ATOM 4075 N N . SER A 1 517 ? -16.604 -6.904 8.474 1.00 80.19 517 SER A N 1
ATOM 4076 C CA . SER A 1 517 ? -15.328 -7.477 8.916 1.00 80.19 517 SER A CA 1
ATOM 4077 C C . SER A 1 517 ? -14.915 -6.974 10.301 1.00 80.19 517 SER A C 1
ATOM 4079 O O . SER A 1 517 ? -14.394 -7.743 11.107 1.00 80.19 517 SER A O 1
ATOM 4081 N N . VAL A 1 518 ? -15.154 -5.694 10.599 1.00 84.06 518 VAL A N 1
ATOM 4082 C CA . VAL A 1 518 ? -14.899 -5.135 11.934 1.00 84.06 518 VAL A CA 1
ATOM 4083 C C . VAL A 1 518 ? -15.946 -5.626 12.935 1.00 84.06 518 VAL A C 1
ATOM 4085 O O . VAL A 1 518 ? -15.573 -6.134 13.985 1.00 84.06 518 VAL A O 1
ATOM 4088 N N . SER A 1 519 ? -17.234 -5.570 12.583 1.00 84.94 519 SER A N 1
ATOM 4089 C CA . SER A 1 519 ? -18.340 -5.996 13.452 1.00 84.94 519 SER A CA 1
ATOM 4090 C C . SER A 1 519 ? -18.217 -7.458 13.886 1.00 84.94 519 SER A C 1
ATOM 4092 O O . SER A 1 519 ? -18.346 -7.755 15.064 1.00 84.94 519 SER A O 1
ATOM 4094 N N . ASN A 1 520 ? -17.886 -8.368 12.965 1.00 82.38 520 ASN A N 1
ATOM 4095 C CA . ASN A 1 520 ? -17.775 -9.805 13.240 1.00 82.38 520 ASN A CA 1
ATOM 4096 C C . ASN A 1 520 ? -16.602 -10.179 14.169 1.00 82.38 520 ASN A C 1
ATOM 4098 O O . ASN A 1 520 ? -16.412 -11.357 14.467 1.00 82.38 520 ASN A O 1
ATOM 4102 N N . GLN A 1 521 ? -15.774 -9.215 14.587 1.00 80.00 521 GLN A N 1
ATOM 4103 C CA . GLN A 1 521 ? -14.725 -9.445 15.586 1.00 80.00 521 GLN A CA 1
ATOM 4104 C C . GLN A 1 521 ? -15.275 -9.468 17.018 1.00 80.00 521 GLN A C 1
ATOM 4106 O O . GLN A 1 521 ? -14.548 -9.882 17.923 1.00 80.00 521 GLN A O 1
ATOM 4111 N N . TRP A 1 522 ? -16.530 -9.060 17.221 1.00 79.94 522 TRP A N 1
ATOM 4112 C CA . TRP A 1 522 ? -17.187 -9.038 18.523 1.00 79.94 522 TRP A CA 1
ATOM 4113 C C . TRP A 1 522 ? -18.481 -9.850 18.528 1.00 79.94 522 TRP A C 1
ATOM 4115 O O . TRP A 1 522 ? -19.152 -9.997 17.508 1.00 79.94 522 TRP A O 1
ATOM 4125 N N . ASP A 1 523 ? -18.827 -10.369 19.705 1.00 78.62 523 ASP A N 1
ATOM 4126 C CA . ASP A 1 523 ? -20.076 -11.095 19.918 1.00 78.62 523 ASP A CA 1
ATOM 4127 C C . ASP A 1 523 ? -21.281 -10.144 19.929 1.00 78.62 523 ASP A C 1
ATOM 4129 O O . ASP A 1 523 ? -21.185 -8.970 20.293 1.00 78.62 523 ASP A O 1
ATOM 4133 N N . GLU A 1 524 ? -22.467 -10.677 19.630 1.00 78.75 524 GLU A N 1
ATOM 4134 C CA . GLU A 1 524 ? -23.723 -9.916 19.644 1.00 78.75 524 GLU A CA 1
ATOM 4135 C C . GLU A 1 524 ? -23.995 -9.225 20.995 1.00 78.75 524 GLU A C 1
ATOM 4137 O O . GLU A 1 524 ? -24.541 -8.123 21.045 1.00 78.75 524 GLU A O 1
ATOM 4142 N N . SER A 1 525 ? -23.553 -9.826 22.105 1.00 74.38 525 SER A N 1
ATOM 4143 C CA . SER A 1 525 ? -23.672 -9.244 23.449 1.00 74.38 525 SER A CA 1
ATOM 4144 C C . SER A 1 525 ? -22.939 -7.903 23.586 1.00 74.38 525 SER A C 1
ATOM 4146 O O . SER A 1 525 ? -23.439 -7.002 24.260 1.00 74.38 525 SER A O 1
ATOM 4148 N N . VAL A 1 526 ? -21.804 -7.730 22.900 1.00 78.56 526 VAL A N 1
ATOM 4149 C CA . VAL A 1 526 ? -21.047 -6.470 22.860 1.00 78.56 526 VAL A CA 1
ATOM 4150 C C . VAL A 1 526 ? -21.832 -5.411 22.096 1.00 78.56 526 VAL A C 1
ATOM 4152 O O . VAL A 1 526 ? -21.988 -4.294 22.588 1.00 78.56 526 VAL A O 1
ATOM 4155 N N . HIS A 1 527 ? -22.372 -5.764 20.926 1.00 82.94 527 HIS A N 1
ATOM 4156 C CA . HIS A 1 527 ? -23.192 -4.856 20.121 1.00 82.94 527 HIS A CA 1
ATOM 4157 C C . HIS A 1 527 ? -24.423 -4.371 20.895 1.00 82.94 527 HIS A C 1
ATOM 4159 O O . HIS A 1 527 ? -24.728 -3.178 20.884 1.00 82.94 527 HIS A O 1
ATOM 4165 N N . ARG A 1 528 ? -25.089 -5.275 21.627 1.00 77.25 528 ARG A N 1
ATOM 4166 C CA . ARG A 1 528 ? -26.214 -4.928 22.510 1.00 77.25 528 ARG A CA 1
ATOM 4167 C C . ARG A 1 528 ? -25.789 -4.024 23.664 1.00 77.25 528 ARG A C 1
ATOM 4169 O O . ARG A 1 528 ? -26.500 -3.076 23.971 1.00 77.25 528 ARG A O 1
ATOM 4176 N N . GLY A 1 529 ? -24.632 -4.291 24.268 1.00 76.75 529 GLY A N 1
ATOM 4177 C CA . GLY A 1 529 ? -24.035 -3.458 25.313 1.00 76.75 529 GLY A CA 1
ATOM 4178 C C . GLY A 1 529 ? -23.778 -2.026 24.882 1.00 76.75 529 GLY A C 1
ATOM 4179 O O . GLY A 1 529 ? -24.227 -1.085 25.525 1.00 76.75 529 GLY A O 1
ATOM 4180 N N . VAL A 1 530 ? -23.088 -1.867 23.754 1.00 80.94 530 VAL A N 1
ATOM 4181 C CA . VAL A 1 530 ? -22.827 -0.552 23.161 1.00 80.94 530 VAL A CA 1
ATOM 4182 C C . VAL A 1 530 ? -24.135 0.145 22.799 1.00 80.94 530 VAL A C 1
ATOM 4184 O O . VAL A 1 530 ? -24.276 1.332 23.081 1.00 80.94 530 VAL A O 1
ATOM 4187 N N . GLY A 1 531 ? -25.110 -0.609 22.278 1.00 80.38 531 GLY A N 1
ATOM 4188 C CA . GLY A 1 531 ? -26.452 -0.131 21.946 1.00 80.38 531 GLY A CA 1
ATOM 4189 C C . GLY A 1 531 ? -27.229 0.512 23.098 1.00 80.38 531 GLY A C 1
ATOM 4190 O O . GLY A 1 531 ? -28.174 1.249 22.833 1.00 80.38 531 GLY A O 1
ATOM 4191 N N . MET A 1 532 ? -26.837 0.283 24.357 1.00 75.62 532 MET A N 1
ATOM 4192 C CA . MET A 1 532 ? -27.440 0.959 25.515 1.00 75.62 532 MET A CA 1
ATOM 4193 C C . MET A 1 532 ? -27.014 2.425 25.633 1.00 75.62 532 MET A C 1
ATOM 4195 O O . MET A 1 532 ? -27.747 3.226 26.206 1.00 75.62 532 MET A O 1
ATOM 4199 N N . TYR A 1 533 ? -25.844 2.769 25.094 1.00 77.50 533 TYR A N 1
ATOM 4200 C CA . TYR A 1 533 ? -25.247 4.098 25.215 1.00 77.50 533 TYR A CA 1
ATOM 4201 C C . TYR A 1 533 ? -25.204 4.840 23.875 1.00 77.50 533 TYR A C 1
ATOM 4203 O O . TYR A 1 533 ? -25.350 6.058 23.853 1.00 77.50 533 TYR A O 1
ATOM 4211 N N . ALA A 1 534 ? -24.997 4.130 22.761 1.00 80.00 534 ALA A N 1
ATOM 4212 C CA . ALA A 1 534 ? -24.867 4.711 21.427 1.00 80.00 534 ALA A CA 1
ATOM 4213 C C . ALA A 1 534 ? -25.310 3.723 20.326 1.00 80.00 534 ALA A C 1
ATOM 4215 O O . ALA A 1 534 ? -25.118 2.515 20.481 1.00 80.00 534 ALA A O 1
ATOM 4216 N N . PRO A 1 535 ? -25.857 4.199 19.190 1.00 81.44 535 PRO A N 1
ATOM 4217 C CA . PRO A 1 535 ? -26.372 3.333 18.129 1.00 81.44 535 PRO A CA 1
ATOM 4218 C C . PRO A 1 535 ? -25.258 2.476 17.501 1.00 81.44 535 PRO A C 1
ATOM 4220 O O . PRO A 1 535 ? -24.333 3.034 16.909 1.00 81.44 535 PRO A O 1
ATOM 4223 N N . PRO A 1 536 ? -25.332 1.132 17.568 1.00 77.25 536 PRO A N 1
ATOM 4224 C CA . PRO A 1 536 ? -24.247 0.272 17.118 1.00 77.25 536 PRO A CA 1
ATOM 4225 C C . PRO A 1 536 ? -24.021 0.410 15.610 1.00 77.25 536 PRO A C 1
ATOM 4227 O O . PRO A 1 536 ? -24.959 0.539 14.822 1.00 77.25 536 PRO A O 1
ATOM 4230 N N . VAL A 1 537 ? -22.757 0.320 15.193 1.00 77.25 537 VAL A N 1
ATOM 4231 C CA . VAL A 1 537 ? -22.389 0.285 13.771 1.00 77.25 537 VAL A CA 1
ATOM 4232 C C . VAL A 1 537 ? -22.800 -1.060 13.178 1.00 77.25 537 VAL A C 1
ATOM 4234 O O . VAL A 1 537 ? -22.056 -2.035 13.255 1.00 77.25 537 VAL A O 1
ATOM 4237 N N . LEU A 1 538 ? -24.001 -1.116 12.605 1.00 72.69 538 LEU A N 1
ATOM 4238 C CA . LEU A 1 538 ? -24.500 -2.297 11.912 1.00 72.69 538 LEU A CA 1
ATOM 4239 C C . LEU A 1 538 ? -24.344 -2.140 10.390 1.00 72.69 538 LEU A C 1
ATOM 4241 O O . LEU A 1 538 ? -24.607 -1.062 9.840 1.00 72.69 538 LEU A O 1
ATOM 4245 N N . PRO A 1 539 ? -23.937 -3.206 9.678 1.00 62.84 539 PRO A N 1
ATOM 4246 C CA . PRO A 1 539 ? -23.992 -3.228 8.223 1.00 62.84 539 PRO A CA 1
ATOM 4247 C C . PRO A 1 539 ? -25.442 -3.054 7.768 1.00 62.84 539 PRO A C 1
ATOM 4249 O O . PRO A 1 539 ? -26.341 -3.681 8.328 1.00 62.84 539 PRO A O 1
ATOM 4252 N N . GLN A 1 540 ? -25.685 -2.239 6.740 1.00 61.03 540 GLN A N 1
ATOM 4253 C CA . GLN A 1 540 ? -27.021 -2.212 6.140 1.00 61.03 540 GLN A CA 1
ATOM 4254 C C . GLN A 1 540 ? -27.266 -3.537 5.407 1.00 61.03 540 GLN A C 1
ATOM 4256 O O . GLN A 1 540 ? -26.366 -4.067 4.746 1.00 61.03 540 GLN A O 1
ATOM 4261 N N . SER A 1 541 ? -28.477 -4.083 5.534 1.00 45.22 541 SER A N 1
ATOM 4262 C CA . SER A 1 541 ? -28.927 -5.187 4.691 1.00 45.22 541 SER A CA 1
ATOM 4263 C C . SER A 1 541 ? -28.854 -4.747 3.233 1.00 45.22 541 SER A C 1
ATOM 4265 O O . SER A 1 541 ? -29.286 -3.644 2.897 1.00 45.22 541 SER A O 1
ATOM 4267 N N . ALA A 1 542 ? -28.288 -5.598 2.372 1.00 37.44 542 ALA A N 1
ATOM 4268 C CA . ALA A 1 542 ? -28.341 -5.365 0.935 1.00 37.44 542 ALA A CA 1
ATOM 4269 C C . ALA A 1 542 ? -29.810 -5.132 0.537 1.00 37.44 542 ALA A C 1
ATOM 4271 O O . ALA A 1 542 ? -30.675 -5.848 1.060 1.00 37.44 542 ALA A O 1
ATOM 4272 N N . PRO A 1 543 ? -30.117 -4.150 -0.331 1.00 33.94 543 PRO A N 1
ATOM 4273 C CA . PRO A 1 543 ? -31.458 -4.043 -0.879 1.00 33.94 543 PRO A CA 1
ATOM 4274 C C . PRO A 1 543 ? -31.806 -5.403 -1.486 1.00 33.94 543 PRO A C 1
ATOM 4276 O O . PRO A 1 543 ? -31.033 -5.949 -2.275 1.00 33.94 543 PRO A O 1
ATOM 4279 N N . GLN A 1 544 ? -32.913 -5.991 -1.028 1.00 32.84 544 GLN A N 1
ATOM 4280 C CA . GLN A 1 544 ? -33.454 -7.196 -1.643 1.00 32.84 544 GLN A CA 1
ATOM 4281 C C . GLN A 1 544 ? -33.743 -6.831 -3.102 1.00 32.84 544 GLN A C 1
ATOM 4283 O O . GLN A 1 544 ? -34.572 -5.959 -3.357 1.00 32.84 544 GLN A O 1
ATOM 4288 N N . ALA A 1 545 ? -32.948 -7.401 -4.008 1.00 36.03 545 ALA A N 1
ATOM 4289 C CA . ALA A 1 545 ? -33.081 -7.213 -5.446 1.00 36.03 545 ALA A CA 1
ATOM 4290 C C . ALA A 1 545 ? -34.339 -7.906 -5.971 1.00 36.03 545 ALA A C 1
ATOM 4292 O O . ALA A 1 545 ? -34.640 -9.017 -5.469 1.00 36.03 545 ALA A O 1
#

Solvent-accessible surface area (backbone atoms only — not comparable to full-atom values): 29117 Å² total; per-residue (Å²): 135,82,82,79,74,80,87,67,54,51,97,83,64,37,48,67,66,57,48,50,52,51,54,48,52,52,48,51,54,51,48,46,49,69,64,53,82,52,59,27,68,61,53,52,51,52,49,50,67,59,32,54,61,36,45,52,48,32,41,56,40,38,52,56,41,43,73,69,52,80,87,48,71,68,62,38,49,31,42,48,22,42,37,50,14,47,48,29,37,40,53,16,53,54,46,46,55,52,42,69,74,72,42,98,70,79,61,85,82,44,79,29,54,58,28,45,59,59,19,50,55,31,40,45,51,18,43,53,53,51,51,73,73,47,79,79,81,80,58,65,69,56,52,51,53,51,50,50,51,46,50,52,50,53,51,49,46,42,65,70,46,48,47,56,52,65,72,67,65,45,92,90,43,51,69,54,48,52,49,66,49,47,53,61,52,52,40,51,50,45,38,47,44,31,47,56,54,50,69,44,79,52,46,51,74,72,31,53,22,47,45,26,41,28,51,10,44,49,27,37,39,47,12,57,53,40,40,57,52,32,52,79,70,63,47,54,38,45,93,53,25,58,44,63,66,33,36,47,40,22,53,44,18,44,42,50,12,40,50,25,36,35,52,16,40,50,47,49,39,47,54,58,47,66,62,68,61,75,56,68,87,78,59,76,67,59,85,58,60,49,29,71,40,43,40,30,28,36,61,87,47,30,23,64,50,65,37,73,34,38,40,82,60,59,48,83,71,92,46,64,76,33,51,51,21,73,70,60,27,46,56,61,69,57,38,50,52,52,50,55,46,35,53,77,32,63,54,34,64,68,41,82,45,72,53,21,64,52,53,85,44,42,59,34,33,39,30,22,38,26,40,61,42,100,86,65,49,42,58,16,33,46,32,40,37,34,26,70,52,72,93,49,59,52,47,81,57,43,51,74,66,54,53,49,51,51,53,46,46,47,67,65,23,77,45,64,53,62,68,49,37,54,57,49,28,50,48,58,61,45,48,59,54,45,50,50,45,45,50,49,35,32,69,75,67,27,36,60,55,26,50,48,52,49,50,52,51,45,50,54,37,66,78,40,64,76,34,40,56,44,78,37,93,92,71,69,62,40,80,53,91,88,32,58,85,37,43,48,56,46,54,52,50,48,40,52,51,48,47,50,56,32,30,75,72,67,32,59,70,55,43,41,49,50,46,41,62,58,46,71,75,53,58,70,43,54,48,54,56,46,44,76,69,29,79,58,87,68,58,77,78,74,79,86,126

Organism: NCBI:txid229921

Nearest PDB structures (foldseek):
  7y15-assembly1_R  TM=4.420E-01  e=4.095E-01  Escherichia coli
  8dwg-assembly1_R  TM=3.957E-01  e=2.018E+00  Homo sapiens
  8oyy-assembly2_B  TM=4.591E-01  e=3.533E+00  synthetic construct
  7s8p-assembly1_R  TM=3.931E-01  e=1.851E+00  Escherichia coli

Foldseek 3Di:
DDPPPDPQADLLRDHPVRVVVVVVVLVVLVCCLAPDWDFLVVLVVVLLVLQLVLLVLLLVLLVLLLVLDDDDPLLNLLSVLVNLLSVLQNVLSVQVVVCVVPDPDADPVHPSLVSNLVSLVSLLVSLVSVLVLADPDPDPVLVVVLVVVLVVLVVCCVPQQVVVLVVPDDPVCPVNSVSSVSQLVSLSSSLSSLSSLLSRPAPDSLSVLSVLQNLLSVLVNQQSSLCSNCVVVCNQCNVSTRDCSNSPSHSSSNSSSSVSSSSSSSSSSVLSVVLVPPPLVPQDQQFQFQEKKKFWAFLVQATQDIFQLLCVQQNDDDRHRHHPCVSFQADPVVSVVQSVCLQPDQWFAKDKGFQRPSRNGFIWIKIWGFDADPVRGTRIIIMMITGDDLVGYSCVSGDPVVVVVNVVNCVPRPVCPNLQSLLSNLCSQLQLLLSLLLSVCCVSSNVVLSVVLLVVLQVLCVVPVLLQWDQDPPSRIDHDSPRSLNSQVSSVVSSVSSLVSSCVRVNLVVSLVSLCVSVVVDDPSSCNVNVVRHHGSHRDDDPPD

Secondary structure (DSSP, 8-state):
----------TT---HHHHHHHHHHHHHHHHHHHH--SBHHHHHHHHHHHHHHHHHHHHHHHHHHHHH--S-HHHHHHHHHHHHHHHHHHHHHHHHHHHHHH-SS--SS-HHHHHHHHHHHHHHHHHHHHHHTSPPP--HHHHHHHHHHHHHHHHHHIIIIIHHHHHT--GGGHHHHHHHHHHHHHHHHHHHHHHHHHHS---HHHHHHHHHHHHHHHHHHHHHHHHHHHHHTT-TTGGGB--HIIIIIIIIHHHHHHHHHHHHHHHHHHHHHHHHT--GGGS-------EEEEEEEETTSBEEEE-TTHHHHH-S---TT-BHHHHHT--HHHHHHHHHHHHH-SEEEEEEE---GGGTT--EEEEEEEEE-TTS-EEEEEEEEEE--TT--SGGGS-HHHHHHHHHHHHHSS-HHHHHHHHHHHHHHHHHHHHHHHHHHHHHT-HHHHHHHHHHHHHHHHH-GGG-EE--TTTS-EE-TT-HHHHHHHHHHHHHHHHHHHHHHH-HHHHHHHHHHHHTTS-HHHHHHHTTTS---PPPPPP--

Mean predicted aligned error: 13.53 Å

Radius of gyration: 35.42 Å; Cα contacts (8 Å, |Δi|>4): 732; chains: 1; bounding box: 80×43×114 Å